Protein 2QTL (pdb70)

Sequence (445 aa):
SNNVVIEDFESSLTRSVPPLSQQASLNIPGLPPEYLQVHLQESPVFQQVPISKAVQLTTNDAIIKTTLLVELDISNTDFSYQQPGDAFSVICPNSDSEVQSLLQRLQQLEDKREHVLLKIKADTKKKGATLPQHIPAGSLQFIFTWCLEIRAIPKKAFLRALVDYTSDSAEKRRLQELCSKQGAADYSRFVRRDAACLLDLLLAFPSCQPPLSLLLEHLPKLQPRPYSCASSSLFHPGKLHFVFNIVEFLSTATTEVLRKGVCTGWLALLVASVLLAPKISIFPRTTNSFHLPDDPSIPIIMVGPGTGIAAPFIGFLQHREKLQEQHPDGNFGAMWLFFGCRHKDDRRDYLFRKELRHFLKHGILTHLKVSSFSRDAPPAKYVQDNIQLHGQQVARILLQENGHIYVCGDDAKNMAKDVHDALVQIISKKEVGVEKLEAMKTLATLKEEKRYLQDIWS

Radius of gyration: 26.09 Å; Cα contacts (8 Å, |Δi|>4): 861; chains: 1; bounding box: 55×54×75 Å

Foldseek 3Di:
DDDDDDPCDDALLDDDPPLLVDDFDFDDADWFWKDKDWAPDLKDKWFFQFKAFQWDPPDPWTKMKIKTQQQPDPDDDAQQFKWWFQFWFDPVVLCLVCVLLVNNVSQQTTAMDTDPPIPDPPDDQDPQQPGGGNVCCNTGWFPQQDQFALNLLSNQLVQADDPSRSSSSRLLSTPNNPVVVCPHGVVAAGPSLSCVSRVRRNDDPSSCSVTTHTPGTAMFGFQAGCLQVPSMTMTMDIFAWDAHSDDPDGIDTDRHSVRVCVQCVVRVVGDITMMGGDPDGQRHDDPDQLAAEEEEAEASRCRSVNRVLSVQVSVCVVPPVDNGYAYEYQYEEADPRTRPGCPVVVVVSCVVRSHPYYHYAHQHDDDHHNGSLSVCLVVLQVVCCSVPVRVAAYEYGDADPVNVVSNLVSQLVSNCVNVVNDSVVSNVSVVVCVVVSRYYYHYRD

CATH classification: 1.20.990.10 (+2 more: 2.40.30.10, 3.40.50.80)

Nearest PDB structures (foldseek):
  2qtl-assembly1_A  TM=1.002E+00  e=4.998E-96  Homo sapiens
  2qtz-assembly1_A  TM=9.967E-01  e=4.027E-93  Homo sapiens
  4yaf-assembly2_B  TM=9.018E-01  e=1.706E-38  Rattus norvegicus
  5urd-assembly2_B  TM=8.968E-01  e=2.162E-38  Rattus norvegicus
  5urg-assembly2_B  TM=8.879E-01  e=1.619E-37  Rattus norvegicus

Organism: Homo sapiens (NCBI:txid9606)

Structure (mmCIF, N/CA/C/O backbone):
data_2QTL
#
_entry.id   2QTL
#
_cell.length_a   52.641
_cell.length_b   67.298
_cell.length_c   78.817
_cell.angle_alpha   90.000
_cell.angle_beta   107.690
_cell.angle_gamma   90.000
#
_symmetry.space_group_name_H-M   'P 1 21 1'
#
loop_
_entity.id
_entity.type
_entity.pdbx_description
1 polymer 'Methionine synthase reductase'
2 non-polymer 'FLAVIN-ADENINE DINUCLEOTIDE'
3 water water
#
loop_
_atom_site.group_PDB
_atom_site.id
_atom_site.type_symbol
_atom_site.label_atom_id
_atom_site.label_alt_id
_atom_site.label_comp_id
_atom_site.label_asym_id
_atom_site.label_entity_id
_atom_site.label_seq_id
_atom_site.pdbx_PDB_ins_code
_atom_site.Cartn_x
_atom_site.Cartn_y
_atom_site.Cartn_z
_atom_site.occupancy
_atom_site.B_iso_or_equiv
_atom_site.auth_seq_id
_atom_site.auth_comp_id
_atom_site.auth_asym_id
_atom_site.auth_atom_id
_atom_site.pdbx_PDB_model_num
ATOM 1 N N . SER A 1 58 ? 31.012 -2.816 66.960 1.00 46.13 217 SER A N 1
ATOM 2 C CA . SER A 1 58 ? 32.415 -2.414 66.646 1.00 45.83 217 SER A CA 1
ATOM 3 C C . SER A 1 58 ? 32.791 -1.054 67.228 1.00 44.62 217 SER A C 1
ATOM 4 O O . SER A 1 58 ? 32.032 -0.072 67.129 1.00 46.03 217 SER A O 1
ATOM 7 N N . ASN A 1 59 ? 33.997 -1.012 67.791 1.00 42.62 218 ASN A N 1
ATOM 8 C CA A ASN A 1 59 ? 34.462 0.191 68.473 0.50 41.36 218 ASN A CA 1
ATOM 9 C CA B ASN A 1 59 ? 34.535 0.146 68.501 0.50 40.90 218 ASN A CA 1
ATOM 10 C C . ASN A 1 59 ? 35.370 1.062 67.633 1.00 40.31 218 ASN A C 1
ATOM 11 O O . ASN A 1 59 ? 36.096 0.581 66.751 1.00 39.81 218 ASN A O 1
ATOM 20 N N . VAL A 1 60 ? 35.301 2.361 67.909 1.00 39.17 219 VAL A N 1
ATOM 21 C CA . VAL A 1 60 ? 36.232 3.284 67.293 1.00 37.24 219 VAL A CA 1
ATOM 22 C C . VAL A 1 60 ? 37.524 3.180 68.088 1.00 36.22 219 VAL A C 1
ATOM 23 O O . VAL A 1 60 ? 37.571 3.551 69.270 1.00 36.63 219 VAL A O 1
ATOM 27 N N . VAL A 1 61 ? 38.551 2.633 67.439 1.00 34.42 220 VAL A N 1
ATOM 28 C CA . VAL A 1 61 ? 39.850 2.451 68.059 1.00 33.10 220 VAL A CA 1
ATOM 29 C C . VAL A 1 61 ? 40.860 3.275 67.267 1.00 32.63 220 VAL A C 1
ATOM 30 O O . VAL A 1 61 ? 40.985 3.099 66.058 1.00 31.82 220 VAL A O 1
ATOM 34 N N . ILE A 1 62 ? 41.565 4.162 67.964 1.00 31.70 221 ILE A N 1
ATOM 35 C CA . ILE A 1 62 ? 42.511 5.097 67.347 1.00 31.33 221 ILE A CA 1
ATOM 36 C C . ILE A 1 62 ? 43.939 4.788 67.810 1.00 30.39 221 ILE A C 1
ATOM 37 O O . ILE A 1 62 ? 44.194 4.593 69.002 1.00 29.41 221 ILE A O 1
ATOM 42 N N . GLU A 1 63 ? 44.859 4.695 66.855 1.00 29.32 222 GLU A N 1
ATOM 43 C CA . GLU A 1 63 ? 46.257 4.354 67.181 1.00 29.56 222 GLU A CA 1
ATOM 44 C C . GLU A 1 63 ? 47.040 5.549 67.698 1.00 29.02 222 GLU A C 1
ATOM 45 O O . GLU A 1 63 ? 46.635 6.696 67.516 1.00 27.47 222 GLU A O 1
ATOM 51 N N . ASP A 1 64 ? 48.153 5.249 68.375 1.00 29.83 223 ASP A N 1
ATOM 52 C CA . ASP A 1 64 ? 48.898 6.224 69.174 1.00 31.42 223 ASP A CA 1
ATOM 53 C C . ASP A 1 64 ? 49.453 7.362 68.324 1.00 31.87 223 ASP A C 1
ATOM 54 O O . ASP A 1 64 ? 49.654 8.474 68.813 1.00 31.83 223 ASP A O 1
ATOM 59 N N . PHE A 1 65 ? 49.690 7.081 67.045 1.00 32.32 224 PHE A N 1
ATOM 60 C CA . PHE A 1 65 ? 50.331 8.067 66.175 1.00 32.64 224 PHE A CA 1
ATOM 61 C C . PHE A 1 65 ? 49.313 9.009 65.550 1.00 32.72 224 PHE A C 1
ATOM 62 O O . PHE A 1 65 ? 49.701 9.970 64.857 1.00 33.53 224 PHE A O 1
ATOM 70 N N . GLU A 1 66 ? 48.016 8.766 65.754 1.00 31.98 225 GLU A N 1
ATOM 71 C CA . GLU A 1 66 ? 47.014 9.553 65.012 1.00 31.71 225 GLU A CA 1
ATOM 72 C C . GLU A 1 66 ? 46.699 10.919 65.627 1.00 32.05 225 GLU A C 1
ATOM 73 O O . GLU A 1 66 ? 46.097 11.001 66.701 1.00 33.01 225 GLU A O 1
ATOM 79 N N . SER A 1 67 ? 47.076 11.996 64.929 1.00 31.83 226 SER A N 1
ATOM 80 C CA . SER A 1 67 ? 46.699 13.341 65.348 1.00 30.61 226 SER A CA 1
ATOM 81 C C . SER A 1 67 ? 45.416 13.775 64.619 1.00 30.40 226 SER A C 1
ATOM 82 O O . SER A 1 67 ? 45.073 13.252 63.552 1.00 29.57 226 SER A O 1
ATOM 85 N N . SER A 1 68 ? 44.717 14.735 65.206 1.00 29.75 227 SER A N 1
ATOM 86 C CA . SER A 1 68 ? 43.434 15.156 64.710 1.00 28.76 227 SER A CA 1
ATOM 87 C C . SER A 1 68 ? 43.175 16.492 65.378 1.00 28.98 227 SER A C 1
ATOM 88 O O . SER A 1 68 ? 44.046 16.996 66.125 1.00 29.75 227 SER A O 1
ATOM 91 N N . LEU A 1 69 ? 42.020 17.089 65.089 1.00 26.24 228 LEU A N 1
ATOM 92 C CA . LEU A 1 69 ? 41.619 18.347 65.775 1.00 27.60 228 LEU A CA 1
ATOM 93 C C . LEU A 1 69 ? 41.825 18.268 67.292 1.00 27.03 228 LEU A C 1
ATOM 94 O O . LEU A 1 69 ? 42.343 19.192 67.908 1.00 28.46 228 LEU A O 1
ATOM 99 N N . THR A 1 70 ? 41.435 17.156 67.893 1.00 27.75 229 THR A N 1
ATOM 100 C CA . THR A 1 70 ? 41.444 17.043 69.357 1.00 28.35 229 THR A CA 1
ATOM 101 C C . THR A 1 70 ? 42.752 16.515 69.954 1.00 29.49 229 THR A C 1
ATOM 102 O O . THR A 1 70 ? 42.915 16.482 71.190 1.00 29.46 229 THR A O 1
ATOM 106 N N . ARG A 1 71 ? 43.685 16.091 69.106 1.00 29.50 230 ARG A N 1
ATOM 107 C CA . ARG A 1 71 ? 44.871 15.367 69.604 1.00 30.00 230 ARG A CA 1
ATOM 108 C C . ARG A 1 71 ? 46.109 15.717 68.790 1.00 30.88 230 ARG A C 1
ATOM 109 O O . ARG A 1 71 ? 46.139 15.532 67.553 1.00 29.91 230 ARG A O 1
ATOM 117 N N . SER A 1 72 ? 47.117 16.235 69.491 1.00 31.01 231 SER A N 1
ATOM 118 C CA . SER A 1 72 ? 48.446 16.413 68.910 1.00 32.20 231 SER A CA 1
ATOM 119 C C . SER A 1 72 ? 49.349 15.223 69.216 1.00 32.74 231 SER A C 1
ATOM 120 O O . SER A 1 72 ? 49.072 14.412 70.118 1.00 32.48 231 SER A O 1
ATOM 123 N N . VAL A 1 73 ? 50.431 15.140 68.443 1.00 33.76 232 VAL A N 1
ATOM 124 C CA . VAL A 1 73 ? 51.522 14.176 68.669 1.00 34.90 232 VAL A CA 1
ATOM 125 C C . VAL A 1 73 ? 52.798 14.993 68.915 1.00 35.51 232 VAL A C 1
ATOM 126 O O . VAL A 1 73 ? 52.781 16.222 68.739 1.00 35.56 232 VAL A O 1
ATOM 130 N N . PRO A 1 74 ? 53.899 14.342 69.366 1.00 36.97 233 PRO A N 1
ATOM 131 C CA . PRO A 1 74 ? 55.174 15.097 69.424 1.00 37.51 233 PRO A CA 1
ATOM 132 C C . PRO A 1 74 ? 55.588 15.692 68.052 1.00 38.47 233 PRO A C 1
ATOM 133 O O . PRO A 1 74 ? 55.328 15.066 67.000 1.00 38.33 233 PRO A O 1
ATOM 137 N N . PRO A 1 75 ? 56.221 16.894 68.043 1.00 38.73 234 PRO A N 1
ATOM 138 C CA . PRO A 1 75 ? 56.686 17.741 69.169 1.00 38.43 234 PRO A CA 1
ATOM 139 C C . PRO A 1 75 ? 55.626 18.604 69.840 1.00 38.15 234 PRO A C 1
ATOM 140 O O . PRO A 1 75 ? 55.810 18.988 71.009 1.00 38.13 234 PRO A O 1
ATOM 144 N N . LEU A 1 76 ? 54.538 18.924 69.128 1.00 37.30 235 LEU A N 1
ATOM 145 C CA . LEU A 1 76 ? 53.605 19.935 69.624 1.00 36.13 235 LEU A CA 1
ATOM 146 C C . LEU A 1 76 ? 53.014 19.567 70.986 1.00 36.76 235 LEU A C 1
ATOM 147 O O . LEU A 1 76 ? 52.877 20.438 71.851 1.00 36.46 235 LEU A O 1
ATOM 152 N N . SER A 1 77 ? 52.685 18.284 71.168 1.00 37.53 236 SER A N 1
ATOM 153 C CA . SER A 1 77 ? 52.057 17.787 72.396 1.00 39.03 236 SER A CA 1
ATOM 154 C C . SER A 1 77 ? 52.920 18.011 73.638 1.00 40.14 236 SER A C 1
ATOM 155 O O . SER A 1 77 ? 52.392 18.147 74.738 1.00 40.44 236 SER A O 1
ATOM 158 N N . GLN A 1 78 ? 54.237 18.067 73.447 1.00 41.19 237 GLN A N 1
ATOM 159 C CA A GLN A 1 78 ? 55.149 18.258 74.579 0.50 41.64 237 GLN A CA 1
ATOM 160 C CA B GLN A 1 78 ? 55.192 18.220 74.546 0.50 41.45 237 GLN A CA 1
ATOM 161 C C . GLN A 1 78 ? 55.803 19.631 74.592 1.00 41.78 237 GLN A C 1
ATOM 162 O O . GLN A 1 78 ? 56.570 19.953 75.512 1.00 42.14 237 GLN A O 1
ATOM 173 N N . ALA A 1 79 ? 55.461 20.465 73.606 1.00 41.72 238 ALA A N 1
ATOM 174 C CA . ALA A 1 79 ? 56.034 21.815 73.464 1.00 41.82 238 ALA A CA 1
ATOM 175 C C . ALA A 1 79 ? 55.649 22.843 74.550 1.00 42.17 238 ALA A C 1
ATOM 176 O O . ALA A 1 79 ? 54.528 22.818 75.091 1.00 41.77 238 ALA A O 1
ATOM 178 N N . SER A 1 80 ? 56.597 23.732 74.872 1.00 42.02 239 SER A N 1
ATOM 179 C CA . SER A 1 80 ? 56.311 24.958 75.639 1.00 42.02 239 SER A CA 1
ATOM 180 C C . SER A 1 80 ? 55.594 25.921 74.731 1.00 41.86 239 SER A C 1
ATOM 181 O O . SER A 1 80 ? 56.044 26.140 73.598 1.00 42.18 239 SER A O 1
ATOM 184 N N . LEU A 1 81 ? 54.494 26.506 75.213 1.00 41.04 240 LEU A N 1
ATOM 185 C CA . LEU A 1 81 ? 53.627 27.262 74.326 1.00 40.34 240 LEU A CA 1
ATOM 186 C C . LEU A 1 81 ? 53.780 28.749 74.504 1.00 40.55 240 LEU A C 1
ATOM 187 O O . LEU A 1 81 ? 53.810 29.248 75.612 1.00 39.45 240 LEU A O 1
ATOM 192 N N . ASN A 1 82 ? 53.865 29.443 73.377 1.00 41.67 241 ASN A N 1
ATOM 193 C CA . ASN A 1 82 ? 53.696 30.883 73.345 1.00 42.42 241 ASN A CA 1
ATOM 194 C C . ASN A 1 82 ? 52.278 31.231 72.901 1.00 42.34 241 ASN A C 1
ATOM 195 O O . ASN A 1 82 ? 51.932 31.201 71.713 1.00 41.50 241 ASN A O 1
ATOM 200 N N . ILE A 1 83 ? 51.476 31.556 73.905 1.00 43.06 242 ILE A N 1
ATOM 201 C CA . ILE A 1 83 ? 50.037 31.732 73.781 1.00 43.97 242 ILE A CA 1
ATOM 202 C C . ILE A 1 83 ? 49.731 33.233 73.658 1.00 44.56 242 ILE A C 1
ATOM 203 O O . ILE A 1 83 ? 50.274 34.025 74.426 1.00 44.76 242 ILE A O 1
ATOM 208 N N . PRO A 1 84 ? 48.878 33.636 72.688 1.00 44.69 243 PRO A N 1
ATOM 209 C CA . PRO A 1 84 ? 48.532 35.069 72.604 1.00 44.47 243 PRO A CA 1
ATOM 210 C C . PRO A 1 84 ? 47.779 35.591 73.840 1.00 44.16 243 PRO A C 1
ATOM 211 O O . PRO A 1 84 ? 47.153 34.811 74.568 1.00 44.38 243 PRO A O 1
ATOM 215 N N . GLY A 1 85 ? 47.854 36.898 74.079 1.00 43.54 244 GLY A N 1
ATOM 216 C CA . GLY A 1 85 ? 47.122 37.518 75.187 1.00 42.56 244 GLY A CA 1
ATOM 217 C C . GLY A 1 85 ? 45.613 37.393 75.019 1.00 41.89 244 GLY A C 1
ATOM 218 O O . GLY A 1 85 ? 45.107 37.350 73.905 1.00 42.06 244 GLY A O 1
ATOM 219 N N . LEU A 1 86 ? 44.896 37.317 76.130 1.00 41.14 245 LEU A N 1
ATOM 220 C CA . LEU A 1 86 ? 43.458 37.151 76.106 1.00 40.73 245 LEU A CA 1
ATOM 221 C C . LEU A 1 86 ? 42.751 38.452 75.658 1.00 40.93 245 LEU A C 1
ATOM 222 O O . LEU A 1 86 ? 43.012 39.521 76.228 1.00 40.40 245 LEU A O 1
ATOM 227 N N . PRO A 1 87 ? 41.872 38.370 74.626 1.00 40.45 246 PRO A N 1
ATOM 228 C CA . PRO A 1 87 ? 41.109 39.565 74.225 1.00 40.16 246 PRO A CA 1
ATO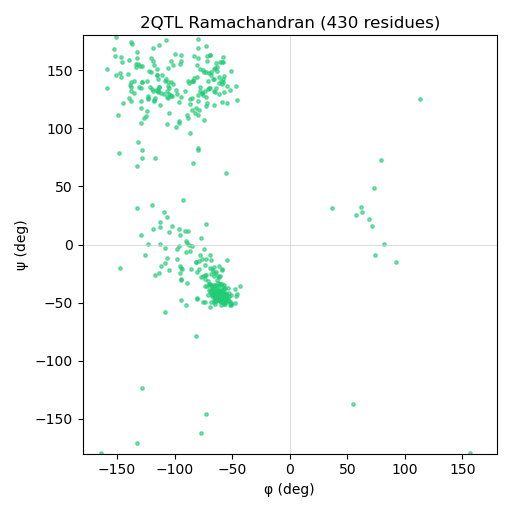M 229 C C . PRO A 1 87 ? 40.280 40.104 75.397 1.00 39.81 246 PRO A C 1
ATOM 230 O O . PRO A 1 87 ? 39.758 39.321 76.203 1.00 39.21 246 PRO A O 1
ATOM 234 N N . PRO A 1 88 ? 40.181 41.438 75.515 1.00 39.33 247 PRO A N 1
ATOM 235 C CA . PRO A 1 88 ? 39.422 41.968 76.649 1.00 39.18 247 PRO A CA 1
ATOM 236 C C . PRO A 1 88 ? 37.921 41.896 76.352 1.00 38.53 247 PRO A C 1
ATOM 237 O O . PRO A 1 88 ? 37.467 42.389 75.314 1.00 37.86 247 PRO A O 1
ATOM 241 N N . GLU A 1 89 ? 37.179 41.228 77.232 1.00 38.04 248 GLU A N 1
ATOM 242 C CA . GLU A 1 89 ? 35.727 41.102 77.086 1.00 38.16 248 GLU A CA 1
ATOM 243 C C . GLU A 1 89 ? 35.101 42.484 77.243 1.00 36.81 248 GLU A C 1
ATOM 244 O O . GLU A 1 89 ? 35.678 43.338 77.900 1.00 36.30 248 GLU A O 1
ATOM 250 N N . TYR A 1 90 ? 33.964 42.739 76.601 1.00 35.78 249 TYR A N 1
ATOM 251 C CA . TYR A 1 90 ? 33.356 44.080 76.695 1.00 34.98 249 TYR A CA 1
ATOM 252 C C . TYR A 1 90 ? 31.845 44.045 76.638 1.00 34.17 249 TYR A C 1
ATOM 253 O O . TYR A 1 90 ? 31.186 44.998 77.051 1.00 33.31 249 TYR A O 1
ATOM 262 N N . LEU A 1 91 ? 31.288 42.957 76.103 1.00 32.91 250 LEU A N 1
ATOM 263 C CA . LEU A 1 91 ? 29.831 42.882 75.930 1.00 32.31 250 LEU A CA 1
ATOM 264 C C . LEU A 1 91 ? 29.096 42.351 77.155 1.00 31.40 250 LEU A C 1
ATOM 265 O O . LEU A 1 91 ? 29.538 41.403 77.777 1.00 32.38 250 LEU A O 1
ATOM 270 N N . GLN A 1 92 ? 27.961 42.960 77.471 1.00 30.72 251 GLN A N 1
ATOM 271 C CA . GLN A 1 92 ? 27.096 42.497 78.559 1.00 31.01 251 GLN A CA 1
ATOM 272 C C . GLN A 1 92 ? 25.763 42.121 77.918 1.00 30.13 251 GLN A C 1
ATOM 273 O O . GLN A 1 92 ? 25.167 42.945 77.245 1.00 30.31 251 GLN A O 1
ATOM 279 N N . VAL A 1 93 ? 25.322 40.888 78.110 1.00 30.38 252 VAL A N 1
ATOM 280 C CA . VAL A 1 93 ? 24.089 40.389 77.441 1.00 30.72 252 VAL A CA 1
ATOM 281 C C . VAL A 1 93 ? 23.037 40.116 78.504 1.00 31.22 252 VAL A C 1
ATOM 282 O O . VAL A 1 93 ? 23.340 39.495 79.531 1.00 30.55 252 VAL A O 1
ATOM 286 N N . HIS A 1 94 ? 21.812 40.602 78.268 1.00 31.26 253 HIS A N 1
ATOM 287 C CA . HIS A 1 94 ? 20.657 40.177 79.062 1.00 29.73 253 HIS A CA 1
ATOM 288 C C . HIS A 1 94 ? 19.647 39.583 78.094 1.00 29.23 253 HIS A C 1
ATOM 289 O O . HIS A 1 94 ? 19.416 40.149 77.010 1.00 29.10 253 HIS A O 1
ATOM 296 N N . LEU A 1 95 ? 19.080 38.446 78.489 1.00 27.56 254 LEU A N 1
ATOM 297 C CA . LEU A 1 95 ? 18.029 37.768 77.722 1.00 27.72 254 LEU A CA 1
ATOM 298 C C . LEU A 1 95 ? 16.665 38.179 78.275 1.00 27.54 254 LEU A C 1
ATOM 299 O O . LEU A 1 95 ? 16.302 37.772 79.357 1.00 27.05 254 LEU A O 1
ATOM 304 N N . GLN A 1 96 ? 15.941 39.022 77.535 1.00 27.12 255 GLN A N 1
ATOM 305 C CA . GLN A 1 96 ? 14.657 39.553 78.017 1.00 27.17 255 GLN A CA 1
ATOM 306 C C . GLN A 1 96 ? 13.488 38.738 77.471 1.00 27.50 255 GLN A C 1
ATOM 307 O O . GLN A 1 96 ? 13.309 38.619 76.269 1.00 27.23 255 GLN A O 1
ATOM 313 N N . GLU A 1 97 ? 12.668 38.204 78.366 1.00 27.99 256 GLU A N 1
ATOM 314 C CA . GLU A 1 97 ? 11.448 37.524 77.950 1.00 29.48 256 GLU A CA 1
ATOM 315 C C . GLU A 1 97 ? 10.476 38.564 77.393 1.00 30.67 256 GLU A C 1
ATOM 316 O O . GLU A 1 97 ? 10.300 39.648 77.993 1.00 30.76 256 GLU A O 1
ATOM 322 N N . SER A 1 98 ? 9.866 38.261 76.246 1.00 32.56 257 SER A N 1
ATOM 323 C CA . SER A 1 98 ? 8.883 39.165 75.624 1.00 34.60 257 SER A CA 1
ATOM 324 C C . SER A 1 98 ? 7.597 38.426 75.295 1.00 36.40 257 SER A C 1
ATOM 325 O O . SER A 1 98 ? 6.718 38.277 76.145 1.00 38.11 257 SER A O 1
ATOM 327 N N . PRO A 1 113 ? 16.764 49.827 51.345 1.00 40.45 272 PRO A N 1
ATOM 328 C CA . PRO A 1 113 ? 16.287 49.564 49.979 1.00 40.37 272 PRO A CA 1
ATOM 329 C C . PRO A 1 113 ? 16.345 48.072 49.603 1.00 38.97 272 PRO A C 1
ATOM 330 O O . PRO A 1 113 ? 17.019 47.686 48.646 1.00 39.00 272 PRO A O 1
ATOM 334 N N . VAL A 1 114 ? 15.602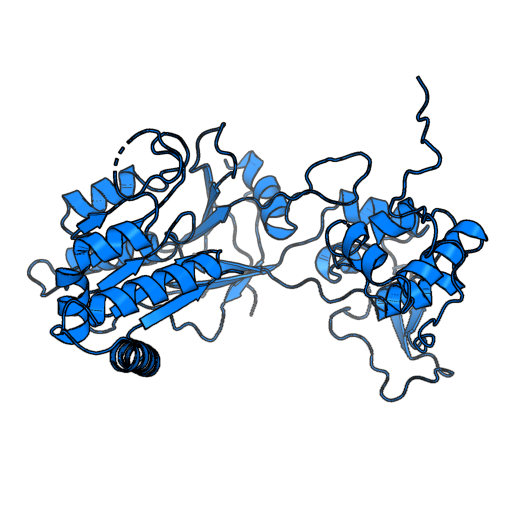 47.260 50.348 1.00 38.39 273 VAL A N 1
ATOM 335 C CA . VAL A 1 114 ? 15.558 45.810 50.165 1.00 36.46 273 VAL A CA 1
ATOM 336 C C . VAL A 1 114 ? 14.192 45.423 49.567 1.00 36.30 273 VAL A C 1
ATOM 337 O O . VAL A 1 114 ? 13.180 46.042 49.904 1.00 36.14 273 VAL A O 1
ATOM 341 N N . PHE A 1 115 ? 14.187 44.465 48.630 1.00 34.42 274 PHE A N 1
ATOM 342 C CA . PHE A 1 115 ? 12.985 44.041 47.904 1.00 33.43 274 PHE A CA 1
ATOM 343 C C . PHE A 1 115 ? 12.690 42.588 48.216 1.00 32.43 274 PHE A C 1
ATOM 344 O O . PHE A 1 115 ? 13.568 41.765 48.051 1.00 32.22 274 PHE A O 1
ATOM 352 N N . GLN A 1 116 ? 11.475 42.260 48.666 1.00 30.96 275 GLN A N 1
ATOM 353 C CA A GLN A 1 116 ? 11.090 40.852 48.808 0.50 29.74 275 GLN A CA 1
ATOM 354 C CA B GLN A 1 116 ? 11.083 40.855 48.806 0.50 29.57 275 GLN A CA 1
ATOM 355 C C . GLN A 1 116 ? 10.390 40.394 47.526 1.00 28.68 275 GLN A C 1
ATOM 356 O O . GLN A 1 116 ? 9.386 40.964 47.115 1.00 27.90 275 GLN A O 1
ATOM 367 N N . VAL A 1 117 ? 10.953 39.377 46.882 1.00 25.17 276 VAL A N 1
ATOM 368 C CA . VAL A 1 117 ? 10.469 38.915 45.589 1.00 23.68 276 VAL A CA 1
ATOM 369 C C . VAL A 1 117 ? 10.214 37.389 45.619 1.00 23.49 276 VAL A C 1
ATOM 370 O O . VAL A 1 117 ? 11.009 36.616 46.207 1.00 23.15 276 VAL A O 1
ATOM 374 N N . PRO A 1 118 ? 9.118 36.947 44.992 1.00 23.64 277 PRO A N 1
ATOM 375 C CA . PRO A 1 118 ? 8.835 35.502 44.905 1.00 23.35 277 PRO A CA 1
ATOM 376 C C . PRO A 1 118 ? 9.739 34.803 43.888 1.00 23.67 277 PRO A C 1
ATOM 377 O O . PRO A 1 118 ? 10.165 35.432 42.903 1.00 23.70 277 PRO A O 1
ATOM 381 N N . ILE A 1 119 ? 10.065 33.532 44.156 1.00 23.35 278 ILE A N 1
ATOM 382 C CA . ILE A 1 119 ? 10.686 32.676 43.152 1.00 23.97 278 ILE A CA 1
ATOM 383 C C . ILE A 1 119 ? 9.559 32.092 42.313 1.00 24.52 278 ILE A C 1
ATOM 384 O O . ILE A 1 119 ? 8.753 31.316 42.834 1.00 25.45 278 ILE A O 1
ATOM 389 N N . SER A 1 120 ? 9.518 32.441 41.025 1.00 24.11 279 SER A N 1
ATOM 390 C CA . SER A 1 120 ? 8.484 31.970 40.110 1.00 26.01 279 SER A CA 1
ATOM 391 C C . SER A 1 120 ? 8.859 30.736 39.283 1.00 27.07 279 SER A C 1
ATOM 392 O O . SER A 1 120 ? 7.978 30.097 38.718 1.00 26.74 279 SER A O 1
ATOM 395 N N . LYS A 1 121 ? 10.157 30.435 39.169 1.00 24.91 280 LYS A N 1
ATOM 396 C CA . LYS A 1 121 ? 10.576 29.261 38.414 1.00 25.45 280 LYS A CA 1
ATOM 397 C C . LYS A 1 121 ? 11.985 28.890 38.892 1.00 23.67 280 LYS A C 1
ATOM 398 O O . LYS A 1 121 ? 12.755 29.748 39.335 1.00 21.72 280 LYS A O 1
ATOM 404 N N . ALA A 1 122 ? 12.306 27.597 38.811 1.00 22.30 281 ALA A N 1
ATOM 405 C CA . ALA A 1 122 ? 13.673 27.137 39.016 1.00 21.53 281 ALA A CA 1
ATOM 406 C C . ALA A 1 122 ? 13.891 25.944 38.117 1.00 22.98 281 ALA A C 1
ATOM 407 O O . ALA A 1 122 ? 12.964 25.128 37.951 1.00 22.06 281 ALA A O 1
ATOM 409 N N . VAL A 1 123 ? 15.103 25.819 37.567 1.00 23.04 282 VAL A N 1
ATOM 410 C CA . VAL A 1 123 ? 15.420 24.761 36.608 1.00 23.25 282 VAL A CA 1
ATOM 411 C C . VAL A 1 123 ? 16.783 24.151 36.977 1.00 22.68 282 VAL A C 1
ATOM 412 O O . VAL A 1 123 ? 17.753 24.880 37.203 1.00 22.74 282 VAL A O 1
ATOM 416 N N . GLN A 1 124 ? 16.851 22.826 37.063 1.00 21.19 283 GLN A N 1
ATOM 417 C CA . GLN A 1 124 ? 18.172 22.153 37.158 1.00 20.85 283 GLN A CA 1
ATOM 418 C C . GLN A 1 124 ? 18.829 22.069 35.777 1.00 20.93 283 GLN A C 1
ATOM 419 O O . GLN A 1 124 ? 18.301 21.413 34.848 1.00 19.95 283 GLN A O 1
ATOM 425 N N . LEU A 1 125 ? 19.962 22.743 35.620 1.00 18.83 284 LEU A N 1
ATOM 426 C CA . LEU A 1 125 ? 20.627 22.842 34.299 1.00 20.28 284 LEU A CA 1
ATOM 427 C C . LEU A 1 125 ? 21.562 21.668 33.990 1.00 20.85 284 LEU A C 1
ATOM 428 O O . LEU A 1 125 ? 21.884 21.395 32.795 1.00 22.36 284 LEU A O 1
ATOM 433 N N . THR A 1 126 ? 21.991 20.980 35.042 1.00 18.52 285 THR A N 1
ATOM 434 C CA . THR A 1 126 ? 22.948 19.882 34.910 1.00 19.71 285 THR A CA 1
ATOM 435 C C . THR A 1 126 ? 22.239 18.520 35.022 1.00 20.14 285 THR A C 1
ATOM 436 O O . THR A 1 126 ? 21.189 18.420 35.617 1.00 21.34 285 THR A O 1
ATOM 440 N N . THR A 1 127 ? 22.863 17.468 34.489 1.00 21.98 286 THR A N 1
ATOM 441 C CA . THR A 1 127 ? 22.297 16.140 34.635 1.00 22.31 286 THR A CA 1
ATOM 442 C C . THR A 1 127 ? 22.403 15.720 36.100 1.00 23.62 286 THR A C 1
ATOM 443 O O . THR A 1 127 ? 23.182 16.305 36.880 1.00 22.71 286 THR A O 1
ATOM 447 N N . ASN A 1 128 ? 21.636 14.696 36.456 1.00 23.01 287 ASN A N 1
ATOM 448 C CA . ASN A 1 128 ? 21.668 14.160 37.797 1.00 24.35 287 ASN A CA 1
ATOM 449 C C . ASN A 1 128 ? 23.059 13.635 38.257 1.00 25.24 287 ASN A C 1
ATOM 450 O O . ASN A 1 128 ? 23.289 13.484 39.451 1.00 27.59 287 ASN A O 1
ATOM 455 N N . ASP A 1 129 ? 23.945 13.329 37.327 1.00 25.29 288 ASP A N 1
ATOM 456 C CA . ASP A 1 129 ? 25.254 12.788 37.688 1.00 25.89 288 ASP A CA 1
ATOM 457 C C . ASP A 1 129 ? 26.387 13.797 37.565 1.00 26.62 288 ASP A C 1
ATOM 458 O O . ASP A 1 129 ? 27.561 13.421 37.626 1.00 25.41 288 ASP A O 1
ATOM 463 N N . ALA A 1 130 ? 26.035 15.075 37.363 1.00 25.40 289 ALA A N 1
ATOM 464 C CA . ALA A 1 130 ? 27.043 16.120 37.360 1.00 25.71 289 ALA A CA 1
ATOM 465 C C . ALA A 1 130 ? 27.619 16.239 38.770 1.00 24.77 289 ALA A C 1
ATOM 466 O O . ALA A 1 130 ? 26.904 16.106 39.761 1.00 24.51 289 ALA A O 1
ATOM 468 N N . ILE A 1 131 ? 28.918 16.488 38.872 1.00 27.30 290 ILE A N 1
ATOM 469 C CA A ILE A 1 131 ? 29.545 16.587 40.197 0.50 27.22 290 ILE A CA 1
ATOM 470 C CA B ILE A 1 131 ? 29.507 16.574 40.203 0.50 27.59 290 ILE A CA 1
ATOM 471 C C . ILE A 1 131 ? 29.042 17.834 40.908 1.00 26.92 290 ILE A C 1
ATOM 472 O O . ILE A 1 131 ? 28.812 17.813 42.096 1.00 28.18 290 ILE A O 1
ATOM 481 N N . LYS A 1 132 ? 28.852 18.919 40.158 1.00 26.84 291 LYS A N 1
ATOM 482 C CA . LYS A 1 132 ? 28.299 20.138 40.762 1.00 27.17 291 LYS A CA 1
ATOM 483 C C . LYS A 1 132 ? 26.913 20.362 40.195 1.00 25.98 291 LYS A C 1
ATOM 484 O O . LYS A 1 132 ? 26.761 20.264 38.969 1.00 26.14 291 LYS A O 1
ATOM 490 N N . THR A 1 133 ? 25.917 20.591 41.062 1.00 22.56 292 THR A N 1
ATOM 491 C CA . THR A 1 133 ? 24.521 20.853 40.616 1.00 22.63 292 THR A CA 1
ATOM 492 C C . THR A 1 133 ? 24.369 22.352 40.349 1.00 21.09 292 THR A C 1
ATOM 493 O O . THR A 1 133 ? 24.652 23.172 41.244 1.00 19.52 292 THR A O 1
ATOM 497 N N . THR A 1 134 ? 24.004 22.682 39.120 1.00 19.43 293 THR A N 1
ATOM 498 C CA . THR A 1 134 ? 23.751 24.068 38.691 1.00 18.67 293 THR A CA 1
ATOM 499 C C . THR A 1 134 ? 22.253 24.324 38.532 1.00 18.48 293 THR A C 1
ATOM 500 O O . THR A 1 134 ? 21.539 23.604 37.793 1.00 17.90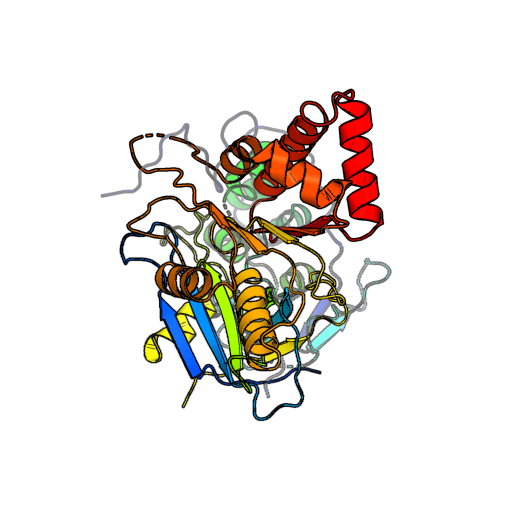 293 THR A O 1
ATOM 504 N N . LEU A 1 135 ? 21.785 25.367 39.208 1.00 18.60 294 LEU A N 1
ATOM 505 C CA . LEU A 1 135 ? 20.368 25.766 39.140 1.00 18.87 294 LEU A CA 1
ATOM 506 C C . LEU A 1 135 ? 20.220 27.141 38.469 1.00 18.41 294 LEU A C 1
ATOM 507 O O . LEU A 1 135 ? 21.066 28.030 38.663 1.00 18.90 294 LEU A O 1
ATOM 512 N N . LEU A 1 136 ? 19.160 27.287 37.679 1.00 19.61 295 LEU A N 1
ATOM 513 C CA . LEU A 1 136 ? 18.695 28.616 37.212 1.00 19.21 295 LEU A CA 1
ATOM 514 C C . LEU A 1 136 ? 17.489 28.960 38.079 1.00 20.02 295 LEU A C 1
ATOM 515 O O . LEU A 1 136 ? 16.560 28.115 38.205 1.00 19.15 295 LEU A O 1
ATOM 520 N N . VAL A 1 137 ? 17.491 30.155 38.695 1.00 19.99 296 VAL A N 1
ATOM 521 C CA . VAL A 1 137 ? 16.358 30.609 39.518 1.00 20.32 296 VAL A CA 1
ATOM 522 C C . VAL A 1 137 ? 15.793 31.887 38.881 1.00 20.94 296 VAL A C 1
ATOM 523 O O . VAL A 1 137 ? 16.541 32.793 38.501 1.00 21.08 296 VAL A O 1
ATOM 527 N N . GLU A 1 138 ? 14.479 31.922 38.732 1.00 21.04 297 GLU A N 1
ATOM 528 C CA . GLU A 1 138 ? 13.787 33.121 38.266 1.00 20.71 297 GLU A CA 1
ATOM 529 C C . GLU A 1 138 ? 13.097 33.810 39.419 1.00 21.48 297 GLU A C 1
ATOM 530 O O . GLU A 1 138 ? 12.321 33.187 40.144 1.00 20.88 297 GLU A O 1
ATOM 536 N N . LEU A 1 139 ? 13.357 35.122 39.547 1.00 21.53 298 LEU A N 1
ATOM 537 C CA . LEU A 1 139 ? 12.670 35.972 40.519 1.00 21.21 298 LEU A CA 1
ATOM 538 C C . LEU A 1 139 ? 11.678 36.895 39.778 1.00 20.93 298 LEU A C 1
ATOM 539 O O . LEU A 1 139 ? 11.955 37.400 38.689 1.00 20.59 298 LEU A O 1
ATOM 544 N N . ASP A 1 140 ? 10.546 37.099 40.405 1.00 20.90 299 ASP A N 1
ATOM 545 C CA . ASP A 1 140 ? 9.490 37.931 39.840 1.00 21.39 299 ASP A CA 1
ATOM 546 C C . ASP A 1 140 ? 9.653 39.326 40.456 1.00 19.72 299 ASP A C 1
ATOM 547 O O . ASP A 1 140 ? 9.324 39.538 41.657 1.00 19.06 299 ASP A O 1
ATOM 552 N N . ILE A 1 141 ? 10.193 40.255 39.654 1.00 19.18 300 ILE A N 1
ATOM 553 C CA . ILE A 1 141 ? 10.434 41.634 40.129 1.00 19.45 300 ILE A CA 1
ATOM 554 C C . ILE A 1 141 ? 9.311 42.593 39.745 1.00 19.72 300 ILE A C 1
ATOM 555 O O . ILE A 1 141 ? 9.465 43.817 39.831 1.00 19.85 300 ILE A O 1
ATOM 560 N N . SER A 1 142 ? 8.176 42.040 39.298 1.00 20.01 301 SER A N 1
ATOM 561 C CA . SER A 1 142 ? 7.171 42.876 38.670 1.00 21.09 301 SER A CA 1
ATOM 562 C C . SER A 1 142 ? 6.527 43.857 39.654 1.00 21.03 301 SER A C 1
ATOM 563 O O . SER A 1 142 ? 6.240 45.019 39.263 1.00 22.02 301 SER A O 1
ATOM 566 N N . ASN A 1 143 ? 6.353 43.435 40.913 1.00 20.61 302 ASN A N 1
ATOM 567 C CA . ASN A 1 143 ? 5.754 44.299 41.926 1.00 21.94 302 ASN A CA 1
ATOM 568 C C . ASN A 1 143 ? 6.783 45.094 42.729 1.00 21.44 302 ASN A C 1
ATOM 569 O O . ASN A 1 143 ? 6.607 45.323 43.896 1.00 22.92 302 ASN A O 1
ATOM 574 N N . THR A 1 144 ? 7.832 45.558 42.062 1.00 21.70 303 THR A N 1
ATOM 575 C CA . THR A 1 144 ? 8.884 46.349 42.701 1.00 21.46 303 THR A CA 1
ATOM 576 C C . THR A 1 144 ? 9.231 47.479 41.743 1.00 22.05 303 THR A C 1
ATOM 577 O O . THR A 1 144 ? 8.781 47.507 40.601 1.00 21.65 303 THR A O 1
ATOM 581 N N . ASP A 1 145 ? 10.081 48.388 42.172 1.00 23.65 304 ASP A N 1
ATOM 582 C CA . ASP A 1 145 ? 10.650 49.310 41.218 1.00 25.43 304 ASP A CA 1
ATOM 583 C C . ASP A 1 145 ? 12.133 48.984 40.915 1.00 26.87 304 ASP A C 1
ATOM 584 O O . ASP A 1 145 ? 12.902 49.885 40.486 1.00 27.56 304 ASP A O 1
ATOM 589 N N . PHE A 1 146 ? 12.506 47.718 41.133 1.00 24.88 305 PHE A N 1
ATOM 590 C CA . PHE A 1 146 ? 13.851 47.218 40.916 1.00 25.58 305 PHE A CA 1
ATOM 591 C C . PHE A 1 146 ? 14.060 47.180 39.411 1.00 25.18 305 PHE A C 1
ATOM 592 O O . PHE A 1 146 ? 13.171 46.747 38.662 1.00 25.29 305 PHE A O 1
ATOM 600 N N . SER A 1 147 ? 15.207 47.671 38.974 1.00 24.20 306 SER A N 1
ATOM 601 C CA . SER A 1 147 ? 15.628 47.534 37.585 1.00 23.79 306 SER A CA 1
ATOM 602 C C . SER A 1 147 ? 17.090 47.042 37.493 1.00 23.78 306 SER A C 1
ATOM 603 O O . SER A 1 147 ? 17.896 47.148 38.466 1.00 23.23 306 SER A O 1
ATOM 606 N N . TYR A 1 148 ? 17.415 46.409 36.375 1.00 22.27 307 TYR A N 1
ATOM 607 C CA . TYR A 1 148 ? 18.780 45.942 36.204 1.00 22.95 307 TYR A CA 1
ATOM 608 C C . TYR A 1 148 ? 19.136 45.893 34.735 1.00 23.46 307 TYR A C 1
ATOM 609 O O . TYR A 1 148 ? 18.257 45.856 33.868 1.00 23.37 307 TYR A O 1
ATOM 618 N N . GLN A 1 149 ? 20.440 45.842 34.491 1.00 24.06 308 GLN A N 1
ATOM 619 C CA A GLN A 1 149 ? 20.926 45.620 33.139 0.50 25.02 308 GLN A CA 1
ATOM 620 C CA B GLN A 1 149 ? 21.045 45.694 33.161 0.50 25.23 308 GLN A CA 1
ATOM 621 C C . GLN A 1 149 ? 21.734 44.340 33.161 1.00 25.88 308 GLN A C 1
ATOM 622 O O . GLN A 1 149 ? 22.186 43.891 34.238 1.00 25.65 308 GLN A O 1
ATOM 633 N N . PRO A 1 150 ? 21.894 43.710 31.972 1.00 26.35 309 PRO A N 1
ATOM 634 C CA . PRO A 1 150 ? 22.698 42.474 31.909 1.00 26.82 309 PRO A CA 1
ATOM 635 C C . PRO A 1 150 ? 24.103 42.703 32.489 1.00 26.23 309 PRO A C 1
ATOM 636 O O . PRO A 1 150 ? 24.688 43.752 32.237 1.00 27.16 309 PRO A O 1
ATOM 640 N N . GLY A 1 151 ? 24.609 41.764 33.296 1.00 26.57 310 GLY A N 1
ATOM 641 C CA . GLY A 1 151 ? 25.940 41.922 33.879 1.00 27.04 310 GLY A CA 1
ATOM 642 C C . GLY A 1 151 ? 25.967 42.580 35.244 1.00 25.90 310 GLY A C 1
ATOM 643 O O . GLY A 1 151 ? 26.983 42.527 35.925 1.00 26.96 310 GLY A O 1
ATOM 644 N N . ASP A 1 152 ? 24.860 43.212 35.635 1.00 24.18 311 ASP A N 1
ATOM 645 C CA . ASP A 1 152 ? 24.683 43.690 37.021 1.00 23.40 311 ASP A CA 1
ATOM 646 C C . ASP A 1 152 ? 24.779 42.522 38.023 1.00 23.20 311 ASP A C 1
ATOM 647 O O . ASP A 1 152 ? 24.561 41.348 37.667 1.00 22.32 311 ASP A O 1
ATOM 652 N N . ALA A 1 153 ? 25.108 42.846 39.273 1.00 23.11 312 ALA A N 1
ATOM 653 C CA . ALA A 1 153 ? 24.981 41.885 40.363 1.00 23.34 312 ALA A CA 1
ATOM 654 C C . ALA A 1 153 ? 23.972 42.447 41.382 1.00 22.95 312 ALA A C 1
ATOM 655 O O . ALA A 1 153 ? 23.719 43.655 41.422 1.00 23.28 312 ALA A O 1
ATOM 657 N N . PHE A 1 154 ? 23.393 41.560 42.177 1.00 21.83 313 PHE A N 1
ATOM 658 C CA . PHE A 1 154 ? 22.497 41.936 43.256 1.00 20.83 313 PHE A CA 1
ATOM 659 C C . PHE A 1 154 ? 22.810 41.034 44.424 1.00 21.29 313 PHE A C 1
ATOM 660 O O . PHE A 1 154 ? 23.390 39.954 44.225 1.00 21.65 313 PHE A O 1
ATOM 668 N N . SER A 1 155 ? 22.436 41.454 45.633 1.00 21.41 314 SER A N 1
ATOM 669 C CA . SER A 1 155 ? 22.764 40.689 46.854 1.00 22.85 314 SER A CA 1
ATOM 670 C C . SER A 1 155 ? 21.548 39.931 47.337 1.00 22.58 314 SER A C 1
ATOM 671 O O . SER A 1 155 ? 20.427 40.446 47.252 1.00 22.68 314 SER A O 1
ATOM 674 N N . VAL A 1 156 ? 21.764 38.700 47.780 1.00 20.35 315 VAL A N 1
ATOM 675 C CA . VAL A 1 156 ? 20.682 37.897 48.353 1.00 20.83 315 VAL A CA 1
ATOM 676 C C . VAL A 1 156 ? 20.938 37.789 49.854 1.00 20.55 315 VAL A C 1
ATOM 677 O O . VAL A 1 156 ? 22.058 37.447 50.298 1.00 20.29 315 VAL A O 1
ATOM 681 N N . ILE A 1 157 ? 19.898 38.090 50.624 1.00 21.62 316 ILE A N 1
ATOM 682 C CA . ILE A 1 157 ? 19.931 37.982 52.094 1.00 21.14 316 ILE A CA 1
ATOM 683 C C . ILE A 1 157 ? 19.495 36.577 52.500 1.00 21.91 316 ILE A C 1
ATOM 684 O O . ILE A 1 157 ? 18.324 36.212 52.362 1.00 23.20 316 ILE A O 1
ATOM 689 N N . CYS A 1 158 ? 20.431 35.788 53.022 1.00 22.42 317 CYS A N 1
ATOM 690 C CA . CYS A 1 158 ? 20.155 34.392 53.318 1.00 21.69 317 CYS A CA 1
ATOM 691 C C . CYS A 1 158 ? 20.310 34.134 54.812 1.00 21.32 317 CYS A C 1
ATOM 692 O O . CYS A 1 158 ? 21.081 34.831 55.495 1.00 23.85 317 CYS A O 1
ATOM 695 N N . PRO A 1 159 ? 19.604 33.106 55.308 1.00 20.52 318 PRO A N 1
ATOM 696 C CA . PRO A 1 159 ? 19.755 32.659 56.685 1.00 20.59 318 PRO A CA 1
ATOM 697 C C . PRO A 1 159 ? 20.664 31.433 56.811 1.00 20.55 318 PRO A C 1
ATOM 698 O O . PRO A 1 159 ? 20.953 30.753 55.843 1.00 19.21 318 PRO A O 1
ATOM 702 N N . ASN A 1 160 ? 21.101 31.186 58.034 1.00 21.77 319 ASN A N 1
ATOM 703 C CA . ASN A 1 160 ? 21.742 29.949 58.377 1.00 22.11 319 ASN A CA 1
ATOM 704 C C . ASN A 1 160 ? 20.696 28.844 58.396 1.00 23.72 319 ASN A C 1
ATOM 705 O O . ASN A 1 160 ? 19.510 29.097 58.438 1.00 24.89 319 ASN A O 1
ATOM 710 N N . SER A 1 161 ? 21.169 27.621 58.330 1.00 25.71 320 SER A N 1
ATOM 711 C CA . SER A 1 161 ? 20.374 26.433 58.443 1.00 27.97 320 SER A CA 1
ATOM 712 C C . SER A 1 161 ? 19.616 26.443 59.794 1.00 28.76 320 SER A C 1
ATOM 713 O O . SER A 1 161 ? 20.235 26.670 60.827 1.00 27.92 320 SER A O 1
ATOM 716 N N . ASP A 1 162 ? 18.305 26.190 59.793 1.00 29.74 321 ASP A N 1
ATOM 717 C CA . ASP A 1 162 ? 17.581 25.995 61.049 1.00 30.81 321 ASP A CA 1
ATOM 718 C C . ASP A 1 162 ? 18.226 24.881 61.898 1.00 29.92 321 ASP A C 1
ATOM 719 O O . ASP A 1 162 ? 18.330 25.007 63.110 1.00 29.42 321 ASP A O 1
ATOM 724 N N . SER A 1 163 ? 18.638 23.777 61.275 1.00 29.89 322 SER A N 1
ATOM 725 C CA . SER A 1 163 ? 19.206 22.688 62.085 1.00 30.23 322 SER A CA 1
ATOM 726 C C . SER A 1 163 ? 20.539 23.093 62.715 1.00 29.77 322 SER A C 1
ATOM 727 O O . SER A 1 163 ? 20.801 22.758 63.875 1.00 29.12 322 SER A O 1
ATOM 730 N N . GLU A 1 164 ? 21.365 23.846 61.982 1.00 27.52 323 GLU A N 1
ATOM 731 C CA . GLU A 1 164 ? 22.612 24.379 62.548 1.00 27.16 323 GLU A CA 1
ATOM 732 C C . GLU A 1 164 ? 22.379 25.356 63.716 1.00 26.00 323 GLU A C 1
ATOM 733 O O . GLU A 1 164 ? 23.099 25.300 64.730 1.00 26.76 323 GLU A O 1
ATOM 739 N N . VAL A 1 165 ? 21.427 26.277 63.548 1.00 24.94 324 VAL A N 1
ATOM 740 C CA . VAL A 1 165 ? 21.070 27.267 64.605 1.00 24.00 324 VAL A CA 1
ATOM 741 C C . VAL A 1 165 ? 20.574 26.521 65.854 1.00 24.69 324 VAL A C 1
ATOM 742 O O . VAL A 1 165 ? 21.022 26.816 66.948 1.00 24.77 324 VAL A O 1
ATOM 746 N N . GLN A 1 166 ? 19.685 25.539 65.659 1.00 25.31 325 GLN A N 1
ATOM 747 C CA . GLN A 1 166 ? 19.174 24.733 66.789 1.00 28.04 325 GLN A CA 1
ATOM 748 C C . GLN A 1 166 ? 20.312 24.001 67.495 1.00 27.53 325 GLN A C 1
ATOM 749 O O . GLN A 1 166 ? 20.425 24.083 68.731 1.00 27.87 325 GLN A O 1
ATOM 755 N N . SER A 1 167 ? 21.176 23.326 66.731 1.00 26.75 326 SER A N 1
ATOM 756 C CA . SER A 1 167 ? 22.299 22.609 67.317 1.00 27.56 326 SER A CA 1
ATOM 757 C C . SER A 1 167 ? 23.242 23.501 68.114 1.00 27.06 326 SER A C 1
ATOM 758 O O . SER A 1 167 ? 23.674 23.127 69.189 1.00 26.15 326 SER A O 1
ATOM 761 N N . LEU A 1 168 ? 23.566 24.672 67.574 1.00 25.57 327 LEU A N 1
ATOM 762 C CA . LEU A 1 168 ? 24.400 25.604 68.286 1.00 25.77 327 LEU A CA 1
ATOM 763 C C . LEU A 1 168 ? 23.736 26.164 69.577 1.00 26.10 327 LEU A C 1
ATOM 764 O O . LEU A 1 168 ? 24.362 26.247 70.623 1.00 26.03 327 LEU A O 1
ATOM 769 N N . LEU A 1 169 ? 22.487 26.597 69.489 1.00 25.91 328 LEU A N 1
ATOM 770 C CA . LEU A 1 169 ? 21.795 27.066 70.680 1.00 26.38 328 LEU A CA 1
ATOM 771 C C . LEU A 1 169 ? 21.667 25.920 71.697 1.00 27.02 328 LEU A C 1
ATOM 772 O O . LEU A 1 169 ? 21.893 26.118 72.886 1.00 27.65 328 LEU A O 1
ATOM 777 N N . GLN A 1 170 ? 21.342 24.715 71.228 1.00 27.66 329 GLN A N 1
ATOM 778 C CA . GLN A 1 170 ? 21.317 23.544 72.140 1.00 29.75 329 GLN A CA 1
ATOM 779 C C . GLN A 1 170 ? 22.667 23.356 72.862 1.00 29.40 329 GLN A C 1
ATOM 780 O O . GLN A 1 170 ? 22.723 23.200 74.092 1.00 27.57 329 GLN A O 1
ATOM 786 N N . ARG A 1 171 ? 23.754 23.378 72.091 1.00 27.73 330 ARG A N 1
ATOM 787 C CA . ARG A 1 171 ? 25.093 23.233 72.650 1.00 28.36 330 ARG A CA 1
ATOM 788 C C . ARG A 1 171 ? 25.512 24.330 73.651 1.00 28.86 330 ARG A C 1
ATOM 789 O O . ARG A 1 171 ? 26.373 24.105 74.536 1.00 29.56 330 ARG A O 1
ATOM 797 N N . LEU A 1 172 ? 24.946 25.523 73.499 1.00 28.10 331 LEU A N 1
ATOM 798 C CA . LEU A 1 172 ? 25.220 26.630 74.408 1.00 28.97 331 LEU A CA 1
ATOM 799 C C . LEU A 1 172 ? 24.226 26.656 75.594 1.00 29.52 331 LEU A C 1
ATOM 800 O O . LEU A 1 172 ? 24.223 27.623 76.379 1.00 29.59 331 LEU A O 1
ATOM 805 N N . GLN A 1 173 ? 23.344 25.650 75.625 1.00 29.02 332 GLN A N 1
ATOM 806 C CA A GLN A 1 173 ? 22.280 25.565 76.624 0.50 29.84 332 GLN A CA 1
ATOM 807 C CA B GLN A 1 173 ? 22.265 25.549 76.615 0.50 29.94 332 GLN A CA 1
ATOM 808 C C . GLN A 1 173 ? 21.326 26.756 76.565 1.00 29.71 332 GLN A C 1
ATOM 809 O O . GLN A 1 173 ? 20.878 27.255 77.598 1.00 29.57 332 GLN A O 1
ATOM 820 N N . LEU A 1 174 ? 21.006 27.198 75.345 1.00 28.87 333 LEU A N 1
ATOM 821 C CA . LEU A 1 174 ? 20.204 28.387 75.129 1.00 29.05 333 LEU A CA 1
ATOM 822 C C . LEU A 1 174 ? 18.956 28.143 74.320 1.00 29.42 333 LEU A C 1
ATOM 823 O O . LEU A 1 174 ? 18.228 29.082 74.052 1.00 29.42 333 LEU A O 1
ATOM 828 N N . GLU A 1 175 ? 18.722 26.895 73.902 1.00 31.04 334 GLU A N 1
ATOM 829 C CA . GLU A 1 175 ? 17.581 26.591 73.023 1.00 32.28 334 GLU A CA 1
ATOM 830 C C . GLU A 1 175 ? 16.251 26.990 73.635 1.00 32.04 334 GLU A C 1
ATOM 831 O O . GLU A 1 175 ? 15.358 27.462 72.941 1.00 32.13 334 GLU A O 1
ATOM 837 N N . ASP A 1 176 ? 16.118 26.791 74.936 1.00 31.26 335 ASP A N 1
ATOM 838 C CA . ASP A 1 176 ? 14.877 27.158 75.607 1.00 32.05 335 ASP A CA 1
ATOM 839 C C . ASP A 1 176 ? 14.723 28.685 75.807 1.00 31.17 335 ASP A C 1
ATOM 840 O O . ASP A 1 176 ? 13.709 29.152 76.293 1.00 31.00 335 ASP A O 1
ATOM 849 N N . LYS A 1 177 ? 15.740 29.453 75.435 1.00 29.42 336 LYS A N 1
ATOM 850 C CA . LYS A 1 177 ? 15.666 30.911 75.501 1.00 29.23 336 LYS A CA 1
ATOM 851 C C . LYS A 1 177 ? 15.684 31.560 74.105 1.00 29.24 336 LYS A C 1
ATOM 852 O O . LYS A 1 177 ? 15.961 32.758 73.959 1.00 28.41 336 LYS A O 1
ATOM 859 N N . ARG A 1 178 ? 15.365 30.763 73.083 1.00 28.24 337 ARG A N 1
ATOM 860 C CA . ARG A 1 178 ? 15.559 31.179 71.712 1.00 28.42 337 ARG A CA 1
ATOM 861 C C . ARG A 1 178 ? 14.631 32.335 71.343 1.00 28.21 337 ARG A C 1
ATOM 862 O O . ARG A 1 178 ? 14.927 33.111 70.430 1.00 28.18 337 ARG A O 1
ATOM 867 N N . GLU A 1 179 ? 13.519 32.481 72.067 1.00 27.86 338 GLU A N 1
ATOM 868 C CA . GLU A 1 179 ? 12.567 33.553 71.768 1.00 27.62 338 GLU A CA 1
ATOM 869 C C . GLU A 1 179 ? 12.768 34.800 72.647 1.00 27.59 338 GLU A C 1
ATOM 870 O O . GLU A 1 179 ? 12.048 35.780 72.500 1.00 27.32 338 GLU A O 1
ATOM 876 N N . HIS A 1 180 ? 13.732 34.744 73.556 1.00 27.26 339 HIS A N 1
ATOM 877 C CA . HIS A 1 180 ? 14.090 35.912 74.380 1.00 27.03 339 HIS A CA 1
ATOM 878 C C . HIS A 1 180 ? 14.833 36.957 73.548 1.00 26.99 339 HIS A C 1
ATOM 879 O O . HIS A 1 180 ? 15.559 36.604 72.594 1.00 25.62 339 HIS A O 1
ATOM 893 N N . VAL A 1 182 ? 17.564 39.903 72.892 1.00 26.02 341 VAL A N 1
ATOM 894 C CA . VAL A 1 182 ? 18.943 40.033 73.298 1.00 26.40 341 VAL A CA 1
ATOM 895 C C . VAL A 1 182 ? 19.224 41.523 73.474 1.00 27.55 341 VAL A C 1
ATOM 896 O O . VAL A 1 182 ? 19.206 42.299 72.492 1.00 28.34 341 VAL A O 1
ATOM 900 N N . LEU A 1 183 ? 19.437 41.919 74.720 1.00 27.65 342 LEU A N 1
ATOM 901 C CA . LEU A 1 183 ? 19.683 43.293 75.020 1.00 28.12 342 LEU A CA 1
ATOM 902 C C . LEU A 1 183 ? 21.176 43.378 75.290 1.00 28.29 342 LEU A C 1
ATOM 903 O O . LEU A 1 183 ? 21.711 42.627 76.109 1.00 27.83 342 LEU A O 1
ATOM 908 N N . LEU A 1 184 ? 21.828 44.325 74.621 1.00 28.46 343 LEU A N 1
ATOM 909 C CA . LEU A 1 184 ? 23.263 44.426 74.634 1.00 29.98 343 LEU A CA 1
ATOM 910 C C . LEU A 1 184 ? 23.772 45.761 75.195 1.00 30.27 343 LEU A C 1
ATOM 911 O O . LEU A 1 184 ? 23.292 46.812 74.810 1.00 29.49 343 LEU A O 1
ATOM 916 N N . LYS A 1 185 ? 24.766 45.701 76.075 1.00 30.97 344 LYS A N 1
ATOM 917 C CA . LYS A 1 185 ? 25.420 46.921 76.573 1.00 32.34 344 LYS A CA 1
ATOM 918 C C . LYS A 1 185 ? 26.917 46.715 76.602 1.00 32.98 344 LYS A C 1
ATOM 919 O O . LYS A 1 185 ? 27.409 45.593 76.397 1.00 33.78 344 LYS A O 1
ATOM 925 N N . ILE A 1 186 ? 27.649 47.792 76.883 1.00 33.29 345 ILE A N 1
ATOM 926 C CA . ILE A 1 186 ? 29.062 47.655 77.182 1.00 34.95 345 ILE A CA 1
ATOM 927 C C . ILE A 1 186 ? 29.231 47.570 78.696 1.00 36.21 345 ILE A C 1
ATOM 928 O O . ILE A 1 186 ? 28.709 48.423 79.422 1.00 34.77 345 ILE A O 1
ATOM 933 N N . LYS A 1 187 ? 29.936 46.520 79.132 1.00 37.71 346 LYS A N 1
ATOM 934 C CA . LYS A 1 187 ? 30.264 46.264 80.522 1.00 40.28 346 LYS A CA 1
ATOM 935 C C . LYS A 1 187 ? 30.905 47.512 81.102 1.00 40.81 346 LYS A C 1
ATOM 936 O O . LYS A 1 187 ? 31.802 48.100 80.488 1.00 40.53 346 LYS A O 1
ATOM 942 N N . ALA A 1 188 ? 30.439 47.913 82.280 1.00 42.26 347 ALA A N 1
ATOM 943 C CA . ALA A 1 188 ? 30.994 49.077 82.974 1.00 43.83 347 ALA A CA 1
ATOM 944 C C . ALA A 1 188 ? 32.500 48.919 83.216 1.00 45.22 347 ALA A C 1
ATOM 945 O O . ALA A 1 188 ? 33.239 49.898 83.135 1.00 46.21 347 ALA A O 1
ATOM 947 N N . ASP A 1 189 ? 32.935 47.680 83.465 1.00 46.59 348 ASP A N 1
ATOM 948 C CA . ASP A 1 189 ? 34.287 47.369 83.935 1.00 48.62 348 ASP A CA 1
ATOM 949 C C . ASP A 1 189 ? 35.265 46.836 82.866 1.00 49.19 348 ASP A C 1
ATOM 950 O O . ASP A 1 189 ? 36.329 46.297 83.209 1.00 49.50 348 ASP A O 1
ATOM 955 N N . THR A 1 190 ? 34.917 47.010 81.588 1.00 49.58 349 THR A N 1
ATOM 956 C CA . THR A 1 190 ? 35.742 46.499 80.482 1.00 50.00 349 THR A CA 1
ATOM 957 C C . THR A 1 190 ? 37.066 47.251 80.281 1.00 50.87 349 THR A C 1
ATOM 958 O O . THR A 1 190 ? 37.126 48.492 80.395 1.00 50.91 349 THR A O 1
ATOM 962 N N . LYS A 1 191 ? 38.110 46.480 79.965 1.00 51.32 350 LYS A N 1
ATOM 963 C CA . LYS A 1 191 ? 39.449 47.017 79.709 1.00 51.60 350 LYS A CA 1
ATOM 964 C C . LYS A 1 191 ? 39.725 47.243 78.218 1.00 51.72 350 LYS A C 1
ATOM 965 O O . LYS A 1 191 ? 40.845 47.554 77.837 1.00 51.82 350 LYS A O 1
ATOM 967 N N . LYS A 1 192 ? 38.693 47.086 77.390 1.00 51.99 351 LYS A N 1
ATOM 968 C CA . LYS A 1 192 ? 38.778 47.3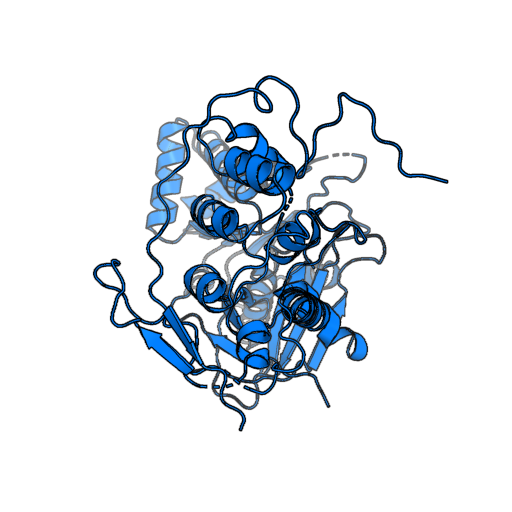52 75.955 1.00 51.86 351 LYS A CA 1
ATOM 969 C C . LYS A 1 192 ? 38.552 48.834 75.688 1.00 51.89 351 LYS A C 1
ATOM 970 O O . LYS A 1 192 ? 37.544 49.395 76.123 1.00 52.56 351 LYS A O 1
ATOM 976 N N . LYS A 1 193 ? 39.494 49.462 74.982 1.00 51.76 352 LYS A N 1
ATOM 977 C CA . LYS A 1 193 ? 39.366 50.855 74.567 1.00 51.16 352 LYS A CA 1
ATOM 978 C C . LYS A 1 193 ? 38.582 50.908 73.263 1.00 50.58 352 LYS A C 1
ATOM 979 O O . LYS A 1 193 ? 38.759 50.045 72.390 1.00 51.26 352 LYS A O 1
ATOM 982 N N . GLY A 1 194 ? 37.705 51.899 73.137 1.00 49.34 353 GLY A N 1
ATOM 983 C CA . GLY A 1 194 ? 36.920 52.081 71.919 1.00 48.38 353 GLY A CA 1
ATOM 984 C C . GLY A 1 194 ? 35.833 51.030 71.724 1.00 47.20 353 GLY A C 1
ATOM 985 O O . GLY A 1 194 ? 35.302 50.878 70.618 1.00 47.27 353 GLY A O 1
ATOM 986 N N . ALA A 1 195 ? 35.509 50.299 72.796 1.00 45.98 354 ALA A N 1
ATOM 987 C CA . ALA A 1 195 ? 34.443 49.284 72.760 1.00 44.27 354 ALA A CA 1
ATOM 988 C C . ALA A 1 195 ? 33.125 49.883 72.264 1.00 43.31 354 ALA A C 1
ATOM 989 O O . ALA A 1 195 ? 32.620 50.852 72.830 1.00 42.71 354 ALA A O 1
ATOM 991 N N . THR A 1 196 ? 32.597 49.314 71.181 1.00 41.85 355 THR A N 1
ATOM 992 C CA . THR A 1 196 ? 31.305 49.714 70.649 1.00 41.10 355 THR A CA 1
ATOM 993 C C . THR A 1 196 ? 30.454 48.456 70.436 1.00 39.77 355 THR A C 1
ATOM 994 O O . THR A 1 196 ? 30.993 47.367 70.257 1.00 38.51 355 THR A O 1
ATOM 998 N N . LEU A 1 197 ? 29.133 48.611 70.491 1.00 38.79 356 LEU A N 1
ATOM 999 C CA . LEU A 1 197 ? 28.212 47.507 70.193 1.00 37.83 356 LEU A CA 1
ATOM 1000 C C . LEU A 1 197 ? 28.390 47.107 68.708 1.00 37.75 356 LEU A C 1
ATOM 1001 O O . LEU A 1 197 ? 28.495 47.981 67.849 1.00 38.03 356 LEU A O 1
ATOM 1006 N N . PRO A 1 198 ? 28.481 45.795 68.412 1.00 37.42 357 PRO A N 1
ATOM 1007 C CA . PRO A 1 198 ? 28.544 45.333 67.009 1.00 36.75 357 PRO A CA 1
ATOM 1008 C C . PRO A 1 198 ? 27.337 45.762 66.172 1.00 35.79 357 PRO A C 1
ATOM 1009 O O . PRO A 1 198 ? 26.202 45.415 66.492 1.00 35.48 357 PRO A O 1
ATOM 1013 N N . GLN A 1 199 ? 27.596 46.472 65.074 1.00 35.40 358 GLN A N 1
ATOM 1014 C CA . GLN A 1 199 ? 26.540 47.068 64.251 1.00 35.61 358 GLN A CA 1
ATOM 1015 C C . GLN A 1 199 ? 25.616 46.043 63.584 1.00 34.47 358 GLN A C 1
ATOM 1016 O O . GLN A 1 199 ? 24.456 46.358 63.224 1.00 34.95 358 GLN A O 1
ATOM 1019 N N . HIS A 1 200 ? 26.130 44.823 63.419 1.00 33.41 359 HIS A N 1
ATOM 1020 C CA . HIS A 1 200 ? 25.399 43.753 62.731 1.00 32.60 359 HIS A CA 1
ATOM 1021 C C . HIS A 1 200 ? 24.485 42.944 63.659 1.00 32.29 359 HIS A C 1
ATOM 1022 O O . HIS A 1 200 ? 23.828 42.025 63.211 1.00 31.73 359 HIS A O 1
ATOM 1029 N N . ILE A 1 201 ? 24.447 43.277 64.949 1.00 32.24 360 ILE A N 1
ATOM 1030 C CA . ILE A 1 201 ? 23.508 42.620 65.875 1.00 32.25 360 ILE A CA 1
ATOM 1031 C C . ILE A 1 201 ? 22.401 43.648 66.199 1.00 33.27 360 ILE A C 1
ATOM 1032 O O . ILE A 1 201 ? 22.631 44.604 66.954 1.00 33.26 360 ILE A O 1
ATOM 1037 N N . PRO A 1 202 ? 21.202 43.486 65.595 1.00 34.24 361 PRO A N 1
ATOM 1038 C CA . PRO A 1 202 ? 20.164 44.482 65.851 1.00 34.86 361 PRO A CA 1
ATOM 1039 C C . PRO A 1 202 ? 19.738 44.423 67.322 1.00 35.29 361 PRO A C 1
ATOM 1040 O O . PRO A 1 202 ? 19.480 43.341 67.861 1.00 34.57 361 PRO A O 1
ATOM 1044 N N . ALA A 1 203 ? 19.680 45.586 67.969 1.00 36.21 362 ALA A N 1
ATOM 1045 C CA . ALA A 1 203 ? 19.423 45.643 69.430 1.00 36.21 362 ALA A CA 1
ATOM 1046 C C . ALA A 1 203 ? 18.021 45.120 69.720 1.00 35.72 362 ALA A C 1
ATOM 1047 O O . ALA A 1 203 ? 17.088 45.502 69.037 1.00 35.07 362 ALA A O 1
ATOM 1049 N N . GLY A 1 204 ? 17.873 44.213 70.685 1.00 35.36 363 GLY A N 1
ATOM 1050 C CA . GLY A 1 204 ? 16.538 43.733 71.058 1.00 35.59 363 GLY A CA 1
ATOM 1051 C C . GLY A 1 204 ? 15.826 42.684 70.202 1.00 35.57 363 GLY A C 1
ATOM 1052 O O . GLY A 1 204 ? 14.661 42.359 70.470 1.00 35.51 363 GLY A O 1
ATOM 1060 N N . SER A 1 206 ? 15.281 38.717 68.726 1.00 29.44 365 SER A N 1
ATOM 1061 C CA . SER A 1 206 ? 15.310 37.429 69.414 1.00 27.55 365 SER A CA 1
ATOM 1062 C C . SER A 1 206 ? 16.632 36.698 69.192 1.00 27.09 365 SER A C 1
ATOM 1063 O O . SER A 1 206 ? 17.328 36.907 68.179 1.00 25.55 365 SER A O 1
ATOM 1066 N N . LEU A 1 207 ? 16.985 35.832 70.124 1.00 25.66 366 LEU A N 1
ATOM 1067 C CA . LEU A 1 207 ? 18.222 35.070 69.991 1.00 27.74 366 LEU A CA 1
ATOM 1068 C C . LEU A 1 207 ? 18.174 34.235 68.713 1.00 27.29 366 LEU A C 1
ATOM 1069 O O . LEU A 1 207 ? 19.159 34.129 67.993 1.00 26.60 366 LEU A O 1
ATOM 1074 N N . GLN A 1 208 ? 16.994 33.674 68.438 1.00 27.81 367 GLN A N 1
ATOM 1075 C CA . GLN A 1 208 ? 16.741 32.867 67.242 1.00 27.87 367 GLN A CA 1
ATOM 1076 C C . GLN A 1 208 ? 17.027 33.685 65.984 1.00 27.89 367 GLN A C 1
ATOM 1077 O O . GLN A 1 208 ? 17.763 33.214 65.083 1.00 27.16 367 GLN A O 1
ATOM 1083 N N . PHE A 1 209 ? 16.454 34.892 65.941 1.00 26.30 368 PHE A N 1
ATOM 1084 C CA . PHE A 1 209 ? 16.593 35.770 64.798 1.00 26.95 368 PHE A CA 1
ATOM 1085 C C . PHE A 1 209 ? 18.040 36.126 64.556 1.00 25.17 368 PHE A C 1
ATOM 1086 O O . PHE A 1 209 ? 18.530 36.041 63.426 1.00 25.21 368 PHE A O 1
ATOM 1094 N N . ILE A 1 210 ? 18.728 36.520 65.619 1.00 24.58 369 ILE A N 1
ATOM 1095 C CA . ILE A 1 210 ? 20.131 36.901 65.519 1.00 23.90 369 ILE A CA 1
ATOM 1096 C C . ILE A 1 210 ? 21.000 35.736 65.003 1.00 23.53 369 ILE A C 1
ATOM 1097 O O . ILE A 1 210 ? 21.824 35.914 64.092 1.00 22.43 369 ILE A O 1
ATOM 1102 N N . PHE A 1 211 ? 20.837 34.556 65.579 1.00 22.42 370 PHE A N 1
ATOM 1103 C CA . PHE A 1 211 ? 21.619 33.409 65.078 1.00 23.52 370 PHE A CA 1
ATOM 1104 C C . PHE A 1 211 ? 21.280 32.990 63.643 1.00 22.93 370 PHE A C 1
ATOM 1105 O O . PHE A 1 211 ? 22.159 32.534 62.942 1.00 22.65 370 PHE A O 1
ATOM 1113 N N . THR A 1 212 ? 20.012 33.108 63.266 1.00 23.48 371 THR A N 1
ATOM 1114 C CA . THR A 1 212 ? 19.537 32.729 61.930 1.00 23.11 371 THR A CA 1
ATOM 1115 C C . THR A 1 212 ? 19.993 33.764 60.886 1.00 23.25 371 THR A C 1
ATOM 1116 O O . THR A 1 212 ? 20.524 33.413 59.837 1.00 23.31 371 THR A O 1
ATOM 1120 N N . TRP A 1 213 ? 19.774 35.038 61.171 1.00 22.65 372 TRP A N 1
ATOM 1121 C CA . TRP A 1 213 ? 19.959 36.059 60.129 1.00 23.05 372 TRP A CA 1
ATOM 1122 C C . TRP A 1 213 ? 21.168 36.999 60.259 1.00 23.13 372 TRP A C 1
ATOM 1123 O O . TRP A 1 213 ? 21.503 37.704 59.267 1.00 23.22 372 TRP A O 1
ATOM 1134 N N . CYS A 1 214 ? 21.780 37.060 61.436 1.00 22.65 373 CYS A N 1
ATOM 1135 C CA . CYS A 1 214 ? 22.730 38.147 61.715 1.00 23.81 373 CYS A CA 1
ATOM 1136 C C . CYS A 1 214 ? 24.195 37.721 61.894 1.00 22.77 373 CYS A C 1
ATOM 1137 O O . CYS A 1 214 ? 25.125 38.516 61.680 1.00 22.29 373 CYS A O 1
ATOM 1140 N N . LEU A 1 215 ? 24.403 36.473 62.285 1.00 22.05 374 LEU A N 1
ATOM 1141 C CA . LEU A 1 215 ? 25.763 36.008 62.645 1.00 21.45 374 LEU A CA 1
ATOM 1142 C C . LEU A 1 215 ? 26.260 34.964 61.672 1.00 21.99 374 LEU A C 1
ATOM 1143 O O . LEU A 1 215 ? 25.514 34.038 61.349 1.00 22.62 374 LEU A O 1
ATOM 1148 N N . GLU A 1 216 ? 27.499 35.093 61.188 1.00 22.43 375 GLU A N 1
ATOM 1149 C CA . GLU A 1 216 ? 28.052 34.040 60.315 1.00 23.49 375 GLU A CA 1
ATOM 1150 C C . GLU A 1 216 ? 28.518 32.889 61.216 1.00 23.90 375 GLU A C 1
ATOM 1151 O O . GLU A 1 216 ? 29.674 32.842 61.592 1.00 22.84 375 GLU A O 1
ATOM 1157 N N . ILE A 1 217 ? 27.610 32.009 61.611 1.00 23.13 376 ILE A N 1
ATOM 1158 C CA . ILE A 1 217 ? 28.005 30.909 62.526 1.00 23.84 376 ILE A CA 1
ATOM 1159 C C . ILE A 1 217 ? 28.994 29.926 61.890 1.00 24.11 376 ILE A C 1
ATOM 1160 O O . ILE A 1 217 ? 29.700 29.223 62.600 1.00 24.32 376 ILE A O 1
ATOM 1165 N N . ARG A 1 218 ? 29.065 29.914 60.551 1.00 23.61 377 ARG A N 1
ATOM 1166 C CA . ARG A 1 218 ? 30.020 29.096 59.799 1.00 24.88 377 ARG A CA 1
ATOM 1167 C C . ARG A 1 218 ? 31.491 29.574 59.849 1.00 25.95 377 ARG A C 1
ATOM 1168 O O . ARG A 1 218 ? 32.402 28.854 59.404 1.00 26.71 377 ARG A O 1
ATOM 1176 N N . ALA A 1 219 ? 31.722 30.790 60.333 1.00 25.69 378 ALA A N 1
ATOM 1177 C CA . ALA A 1 219 ? 33.026 31.433 60.236 1.00 26.97 378 ALA A CA 1
ATOM 1178 C C . ALA A 1 219 ? 34.068 30.560 60.919 1.00 28.16 378 ALA A C 1
ATOM 1179 O O . ALA A 1 219 ? 33.801 29.980 61.954 1.00 27.07 378 ALA A O 1
ATOM 1181 N N . ILE A 1 220 ? 35.248 30.453 60.327 1.00 27.85 379 ILE A N 1
ATOM 1182 C CA . ILE A 1 220 ? 36.349 29.722 60.963 1.00 28.38 379 ILE A CA 1
ATOM 1183 C C . ILE A 1 220 ? 36.845 30.580 62.149 1.00 27.87 379 ILE A C 1
ATOM 1184 O O . ILE A 1 220 ? 37.201 31.727 61.962 1.00 27.79 379 ILE A O 1
ATOM 1189 N N . PRO A 1 221 ? 36.809 30.031 63.386 1.00 29.19 380 PRO A N 1
ATOM 1190 C CA . PRO A 1 221 ? 37.261 30.779 64.553 1.00 28.72 380 PRO A CA 1
ATOM 1191 C C . PRO A 1 221 ? 38.731 31.147 64.419 1.00 28.98 380 PRO A C 1
ATOM 1192 O O . PRO A 1 221 ? 39.558 30.293 64.086 1.00 27.95 380 PRO A O 1
ATOM 1196 N N . LYS A 1 222 ? 39.036 32.424 64.624 1.00 29.77 381 LYS A N 1
ATOM 1197 C CA . LYS A 1 222 ? 40.399 32.887 64.573 1.00 30.58 381 LYS A CA 1
ATOM 1198 C C . LYS A 1 222 ? 41.134 32.418 65.800 1.00 31.08 381 LYS A C 1
ATOM 1199 O O . LYS A 1 222 ? 40.519 31.931 66.751 1.00 31.29 381 LYS A O 1
ATOM 1205 N N . LYS A 1 223 ? 42.453 32.603 65.797 1.00 30.52 382 LYS A N 1
ATOM 1206 C CA . LYS A 1 223 ? 43.275 32.207 66.937 1.00 30.91 382 LYS A CA 1
ATOM 1207 C C . LYS A 1 223 ? 42.908 32.963 68.214 1.00 31.70 382 LYS A C 1
ATOM 1208 O O . LYS A 1 223 ? 42.967 32.379 69.316 1.00 32.68 382 LYS A O 1
ATOM 1214 N N . ALA A 1 224 ? 42.489 34.233 68.078 1.00 31.77 383 ALA A N 1
ATOM 1215 C CA . ALA A 1 224 ? 42.089 35.026 69.264 1.00 32.13 383 ALA A CA 1
ATOM 1216 C C . ALA A 1 224 ? 40.775 34.561 69.888 1.00 31.54 383 ALA A C 1
ATOM 1217 O O . ALA A 1 224 ? 40.582 34.665 71.108 1.00 32.09 383 ALA A O 1
ATOM 1219 N N . PHE A 1 225 ? 39.878 34.045 69.055 1.00 30.26 384 PHE A N 1
ATOM 1220 C CA . PHE A 1 225 ? 38.652 33.423 69.535 1.00 28.61 384 PHE A CA 1
ATOM 1221 C C . PHE A 1 225 ? 38.958 32.098 70.275 1.00 28.06 384 PHE A C 1
ATOM 1222 O O . PHE A 1 225 ? 38.479 31.887 71.400 1.00 27.05 384 PHE A O 1
ATOM 1230 N N . LEU A 1 226 ? 39.760 31.226 69.661 1.00 26.93 385 LEU A N 1
ATOM 1231 C CA . LEU A 1 226 ? 40.278 30.012 70.338 1.00 27.17 385 LEU A CA 1
ATOM 1232 C C . LEU A 1 226 ? 40.935 30.344 71.694 1.00 27.89 385 LEU A C 1
ATOM 1233 O O . LEU A 1 226 ? 40.768 29.618 72.688 1.00 28.78 385 LEU A O 1
ATOM 1238 N N . ARG A 1 227 ? 41.723 31.416 71.711 1.00 28.00 386 ARG A N 1
ATOM 1239 C CA . ARG A 1 227 ? 42.392 31.887 72.933 1.00 28.16 386 ARG A CA 1
ATOM 1240 C C . ARG A 1 227 ? 41.398 32.179 74.063 1.00 28.82 386 ARG A C 1
ATOM 1241 O O . ARG A 1 227 ? 41.587 31.739 75.219 1.00 29.25 386 ARG A O 1
ATOM 1249 N N . ALA A 1 228 ? 40.342 32.923 73.717 1.00 29.17 387 ALA A N 1
ATOM 1250 C CA . ALA A 1 228 ? 39.250 33.225 74.624 1.00 30.33 387 ALA A CA 1
ATOM 1251 C C . ALA A 1 228 ? 38.531 31.965 75.127 1.00 30.24 387 ALA A C 1
ATOM 1252 O O . ALA A 1 228 ? 38.083 31.927 76.260 1.00 31.03 387 ALA A O 1
ATOM 1254 N N . LEU A 1 229 ? 38.435 30.933 74.292 1.00 30.11 388 LEU A N 1
ATOM 1255 C CA . LEU A 1 229 ? 37.698 29.707 74.633 1.00 30.14 388 LEU A CA 1
ATOM 1256 C C . LEU A 1 229 ? 38.462 28.817 75.616 1.00 30.10 388 LEU A C 1
ATOM 1257 O O . LEU A 1 229 ? 37.840 28.035 76.356 1.00 29.81 388 LEU A O 1
ATOM 1262 N N . VAL A 1 230 ? 39.795 28.927 75.596 1.00 29.79 389 VAL A N 1
ATOM 1263 C CA . VAL A 1 230 ? 40.681 28.295 76.602 1.00 30.75 389 VAL A CA 1
ATOM 1264 C C . VAL A 1 230 ? 40.134 28.537 78.016 1.00 31.44 389 VAL A C 1
ATOM 1265 O O . VAL A 1 230 ? 40.108 27.625 78.859 1.00 31.56 389 VAL A O 1
ATOM 1269 N N . ASP A 1 231 ? 39.676 29.753 78.280 1.00 31.95 390 ASP A N 1
ATOM 1270 C CA . ASP A 1 231 ? 39.306 30.110 79.652 1.00 32.82 390 ASP A CA 1
ATOM 1271 C C . ASP A 1 231 ? 37.950 29.553 80.082 1.00 32.62 390 ASP A C 1
ATOM 1272 O O . ASP A 1 231 ? 37.594 29.598 81.256 1.00 32.00 390 ASP A O 1
ATOM 1277 N N . TYR A 1 232 ? 37.217 28.989 79.133 1.00 32.08 391 TYR A N 1
ATOM 1278 C CA . TYR A 1 232 ? 35.906 28.397 79.402 1.00 31.81 391 TYR A CA 1
ATOM 1279 C C . TYR A 1 232 ? 35.916 26.890 79.217 1.00 31.49 391 TYR A C 1
ATOM 1280 O O . TYR A 1 232 ? 34.857 26.265 79.141 1.00 31.71 391 TYR A O 1
ATOM 1289 N N . THR A 1 233 ? 37.116 26.313 79.159 1.00 30.72 392 THR A N 1
ATOM 1290 C CA . THR A 1 233 ? 37.281 24.870 78.958 1.00 31.61 392 THR A CA 1
ATOM 1291 C C . THR A 1 233 ? 37.876 24.268 80.242 1.00 32.55 392 THR A C 1
ATOM 1292 O O . THR A 1 233 ? 38.967 24.657 80.678 1.00 32.39 392 THR A O 1
ATOM 1296 N N . SER A 1 234 ? 37.150 23.337 80.840 1.00 33.44 393 SER A N 1
ATOM 1297 C CA . SER A 1 234 ? 37.533 22.812 82.162 1.00 34.55 393 SER A CA 1
ATOM 1298 C C . SER A 1 234 ? 38.353 21.517 82.119 1.00 34.66 393 SER A C 1
ATOM 1299 O O . SER A 1 234 ? 39.093 21.204 83.071 1.00 35.10 393 SER A O 1
ATOM 1302 N N . ASP A 1 235 ? 38.226 20.747 81.042 1.00 34.44 394 ASP A N 1
ATOM 1303 C CA . ASP A 1 235 ? 39.003 19.522 80.934 1.00 34.31 394 ASP A CA 1
ATOM 1304 C C . ASP A 1 235 ? 40.428 19.880 80.575 1.00 34.36 394 ASP A C 1
ATOM 1305 O O . ASP A 1 235 ? 40.648 20.654 79.648 1.00 33.84 394 ASP A O 1
ATOM 1310 N N . SER A 1 236 ? 41.383 19.312 81.321 1.00 33.51 395 SER A N 1
ATOM 1311 C CA . SER A 1 236 ? 42.795 19.615 81.181 1.00 34.03 395 SER A CA 1
ATOM 1312 C C . SER A 1 236 ? 43.365 19.341 79.800 1.00 32.95 395 SER A C 1
ATOM 1313 O O . SER A 1 236 ? 44.105 20.162 79.261 1.00 32.82 395 SER A O 1
ATOM 1316 N N . ALA A 1 237 ? 43.063 18.171 79.240 1.00 33.02 396 ALA A N 1
ATOM 1317 C CA . ALA A 1 237 ? 43.561 17.831 77.901 1.00 32.79 396 ALA A CA 1
ATOM 1318 C C . ALA A 1 237 ? 42.926 18.727 76.826 1.00 31.98 396 ALA A C 1
ATOM 1319 O O . ALA A 1 237 ? 43.613 19.191 75.909 1.00 32.69 396 ALA A O 1
ATOM 1321 N N . GLU A 1 238 ? 41.622 18.970 76.938 1.00 30.84 397 GLU A N 1
ATOM 1322 C CA . GLU A 1 238 ? 40.911 19.836 75.974 1.00 29.54 397 GLU A CA 1
ATOM 1323 C C . GLU A 1 238 ? 41.395 21.290 76.048 1.00 28.77 397 GLU A C 1
ATOM 1324 O O . GLU A 1 238 ? 41.613 21.923 75.020 1.00 26.51 397 GLU A O 1
ATOM 1330 N N . LYS A 1 239 ? 41.572 21.802 77.261 1.00 27.74 398 LYS A N 1
ATOM 1331 C CA . LYS A 1 239 ? 42.098 23.162 77.446 1.00 29.11 398 LYS A CA 1
ATOM 1332 C C . LYS A 1 239 ? 43.494 23.247 76.821 1.00 29.36 398 LYS A C 1
ATOM 1333 O O . LYS A 1 239 ? 43.810 24.211 76.081 1.00 29.83 398 LYS A O 1
ATOM 1338 N N . ARG A 1 240 ? 44.310 22.214 77.064 1.00 29.33 399 ARG A N 1
ATOM 1339 C CA . ARG A 1 240 ? 45.670 22.169 76.530 1.00 30.04 399 ARG A CA 1
ATOM 1340 C C . ARG A 1 240 ? 45.659 22.181 75.014 1.00 29.47 399 ARG A C 1
ATOM 1341 O O . ARG A 1 240 ? 46.471 22.855 74.401 1.00 29.82 399 ARG A O 1
ATOM 1349 N N . ARG A 1 241 ? 44.738 21.428 74.414 1.00 29.45 400 ARG A N 1
ATOM 1350 C CA . ARG A 1 241 ? 44.696 21.321 72.941 1.00 28.26 400 ARG A CA 1
ATOM 1351 C C . ARG A 1 241 ? 44.320 22.674 72.331 1.00 27.86 400 ARG A C 1
ATOM 1352 O O . ARG A 1 241 ? 44.879 23.097 71.319 1.00 27.62 400 ARG A O 1
ATOM 1360 N N . LEU A 1 242 ? 43.373 23.361 72.954 1.00 28.07 401 LEU A N 1
ATOM 1361 C CA . LEU A 1 242 ? 43.004 24.704 72.504 1.00 28.32 401 LEU A CA 1
ATOM 1362 C C . LEU A 1 242 ? 44.140 25.685 72.632 1.00 28.35 401 LEU A C 1
ATOM 1363 O O . LEU A 1 242 ? 44.277 26.535 71.775 1.00 27.93 401 LEU A O 1
ATOM 1368 N N . GLN A 1 243 ? 44.925 25.590 73.716 1.00 28.18 402 GLN A N 1
ATOM 1369 C CA . GLN A 1 243 ? 46.162 26.382 73.840 1.00 28.04 402 GLN A CA 1
ATOM 1370 C C . GLN A 1 243 ? 47.129 26.109 72.695 1.00 28.16 402 GLN A C 1
ATOM 1371 O O . GLN A 1 243 ? 47.654 27.040 72.087 1.00 27.07 402 GLN A O 1
ATOM 1377 N N . GLU A 1 244 ? 47.353 24.829 72.396 1.00 28.25 403 GLU A N 1
ATOM 1378 C CA . GLU A 1 244 ? 48.156 24.459 71.249 1.00 28.86 403 GLU A CA 1
ATOM 1379 C C . GLU A 1 244 ? 47.609 25.094 69.983 1.00 29.14 403 GLU A C 1
ATOM 1380 O O . GLU A 1 244 ? 48.362 25.672 69.195 1.00 29.32 403 GLU A O 1
ATOM 1386 N N . LEU A 1 245 ? 46.296 25.003 69.783 1.00 28.97 404 LEU A N 1
ATOM 1387 C CA . LEU A 1 245 ? 45.722 25.448 68.504 1.00 28.96 404 LEU A CA 1
ATOM 1388 C C . LEU A 1 245 ? 45.845 26.971 68.260 1.00 29.28 404 LEU A C 1
ATOM 1389 O O . LEU A 1 245 ? 45.920 27.422 67.100 1.00 29.51 404 LEU A O 1
ATOM 1394 N N . CYS A 1 246 ? 45.910 27.756 69.333 1.00 29.69 405 CYS A N 1
ATOM 1395 C CA . CYS A 1 246 ? 46.093 29.199 69.166 1.00 30.62 405 CYS A CA 1
ATOM 1396 C C . CYS A 1 246 ? 47.530 29.700 69.328 1.00 31.97 405 CYS A C 1
ATOM 1397 O O . CYS A 1 246 ? 47.794 30.892 69.116 1.00 30.49 405 CYS A O 1
ATOM 1400 N N . SER A 1 247 ? 48.449 28.798 69.672 1.00 32.79 406 SER A N 1
ATOM 1401 C CA . SER A 1 247 ? 49.844 29.174 69.964 1.00 34.40 406 SER A CA 1
ATOM 1402 C C . SER A 1 247 ? 50.715 29.315 68.709 1.00 35.27 406 SER A C 1
ATOM 1403 O O . SER A 1 247 ? 50.386 28.807 67.629 1.00 36.01 406 SER A O 1
ATOM 1406 N N . LYS A 1 248 ? 51.843 30.001 68.870 1.00 35.40 407 LYS A N 1
ATOM 1407 C CA . LYS A 1 248 ? 52.909 30.009 67.870 1.00 35.48 407 LYS A CA 1
ATOM 1408 C C . LYS A 1 248 ? 53.253 28.588 67.370 1.00 34.75 407 LYS A C 1
ATOM 1409 O O . LYS A 1 248 ? 53.291 28.330 66.167 1.00 34.99 407 LYS A O 1
ATOM 1412 N N . GLN A 1 249 ? 53.481 27.674 68.307 1.00 33.95 408 GLN A N 1
ATOM 1413 C CA . GLN A 1 249 ? 53.949 26.330 68.010 1.00 33.13 408 GLN A CA 1
ATOM 1414 C C . GLN A 1 249 ? 52.906 25.484 67.288 1.00 33.18 408 GLN A C 1
ATOM 1415 O O . GLN A 1 249 ? 53.264 24.541 66.591 1.00 33.50 408 GLN A O 1
ATOM 1421 N N . GLY A 1 250 ? 51.631 25.828 67.487 1.00 31.84 409 GLY A N 1
ATOM 1422 C CA . GLY A 1 250 ? 50.494 25.101 66.893 1.00 31.97 409 GLY A CA 1
ATOM 1423 C C . GLY A 1 250 ? 50.007 25.597 65.545 1.00 31.78 409 GLY A C 1
ATOM 1424 O O . GLY A 1 250 ? 48.954 25.157 65.081 1.00 31.68 409 GLY A O 1
ATOM 1425 N N . ALA A 1 251 ? 50.778 26.484 64.904 1.00 31.71 410 ALA A N 1
ATOM 1426 C CA . ALA A 1 251 ? 50.434 27.064 63.597 1.00 31.71 410 ALA A CA 1
ATOM 1427 C C . ALA A 1 251 ? 50.077 26.008 62.535 1.00 31.44 410 ALA A C 1
ATOM 1428 O O . ALA A 1 251 ? 49.035 26.101 61.901 1.00 31.90 410 ALA A O 1
ATOM 1430 N N . ALA A 1 252 ? 50.935 25.016 62.340 1.00 30.59 411 ALA A N 1
ATOM 1431 C CA . ALA A 1 252 ? 50.644 23.922 61.398 1.00 30.67 411 ALA A CA 1
ATOM 1432 C C . ALA A 1 252 ? 49.324 23.181 61.713 1.00 29.89 411 ALA A C 1
ATOM 1433 O O . ALA A 1 252 ? 48.495 22.941 60.801 1.00 28.58 411 ALA A O 1
ATOM 1435 N N . ASP A 1 253 ? 49.141 22.820 62.985 1.00 28.52 412 ASP A N 1
ATOM 1436 C CA . ASP A 1 253 ? 47.922 22.125 63.426 1.00 27.91 412 ASP A CA 1
ATOM 1437 C C . ASP A 1 253 ? 46.679 22.989 63.208 1.00 28.13 412 ASP A C 1
ATOM 1438 O O . ASP A 1 253 ? 45.686 22.478 62.691 1.00 27.69 412 ASP A O 1
ATOM 1443 N N . TYR A 1 254 ? 46.757 24.290 63.531 1.00 26.17 413 TYR A N 1
ATOM 1444 C CA . TYR A 1 254 ? 45.650 25.195 63.219 1.00 27.98 413 TYR A CA 1
ATOM 1445 C C . TYR A 1 254 ? 45.357 25.212 61.706 1.00 27.61 413 TYR A C 1
ATOM 1446 O O . TYR A 1 254 ? 44.213 25.090 61.297 1.00 27.14 413 TYR A O 1
ATOM 1455 N N . SER A 1 255 ? 46.387 25.397 60.878 1.00 27.85 414 SER A N 1
ATOM 1456 C CA . SER A 1 255 ? 46.169 25.472 59.440 1.00 28.57 414 SER A CA 1
ATOM 1457 C C . SER A 1 255 ? 45.516 24.197 58.931 1.00 28.53 414 SER A C 1
ATOM 1458 O O . SER A 1 255 ? 44.571 24.246 58.151 1.00 29.83 414 SER A O 1
ATOM 1461 N N . ARG A 1 256 ? 46.027 23.062 59.376 1.00 28.62 415 ARG A N 1
ATOM 1462 C CA . ARG A 1 256 ? 45.530 21.734 58.947 1.00 28.72 415 ARG A CA 1
ATOM 1463 C C . ARG A 1 256 ? 44.120 21.414 59.487 1.00 28.57 415 ARG A C 1
ATOM 1464 O O . ARG A 1 256 ? 43.215 21.039 58.726 1.00 28.46 415 ARG A O 1
ATOM 1472 N N . PHE A 1 257 ? 43.949 21.517 60.798 1.00 28.21 416 PHE A N 1
ATOM 1473 C CA . PHE A 1 257 ? 42.786 20.947 61.460 1.00 28.93 416 PHE A CA 1
ATOM 1474 C C . PHE A 1 257 ? 41.640 21.938 61.659 1.00 28.55 416 PHE A C 1
ATOM 1475 O O . PHE A 1 257 ? 40.489 21.524 61.851 1.00 29.68 416 PHE A O 1
ATOM 1483 N N . VAL A 1 258 ? 41.962 23.221 61.611 1.00 28.47 417 VAL A N 1
ATOM 1484 C CA . VAL A 1 258 ? 40.932 24.254 61.741 1.00 29.30 417 VAL A CA 1
ATOM 1485 C C . VAL A 1 258 ? 40.661 24.984 60.428 1.00 30.46 417 VAL A C 1
ATOM 1486 O O . VAL A 1 258 ? 39.514 24.982 59.944 1.00 29.99 417 VAL A O 1
ATOM 1490 N N . ARG A 1 259 ? 41.702 25.600 59.854 1.00 30.84 418 ARG A N 1
ATOM 1491 C CA A ARG A 1 259 ? 41.536 26.394 58.623 0.50 32.12 418 ARG A CA 1
ATOM 1492 C CA B ARG A 1 259 ? 41.529 26.401 58.634 0.50 31.86 418 ARG A CA 1
ATOM 1493 C C . ARG A 1 259 ? 41.233 25.512 57.411 1.00 32.03 418 ARG A C 1
ATOM 1494 O O . ARG A 1 259 ? 40.216 25.686 56.769 1.00 33.22 418 ARG A O 1
ATOM 1509 N N . ASP A 1 260 ? 42.104 24.552 57.096 1.00 32.72 419 ASP A N 1
ATOM 1510 C CA . ASP A 1 260 ? 41.890 23.689 55.897 1.00 33.74 419 ASP A CA 1
ATOM 1511 C C . ASP A 1 260 ? 40.607 22.857 56.015 1.00 33.81 419 ASP A C 1
ATOM 1512 O O . ASP A 1 260 ? 39.924 22.550 55.014 1.00 33.90 419 ASP A O 1
ATOM 1517 N N . ALA A 1 261 ? 40.268 22.535 57.254 1.00 33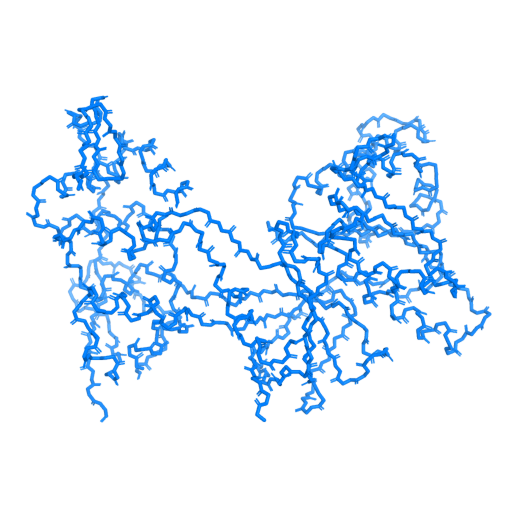.04 420 ALA A N 1
ATOM 1518 C CA . ALA A 1 261 ? 39.183 21.629 57.564 1.00 33.32 420 ALA A CA 1
ATOM 1519 C C . ALA A 1 261 ? 37.857 22.350 57.520 1.00 33.31 420 ALA A C 1
ATOM 1520 O O . ALA A 1 261 ? 36.798 21.726 57.672 1.00 34.52 420 ALA A O 1
ATOM 1529 N N . ALA A 1 263 ? 36.655 24.270 59.869 1.00 30.94 422 ALA A N 1
ATOM 1530 C CA . ALA A 1 263 ? 35.924 24.048 61.120 1.00 31.42 422 ALA A CA 1
ATOM 1531 C C . ALA A 1 263 ? 35.176 25.306 61.544 1.00 30.99 422 ALA A C 1
ATOM 1532 O O . ALA A 1 263 ? 35.723 26.412 61.479 1.00 33.03 422 ALA A O 1
ATOM 1534 N N . CYS A 1 264 ? 33.919 25.167 61.953 1.00 29.40 423 CYS A N 1
ATOM 1535 C CA . CYS A 1 264 ? 33.195 26.333 62.504 1.00 28.35 423 CYS A CA 1
ATOM 1536 C C . CYS A 1 264 ? 33.039 26.171 64.031 1.00 28.14 423 CYS A C 1
ATOM 1537 O O . CYS A 1 264 ? 33.438 25.148 64.589 1.00 26.77 423 CYS A O 1
ATOM 1540 N N . LEU A 1 265 ? 32.476 27.184 64.691 1.00 27.47 424 LEU A N 1
ATOM 1541 C CA . LEU A 1 265 ? 32.252 27.133 66.157 1.00 27.25 424 LEU A CA 1
ATOM 1542 C C . LEU A 1 265 ? 31.539 25.869 66.645 1.00 27.04 424 LEU A C 1
ATOM 1543 O O . LEU A 1 265 ? 31.987 25.224 67.601 1.00 26.80 424 LEU A O 1
ATOM 1548 N N . LEU A 1 266 ? 30.409 25.529 66.044 1.00 26.90 425 LEU A N 1
ATOM 1549 C CA . LEU A 1 266 ? 29.713 24.327 66.478 1.00 28.51 425 LEU A CA 1
ATOM 1550 C C . LEU A 1 266 ? 30.656 23.087 66.407 1.00 29.09 425 LEU A C 1
ATOM 1551 O O . LEU A 1 266 ? 30.693 22.298 67.310 1.00 27.91 425 LEU A O 1
ATOM 1556 N N . ASP A 1 267 ? 31.413 22.946 65.311 1.00 29.39 426 ASP A N 1
ATOM 1557 C CA . ASP A 1 267 ? 32.348 21.819 65.151 1.00 31.02 426 ASP A CA 1
ATOM 1558 C C . ASP A 1 267 ? 33.346 21.785 66.301 1.00 30.08 426 ASP A C 1
ATOM 1559 O O . ASP A 1 267 ? 33.600 20.725 66.881 1.00 29.57 426 ASP A O 1
ATOM 1564 N N . LEU A 1 268 ? 33.905 22.944 66.637 1.00 28.61 427 LEU A N 1
ATOM 1565 C CA . LEU A 1 268 ? 34.859 22.992 67.749 1.00 29.50 427 LEU A CA 1
ATOM 1566 C C . LEU A 1 268 ? 34.217 22.630 69.086 1.00 28.91 427 LEU A C 1
ATOM 1567 O O . LEU A 1 268 ? 34.809 21.900 69.873 1.00 29.30 427 LEU A O 1
ATOM 1572 N N . LEU A 1 269 ? 33.034 23.188 69.354 1.00 27.73 428 LEU A N 1
ATOM 1573 C CA . LEU A 1 269 ? 32.372 22.969 70.625 1.00 27.82 428 LEU A CA 1
ATOM 1574 C C . LEU A 1 269 ? 31.988 21.481 70.764 1.00 27.97 428 LEU A C 1
ATOM 1575 O O . LEU A 1 269 ? 32.017 20.916 71.869 1.00 28.04 428 LEU A O 1
ATOM 1580 N N . LEU A 1 270 ? 31.622 20.847 69.651 1.00 27.85 429 LEU A N 1
ATOM 1581 C CA . LEU A 1 270 ? 31.292 19.428 69.699 1.00 27.57 429 LEU A CA 1
ATOM 1582 C C . LEU A 1 270 ? 32.560 18.607 69.937 1.00 28.54 429 LEU A C 1
ATOM 1583 O O . LEU A 1 270 ? 32.524 17.556 70.621 1.00 30.72 429 LEU A O 1
ATOM 1588 N N . ALA A 1 271 ? 33.674 19.085 69.393 1.00 28.60 430 ALA A N 1
ATOM 1589 C CA . ALA A 1 271 ? 34.971 18.389 69.536 1.00 28.81 430 ALA A CA 1
ATOM 1590 C C . ALA A 1 271 ? 35.582 18.605 70.900 1.00 28.86 430 ALA A C 1
ATOM 1591 O O . ALA A 1 271 ? 36.359 17.752 71.363 1.00 28.25 430 ALA A O 1
ATOM 1593 N N . PHE A 1 272 ? 35.267 19.747 71.530 1.00 27.79 431 PHE A N 1
ATOM 1594 C CA . PHE A 1 272 ? 35.743 20.038 72.879 1.00 27.75 431 PHE A CA 1
ATOM 1595 C C . PHE A 1 272 ? 34.555 20.176 73.886 1.00 27.78 431 PHE A C 1
ATOM 1596 O O . PHE A 1 272 ? 34.163 21.289 74.247 1.00 27.62 431 PHE A O 1
ATOM 1604 N N . PRO A 1 273 ? 33.933 19.040 74.264 1.00 28.27 432 PRO A N 1
ATOM 1605 C CA . PRO A 1 273 ? 32.653 19.075 74.983 1.00 28.56 432 PRO A CA 1
ATOM 1606 C C . PRO A 1 273 ? 32.685 19.826 76.305 1.00 28.57 432 PRO A C 1
ATOM 1607 O O . PRO A 1 273 ? 31.632 20.286 76.764 1.00 29.14 432 PRO A O 1
ATOM 1611 N N . SER A 1 274 ? 33.871 19.982 76.895 1.00 28.60 433 SER A N 1
ATOM 1612 C CA . SER A 1 274 ? 33.999 20.728 78.156 1.00 29.42 433 SER A CA 1
ATOM 1613 C C . SER A 1 274 ? 34.125 22.245 77.997 1.00 29.67 433 SER A C 1
ATOM 1614 O O . SER A 1 274 ? 34.200 22.974 78.992 1.00 29.25 433 SER A O 1
ATOM 1617 N N . CYS A 1 275 ? 34.141 22.732 76.754 1.00 28.57 434 CYS A N 1
ATOM 1618 C CA . CYS A 1 275 ? 34.185 24.173 76.503 1.00 28.21 434 CYS A CA 1
ATOM 1619 C C . CYS A 1 275 ? 32.760 24.745 76.619 1.00 28.67 434 CYS A C 1
ATOM 1620 O O . CYS A 1 275 ? 31.846 24.355 75.875 1.00 28.97 434 CYS A O 1
ATOM 1623 N N . GLN A 1 276 ? 32.552 25.648 77.573 1.00 30.15 435 GLN A N 1
ATOM 1624 C CA . GLN A 1 276 ? 31.217 26.218 77.779 1.00 30.88 435 GLN A CA 1
ATOM 1625 C C . GLN A 1 276 ? 31.339 27.735 77.789 1.00 31.18 435 GLN A C 1
ATOM 1626 O O . GLN A 1 276 ? 31.404 28.358 78.872 1.00 30.24 435 GLN A O 1
ATOM 1632 N N . PRO A 1 277 ? 31.402 28.352 76.583 1.00 30.46 436 PRO A N 1
ATOM 1633 C CA . PRO A 1 277 ? 31.604 29.796 76.544 1.00 29.60 436 PRO A CA 1
ATOM 1634 C C . PRO A 1 277 ? 30.309 30.556 76.781 1.00 29.08 436 PRO A C 1
ATOM 1635 O O . PRO A 1 277 ? 29.211 30.032 76.494 1.00 29.65 436 PRO A O 1
ATOM 1639 N N . PRO A 1 278 ? 30.419 31.793 77.281 1.00 28.85 437 PRO A N 1
ATOM 1640 C CA . PRO A 1 278 ? 29.210 32.612 77.482 1.00 28.21 437 PRO A CA 1
ATOM 1641 C C . PRO A 1 278 ? 28.733 33.190 76.158 1.00 27.68 437 PRO A C 1
ATOM 1642 O O . PRO A 1 278 ? 29.556 33.433 75.271 1.00 28.06 437 PRO A O 1
ATOM 1646 N N . LEU A 1 279 ? 27.430 33.424 76.036 1.00 27.33 438 LEU A N 1
ATOM 1647 C CA . LEU A 1 279 ? 26.876 34.081 74.858 1.00 27.56 438 LEU A CA 1
ATOM 1648 C C . LEU A 1 279 ? 27.603 35.401 74.570 1.00 27.49 438 LEU A C 1
ATOM 1649 O O . LEU A 1 279 ? 27.904 35.686 73.405 1.00 28.12 438 LEU A O 1
ATOM 1654 N N . SER A 1 280 ? 27.911 36.191 75.605 1.00 27.36 439 SER A N 1
ATOM 1655 C CA . SER A 1 280 ? 28.599 37.491 75.345 1.00 28.00 439 SER A CA 1
ATOM 1656 C C . SER A 1 280 ? 29.880 37.310 74.514 1.00 28.28 439 SER A C 1
ATOM 1657 O O . SER A 1 280 ? 30.182 38.132 73.646 1.00 27.91 439 SER A O 1
ATOM 1660 N N . LEU A 1 281 ? 30.621 36.224 74.771 1.00 28.42 440 LEU A N 1
ATOM 1661 C CA . LEU A 1 281 ? 31.882 35.961 74.043 1.00 28.92 440 LEU A CA 1
ATOM 1662 C C . LEU A 1 281 ? 31.642 35.651 72.569 1.00 28.52 440 LEU A C 1
ATOM 1663 O O . LEU A 1 281 ? 32.342 36.140 71.685 1.00 28.39 440 LEU A O 1
ATOM 1668 N N . LEU A 1 282 ? 30.652 34.817 72.287 1.00 28.64 441 LEU A N 1
ATOM 1669 C CA . LEU A 1 282 ? 30.270 34.556 70.912 1.00 29.19 441 LEU A CA 1
ATOM 1670 C C . LEU A 1 282 ? 29.948 35.863 70.188 1.00 28.42 441 LEU A C 1
ATOM 1671 O O . LEU A 1 282 ? 30.366 36.059 69.046 1.00 26.91 441 LEU A O 1
ATOM 1676 N N . LEU A 1 283 ? 29.201 36.753 70.842 1.00 27.16 442 LEU A N 1
ATOM 1677 C CA . LEU A 1 283 ? 28.756 37.992 70.153 1.00 28.67 442 LEU A CA 1
ATOM 1678 C C . LEU A 1 283 ? 29.865 39.028 69.942 1.00 29.59 442 LEU A C 1
ATOM 1679 O O . LEU A 1 283 ? 29.714 39.970 69.140 1.00 29.45 442 LEU A O 1
ATOM 1684 N N . GLU A 1 284 ? 30.960 38.876 70.689 1.00 30.12 443 GLU A N 1
ATOM 1685 C CA . GLU A 1 284 ? 32.201 39.610 70.454 1.00 30.69 443 GLU A CA 1
ATOM 1686 C C . GLU A 1 284 ? 33.038 39.035 69.299 1.00 30.95 443 GLU A C 1
ATOM 1687 O O . GLU A 1 284 ? 33.878 39.724 68.737 1.00 32.06 443 GLU A O 1
ATOM 1693 N N . HIS A 1 285 ? 32.822 37.779 68.935 1.00 29.81 444 HIS A N 1
ATOM 1694 C CA . HIS A 1 285 ? 33.675 37.160 67.925 1.00 29.08 444 HIS A CA 1
ATOM 1695 C C . HIS A 1 285 ? 33.007 36.712 66.628 1.00 29.35 444 HIS A C 1
ATOM 1696 O O . HIS A 1 285 ? 33.677 36.643 65.599 1.00 29.42 444 HIS A O 1
ATOM 1703 N N . LEU A 1 286 ? 31.718 36.395 66.651 1.00 28.22 445 LEU A N 1
ATOM 1704 C CA . LEU A 1 286 ? 31.097 35.873 65.418 1.00 27.75 445 LEU A CA 1
ATOM 1705 C C . LEU A 1 286 ? 30.886 37.047 64.466 1.00 27.34 445 LEU A C 1
ATOM 1706 O O . LEU A 1 286 ? 30.342 38.052 64.870 1.00 26.53 445 LEU A O 1
ATOM 1711 N N . PRO A 1 287 ? 31.342 36.932 63.196 1.00 26.35 446 PRO A N 1
ATOM 1712 C CA . PRO A 1 287 ? 31.134 38.112 62.340 1.00 26.14 446 PRO A CA 1
ATOM 1713 C C . PRO A 1 287 ? 29.725 38.251 61.757 1.00 25.07 446 PRO A C 1
ATOM 1714 O O . PRO A 1 287 ? 28.905 37.371 61.952 1.00 24.62 446 PRO A O 1
ATOM 1718 N N . LYS A 1 288 ? 29.469 39.343 61.028 1.00 24.21 447 LYS A N 1
ATOM 1719 C CA . LYS A 1 288 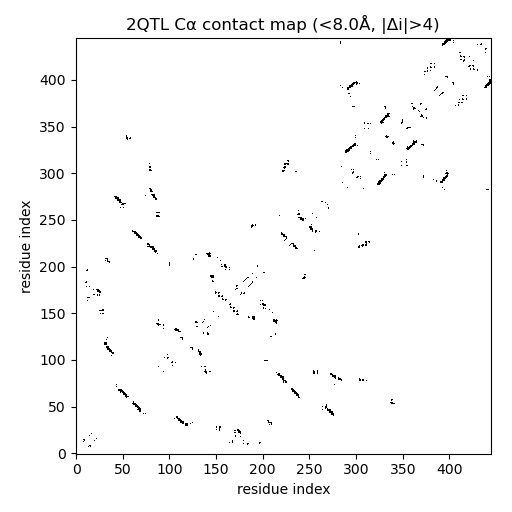? 28.184 39.537 60.362 1.00 24.43 447 LYS A CA 1
ATOM 1720 C C . LYS A 1 288 ? 27.916 38.437 59.326 1.00 23.57 447 LYS A C 1
ATOM 1721 O O . LYS A 1 288 ? 28.825 38.011 58.607 1.00 24.14 447 LYS A O 1
ATOM 1727 N N . LEU A 1 289 ? 26.685 37.943 59.263 1.00 23.03 448 LEU A N 1
ATOM 1728 C CA . LEU A 1 289 ? 26.251 37.062 58.167 1.00 23.59 448 LEU A CA 1
ATOM 1729 C C . LEU A 1 289 ? 26.056 37.912 56.908 1.00 23.17 448 LEU A C 1
ATOM 1730 O O . LEU A 1 289 ? 25.086 38.694 56.811 1.00 23.54 448 LEU A O 1
ATOM 1735 N N . GLN A 1 290 ? 26.963 37.786 55.948 1.00 23.36 449 GLN A N 1
ATOM 1736 C CA . GLN A 1 290 ? 26.934 38.714 54.766 1.00 23.61 449 GLN A CA 1
ATOM 1737 C C . GLN A 1 290 ? 25.956 38.240 53.716 1.00 23.47 449 GLN A C 1
ATOM 1738 O O . GLN A 1 290 ? 25.828 37.029 53.504 1.00 23.82 449 GLN A O 1
ATOM 1744 N N . PRO A 1 291 ? 25.264 39.180 53.042 1.00 22.91 450 PRO A N 1
ATOM 1745 C CA . PRO A 1 291 ? 24.498 38.742 51.865 1.00 22.60 450 PRO A CA 1
ATOM 1746 C C . PRO A 1 291 ? 25.434 38.226 50.759 1.00 20.93 450 PRO A C 1
ATOM 1747 O O . PRO A 1 291 ? 26.625 38.551 50.773 1.00 20.41 450 PRO A O 1
ATOM 1751 N N . ARG A 1 292 ? 24.947 37.299 49.925 1.00 19.09 451 ARG A N 1
ATOM 1752 C CA . ARG A 1 292 ? 25.750 36.741 48.817 1.00 18.68 451 ARG A CA 1
ATOM 1753 C C . ARG A 1 292 ? 25.283 37.392 47.505 1.00 18.12 451 ARG A C 1
ATOM 1754 O O . ARG A 1 292 ? 24.102 37.422 47.234 1.00 18.94 451 ARG A O 1
ATOM 1762 N N . PRO A 1 293 ? 26.218 37.945 46.718 1.00 19.26 452 PRO A N 1
ATOM 1763 C CA . PRO A 1 293 ? 25.895 38.491 45.397 1.00 20.52 452 PRO A CA 1
ATOM 1764 C C . PRO A 1 293 ? 25.785 37.428 44.331 1.00 20.30 452 PRO A C 1
ATOM 1765 O O . PRO A 1 293 ? 26.506 36.397 44.371 1.00 18.88 452 PRO A O 1
ATOM 1769 N N . TYR A 1 294 ? 24.848 37.665 43.428 1.00 19.39 453 TYR A N 1
ATOM 1770 C CA . TYR A 1 294 ? 24.685 36.858 42.206 1.00 19.16 453 TYR A CA 1
ATOM 1771 C C . TYR A 1 294 ? 24.631 37.766 40.992 1.00 20.15 453 TYR A C 1
ATOM 1772 O O . TYR A 1 294 ? 24.200 38.942 41.093 1.00 19.96 453 TYR A O 1
ATOM 1781 N N . SER A 1 295 ? 25.027 37.223 39.834 1.00 19.41 454 SER A N 1
ATOM 1782 C CA . SER A 1 295 ? 24.977 38.003 38.575 1.00 21.77 454 SER A CA 1
ATOM 1783 C C . SER A 1 295 ? 23.664 37.892 37.854 1.00 21.09 454 SER A C 1
ATOM 1784 O O . SER A 1 295 ? 23.055 36.814 37.835 1.00 20.47 454 SER A O 1
ATOM 1787 N N . CYS A 1 296 ? 23.191 39.004 37.274 1.00 20.20 455 CYS A N 1
ATOM 1788 C CA . CYS A 1 296 ? 22.004 38.945 36.450 1.00 20.68 455 CYS A CA 1
ATOM 1789 C C . CYS A 1 296 ? 22.289 38.097 35.194 1.00 21.36 455 CYS A C 1
ATOM 1790 O O . CYS A 1 296 ? 23.191 38.451 34.418 1.00 22.38 455 CYS A O 1
ATOM 1793 N N . ALA A 1 297 ? 21.539 37.011 35.002 1.00 20.00 456 ALA A N 1
ATOM 1794 C CA . ALA A 1 297 ? 21.750 36.047 33.898 1.00 21.52 456 ALA A CA 1
ATOM 1795 C C . ALA A 1 297 ? 20.606 36.188 32.872 1.00 20.58 456 ALA A C 1
ATOM 1796 O O . ALA A 1 297 ? 20.228 35.227 32.187 1.00 22.31 456 ALA A O 1
ATOM 1798 N N . SER A 1 298 ? 20.030 37.388 32.783 1.00 20.91 457 SER A N 1
ATOM 1799 C CA . SER A 1 298 ? 18.889 37.648 31.863 1.00 20.45 457 SER A CA 1
ATOM 1800 C C . SER A 1 298 ? 18.893 39.125 31.475 1.00 20.38 457 SER A C 1
ATOM 1801 O O . SER A 1 298 ? 19.664 39.913 32.028 1.00 20.76 457 SER A O 1
ATOM 1804 N N . SER A 1 299 ? 18.088 39.460 30.476 1.00 21.17 458 SER A N 1
ATOM 1805 C CA . SER A 1 299 ? 17.802 40.850 30.114 1.00 23.24 458 SER A CA 1
ATOM 1806 C C . SER A 1 299 ? 16.332 41.095 30.405 1.00 23.29 458 SER A C 1
ATOM 1807 O O . SER A 1 299 ? 15.495 40.273 30.031 1.00 24.60 458 SER A O 1
ATOM 1810 N N . SER A 1 300 ? 16.017 42.230 31.030 1.00 25.37 459 SER A N 1
ATOM 1811 C CA . SER A 1 300 ? 14.617 42.679 31.187 1.00 26.65 459 SER A CA 1
ATOM 1812 C C . SER A 1 300 ? 13.918 42.920 29.854 1.00 26.75 459 SER A C 1
ATOM 1813 O O . SER A 1 300 ? 12.692 42.967 29.801 1.00 26.59 459 SER A O 1
ATOM 1816 N N . LEU A 1 301 ? 14.664 43.089 28.773 1.00 27.64 460 LEU A N 1
ATOM 1817 C CA . LEU A 1 301 ? 14.002 43.156 27.439 1.00 28.58 460 LEU A CA 1
ATOM 1818 C C . LEU A 1 301 ? 13.388 41.812 27.034 1.00 29.40 460 LEU A C 1
ATOM 1819 O O . LEU A 1 301 ? 12.314 41.727 26.400 1.00 28.93 460 LEU A O 1
ATOM 1824 N N . PHE A 1 302 ? 14.069 40.745 27.418 1.00 28.70 461 PHE A N 1
ATOM 1825 C CA . PHE A 1 302 ? 13.734 39.400 26.996 1.00 30.19 461 PHE A CA 1
ATOM 1826 C C . PHE A 1 302 ? 12.731 38.687 27.924 1.00 30.73 461 PHE A C 1
ATOM 1827 O O . PHE A 1 302 ? 11.935 37.861 27.467 1.00 31.24 461 PHE A O 1
ATOM 1835 N N . HIS A 1 303 ? 12.796 38.980 29.225 1.00 30.70 462 HIS A N 1
ATOM 1836 C CA . HIS A 1 303 ? 11.922 38.407 30.255 1.00 30.84 462 HIS A CA 1
ATOM 1837 C C . HIS A 1 303 ? 11.441 39.587 31.107 1.00 30.29 462 HIS A C 1
ATOM 1838 O O . HIS A 1 303 ? 11.826 39.694 32.266 1.00 28.52 462 HIS A O 1
ATOM 1845 N N . PRO A 1 304 ? 10.614 40.500 30.540 1.00 29.59 463 PRO A N 1
ATOM 1846 C CA . PRO A 1 304 ? 10.245 41.660 31.352 1.00 28.64 463 PRO A CA 1
ATOM 1847 C C . PRO A 1 304 ? 9.539 41.267 32.660 1.00 27.63 463 PRO A C 1
ATOM 1848 O O . PRO A 1 304 ? 8.693 40.339 32.663 1.00 26.42 463 PRO A O 1
ATOM 1852 N N . GLY A 1 305 ? 9.909 41.949 33.755 1.00 25.06 464 GLY A N 1
ATOM 1853 C CA . GLY A 1 305 ? 9.313 41.650 35.047 1.00 24.05 464 GLY A CA 1
ATOM 1854 C C . GLY A 1 305 ? 9.942 40.450 35.753 1.00 23.67 464 GLY A C 1
ATOM 1855 O O . GLY A 1 305 ? 9.524 40.098 36.843 1.00 23.54 464 GLY A O 1
ATOM 1856 N N . LYS A 1 306 ? 10.946 39.830 35.123 1.00 22.90 465 LYS A N 1
ATOM 1857 C CA . LYS A 1 306 ? 11.696 38.719 35.735 1.00 22.99 465 LYS A CA 1
ATOM 1858 C C . LYS A 1 306 ? 13.188 39.045 35.847 1.00 22.71 465 LYS A C 1
ATOM 1859 O O . LYS A 1 306 ? 13.721 39.860 35.091 1.00 22.97 465 LYS A O 1
ATOM 1865 N N . LEU A 1 307 ? 13.864 38.315 36.727 1.00 21.38 466 LEU A N 1
ATOM 1866 C CA . LEU A 1 307 ? 15.298 38.411 36.870 1.00 21.39 466 LEU A CA 1
ATOM 1867 C C . LEU A 1 307 ? 15.793 36.981 37.057 1.00 20.18 466 LEU A C 1
ATOM 1868 O O . LEU A 1 307 ? 15.337 36.292 37.954 1.00 19.63 466 LEU A O 1
ATOM 1873 N N . HIS A 1 308 ? 16.733 36.558 36.244 1.00 18.42 467 HIS A N 1
ATOM 1874 C CA . HIS A 1 308 ? 17.311 35.197 36.420 1.00 18.68 467 HIS A CA 1
ATOM 1875 C C . HIS A 1 308 ? 18.686 35.273 37.003 1.00 17.81 467 HIS A C 1
ATOM 1876 O O . HIS A 1 308 ? 19.424 36.225 36.758 1.00 17.92 467 HIS A O 1
ATOM 1883 N N . PHE A 1 309 ? 19.055 34.211 37.724 1.00 17.78 468 PHE A N 1
ATOM 1884 C CA . PHE A 1 309 ? 20.426 34.000 38.091 1.00 17.31 468 PHE A CA 1
ATOM 1885 C C . PHE A 1 309 ? 20.704 32.533 38.123 1.00 17.15 468 PHE A C 1
ATOM 1886 O O . PHE A 1 309 ? 19.775 31.705 38.152 1.00 16.38 468 PHE A O 1
ATOM 1894 N N . VAL A 1 310 ? 21.993 32.218 38.063 1.00 17.85 469 VAL A N 1
ATOM 1895 C CA . VAL A 1 310 ? 22.471 30.834 37.897 1.00 18.61 469 VAL A CA 1
ATOM 1896 C C . VAL A 1 310 ? 23.533 30.591 38.945 1.00 18.61 469 VAL A C 1
ATOM 1897 O O . VAL A 1 310 ? 24.436 31.420 39.106 1.00 19.04 469 VAL A O 1
ATOM 1901 N N . PHE A 1 311 ? 23.483 29.442 39.617 1.00 17.88 470 PHE A N 1
ATOM 1902 C CA . PHE A 1 311 ? 24.502 29.161 40.640 1.00 18.34 470 PHE A CA 1
ATOM 1903 C C . PHE A 1 311 ? 24.749 27.672 40.787 1.00 19.59 470 PHE A C 1
ATOM 1904 O O . PHE A 1 311 ? 23.822 26.866 40.582 1.00 18.31 470 PHE A O 1
ATOM 1912 N N . ASN A 1 312 ? 26.006 27.309 41.072 1.00 19.32 471 ASN A N 1
ATOM 1913 C CA . ASN A 1 312 ? 26.273 25.931 41.473 1.00 20.25 471 ASN A CA 1
ATOM 1914 C C . ASN A 1 312 ? 26.003 25.838 42.964 1.00 20.69 471 ASN A C 1
ATOM 1915 O O . ASN A 1 312 ? 26.309 26.780 43.698 1.00 19.46 471 ASN A O 1
ATOM 1924 N N . ILE A 1 313 ? 25.406 24.729 43.395 1.00 20.55 472 ILE A N 1
ATOM 1925 C CA . ILE A 1 313 ? 25.235 24.495 44.848 1.00 22.70 472 ILE A CA 1
ATOM 1926 C C . ILE A 1 313 ? 26.632 24.152 45.377 1.00 23.12 472 ILE A C 1
ATOM 1927 O O . ILE A 1 313 ? 27.238 23.180 44.924 1.00 23.53 472 ILE A O 1
ATOM 1932 N N . VAL A 1 314 ? 27.157 24.949 46.300 1.00 22.69 473 VAL A N 1
ATOM 1933 C CA . VAL A 1 314 ? 28.501 24.688 46.828 1.00 23.02 473 VAL A CA 1
ATOM 1934 C C . VAL A 1 314 ? 28.425 23.540 47.842 1.00 23.91 473 VAL A C 1
ATOM 1935 O O . VAL A 1 314 ? 27.505 23.481 48.684 1.00 22.29 473 VAL A O 1
ATOM 1939 N N . GLU A 1 315 ? 29.381 22.622 47.732 1.00 23.98 474 GLU A N 1
ATOM 1940 C CA . GLU A 1 315 ? 29.493 21.510 48.663 1.00 25.57 474 GLU A CA 1
ATOM 1941 C C . GLU A 1 315 ? 30.953 21.351 48.977 1.00 25.73 474 GLU A C 1
ATOM 1942 O O . GLU A 1 315 ? 31.784 21.368 48.077 1.00 25.22 474 GLU A O 1
ATOM 1948 N N . PHE A 1 316 ? 31.283 21.173 50.245 1.00 24.92 475 PHE A N 1
ATOM 1949 C CA . PHE A 1 316 ? 32.685 21.085 50.624 1.00 26.26 475 PHE A CA 1
ATOM 1950 C C . PHE A 1 316 ? 32.826 20.098 51.805 1.00 27.47 475 PHE A C 1
ATOM 1951 O O . PHE A 1 316 ? 31.848 19.816 52.494 1.00 25.15 475 PHE A O 1
ATOM 1959 N N . LEU A 1 317 ? 34.035 19.538 51.956 1.00 29.21 476 LEU A N 1
ATOM 1960 C CA . LEU A 1 317 ? 34.440 18.689 53.080 1.00 33.75 476 LEU A CA 1
ATOM 1961 C C . LEU A 1 317 ? 34.759 19.548 54.301 1.00 36.10 476 LEU A C 1
ATOM 1962 O O . LEU A 1 317 ? 35.496 20.541 54.201 1.00 38.05 476 LEU A O 1
ATOM 1967 N N . SER A 1 318 ? 34.220 19.159 55.442 1.00 39.03 477 SER A N 1
ATOM 1968 C CA . SER A 1 318 ? 34.396 19.936 56.676 1.00 42.18 477 SER A CA 1
ATOM 1969 C C . SER A 1 318 ? 34.791 19.079 57.887 1.00 43.88 477 SER A C 1
ATOM 1970 O O . SER A 1 318 ? 35.059 17.882 57.737 1.00 43.67 477 SER A O 1
ATOM 1973 N N . THR A 1 319 ? 34.778 19.710 59.079 1.00 45.89 478 THR A N 1
ATOM 1974 C CA . THR A 1 319 ? 35.012 19.039 60.383 1.00 47.21 478 THR A CA 1
ATOM 1975 C C . THR A 1 319 ? 33.810 18.207 60.907 1.00 47.86 478 THR A C 1
ATOM 1976 O O . THR A 1 319 ? 33.974 17.408 61.826 1.00 48.02 478 THR A O 1
ATOM 1980 N N . ALA A 1 320 ? 32.626 18.372 60.302 1.00 49.31 479 ALA A N 1
ATOM 1981 C CA . ALA A 1 320 ? 31.419 17.604 60.680 1.00 49.51 479 ALA A CA 1
ATOM 1982 C C . ALA A 1 320 ? 31.715 16.116 60.815 1.00 49.76 479 ALA A C 1
ATOM 1983 O O . ALA A 1 320 ? 32.413 15.532 59.989 1.00 49.30 479 ALA A O 1
ATOM 1985 N N . THR A 1 321 ? 31.178 15.526 61.876 1.00 50.27 480 THR A N 1
ATOM 1986 C CA . THR A 1 321 ? 31.483 14.154 62.305 1.00 50.39 480 THR A CA 1
ATOM 1987 C C . THR A 1 321 ? 30.462 13.151 61.738 1.00 50.55 480 THR A C 1
ATOM 1988 O O . THR A 1 321 ? 30.792 11.980 61.479 1.00 50.94 480 THR A O 1
ATOM 1992 N N . THR A 1 322 ? 29.233 13.631 61.532 1.00 50.32 481 THR A N 1
ATOM 1993 C CA . THR A 1 322 ? 28.092 12.809 61.107 1.00 50.07 481 THR A CA 1
ATOM 1994 C C . THR A 1 322 ? 27.593 13.151 59.686 1.00 49.19 481 THR A C 1
ATOM 1995 O O . THR A 1 322 ? 26.618 12.566 59.205 1.00 49.25 481 THR A O 1
ATOM 1999 N N . GLU A 1 323 ? 28.251 14.112 59.037 1.00 47.88 482 GLU A N 1
ATOM 2000 C CA . GLU A 1 323 ? 27.949 14.511 57.663 1.00 46.69 482 GLU A CA 1
ATOM 2001 C C . GLU A 1 323 ? 29.270 14.715 56.931 1.00 45.54 482 GLU A C 1
ATOM 2002 O O . GLU A 1 323 ? 30.228 15.253 57.497 1.00 46.23 482 G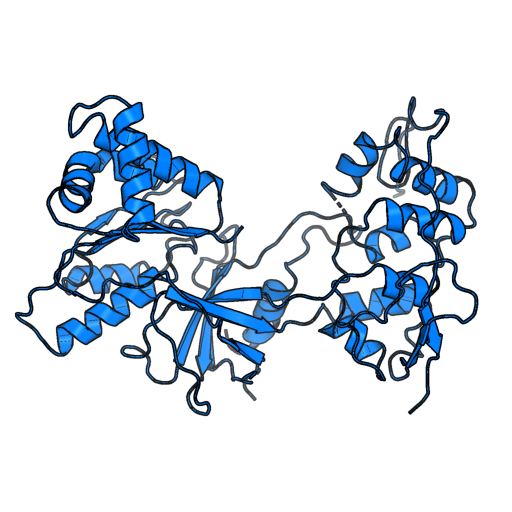LU A O 1
ATOM 2004 N N . VAL A 1 324 ? 29.336 14.280 55.682 1.00 42.90 483 VAL A N 1
ATOM 2005 C CA . VAL A 1 324 ? 30.595 14.372 54.973 1.00 40.91 483 VAL A CA 1
ATOM 2006 C C . VAL A 1 324 ? 30.689 15.649 54.145 1.00 39.21 483 VAL A C 1
ATOM 2007 O O . VAL A 1 324 ? 31.702 16.332 54.188 1.00 39.33 483 VAL A O 1
ATOM 2011 N N . LEU A 1 325 ? 29.653 15.964 53.375 1.00 36.47 484 LEU A N 1
ATOM 2012 C CA . LEU A 1 325 ? 29.672 17.189 52.634 1.00 34.64 484 LEU A CA 1
ATOM 2013 C C . LEU A 1 325 ? 28.721 18.133 53.337 1.00 33.51 484 LEU A C 1
ATOM 2014 O O . LEU A 1 325 ? 27.689 17.710 53.840 1.00 35.12 484 LEU A O 1
ATOM 2019 N N . ARG A 1 326 ? 29.121 19.390 53.430 1.00 29.92 485 ARG A N 1
ATOM 2020 C CA . ARG A 1 326 ? 28.294 20.466 53.965 1.00 28.43 485 ARG A CA 1
ATOM 2021 C C . ARG A 1 326 ? 27.974 21.338 52.737 1.00 25.89 485 ARG A C 1
ATOM 2022 O O . ARG A 1 326 ? 28.800 21.429 51.850 1.00 24.66 485 ARG A O 1
ATOM 2030 N N . LYS A 1 327 ? 26.792 21.947 52.672 1.00 24.32 486 LYS A N 1
ATOM 2031 C CA . LYS A 1 327 ? 26.445 22.835 51.565 1.00 24.08 486 LYS A CA 1
ATOM 2032 C C . LYS A 1 327 ? 26.746 24.284 51.956 1.00 23.60 486 LYS A C 1
ATOM 2033 O O . LYS A 1 327 ? 26.802 24.628 53.166 1.00 23.02 486 LYS A O 1
ATOM 2039 N N . GLY A 1 328 ? 26.969 25.124 50.952 1.00 22.66 487 GLY A N 1
ATOM 2040 C CA . GLY A 1 328 ? 27.167 26.538 51.185 1.00 21.21 487 GLY A CA 1
ATOM 2041 C C . GLY A 1 328 ? 25.948 27.086 51.907 1.00 19.84 487 GLY A C 1
ATOM 2042 O O . GLY A 1 328 ? 24.857 26.520 51.801 1.00 19.92 487 GLY A O 1
ATOM 2043 N N . VAL A 1 329 ? 26.103 28.209 52.615 1.00 19.28 488 VAL A N 1
ATOM 2044 C CA . VAL A 1 329 ? 24.968 28.776 53.357 1.00 17.73 488 VAL A CA 1
ATOM 2045 C C . VAL A 1 329 ? 23.867 29.238 52.375 1.00 18.17 488 VAL A C 1
ATOM 2046 O O . VAL A 1 329 ? 22.688 28.908 52.546 1.00 18.43 488 VAL A O 1
ATOM 2050 N N . CYS A 1 330 ? 24.236 30.038 51.373 1.00 18.17 489 CYS A N 1
ATOM 2051 C CA . CYS A 1 330 ? 23.202 30.686 50.568 1.00 17.87 489 CYS A CA 1
ATOM 2052 C C . CYS A 1 330 ? 22.713 29.675 49.552 1.00 18.08 489 CYS A C 1
ATOM 2053 O O . CYS A 1 330 ? 21.531 29.531 49.358 1.00 18.09 489 CYS A O 1
ATOM 2056 N N . THR A 1 331 ? 23.633 28.974 48.880 1.00 18.71 490 THR A N 1
ATOM 2057 C CA . THR A 1 331 ? 23.187 28.027 47.844 1.00 18.06 490 THR A CA 1
ATOM 2058 C C . THR A 1 331 ? 22.463 26.796 48.416 1.00 17.75 490 THR A C 1
ATOM 2059 O O . THR A 1 331 ? 21.564 26.277 47.768 1.00 17.78 490 THR A O 1
ATOM 2063 N N . GLY A 1 332 ? 22.876 26.327 49.591 1.00 18.31 491 GLY A N 1
ATOM 2064 C CA . GLY A 1 332 ? 22.125 25.272 50.360 1.00 18.56 491 GLY A CA 1
ATOM 2065 C C . GLY A 1 332 ? 20.678 25.683 50.647 1.00 19.19 491 GLY A C 1
ATOM 2066 O O . GLY A 1 332 ? 19.732 24.919 50.408 1.00 19.06 491 GLY A O 1
ATOM 2067 N N . TRP A 1 333 ? 20.507 26.922 51.084 1.00 18.21 492 TRP A N 1
ATOM 2068 C CA . TRP A 1 333 ? 19.181 27.502 51.364 1.00 19.85 492 TRP A CA 1
ATOM 2069 C C . TRP A 1 333 ? 18.335 27.655 50.114 1.00 18.83 492 TRP A C 1
ATOM 2070 O O . TRP A 1 333 ? 17.171 27.251 50.105 1.00 20.22 492 TRP A O 1
ATOM 2081 N N . LEU A 1 334 ? 18.913 28.248 49.067 1.00 19.04 493 LEU A N 1
ATOM 2082 C CA . LEU A 1 334 ? 18.214 28.397 47.797 1.00 19.61 493 LEU A CA 1
ATOM 2083 C C . LEU A 1 334 ? 17.737 27.047 47.255 1.00 20.05 493 LEU A C 1
ATOM 2084 O O . LEU A 1 334 ? 16.599 26.906 46.754 1.00 20.74 493 LEU A O 1
ATOM 2089 N N . ALA A 1 335 ? 18.595 26.038 47.359 1.00 21.22 494 ALA A N 1
ATOM 2090 C CA . ALA A 1 335 ? 18.244 24.709 46.836 1.00 22.11 494 ALA A CA 1
ATOM 2091 C C . ALA A 1 335 ? 17.059 24.119 47.598 1.00 23.56 494 ALA A C 1
ATOM 2092 O O . ALA A 1 335 ? 16.163 23.481 47.000 1.00 23.58 494 ALA A O 1
ATOM 2094 N N . LEU A 1 336 ? 17.065 24.313 48.916 1.00 23.31 495 LEU A N 1
ATOM 2095 C CA . LEU A 1 336 ? 15.940 23.904 49.748 1.00 25.28 495 LEU A CA 1
ATOM 2096 C C . LEU A 1 336 ? 14.685 24.679 49.361 1.00 25.74 495 LEU A C 1
ATOM 2097 O O . LEU A 1 336 ? 13.625 24.090 49.188 1.00 25.94 495 LEU A O 1
ATOM 2102 N N . LEU A 1 337 ? 14.805 25.990 49.173 1.00 26.51 496 LEU A N 1
ATOM 2103 C CA . LEU A 1 337 ? 13.626 26.818 48.835 1.00 28.49 496 LEU A CA 1
ATOM 2104 C C . LEU A 1 337 ? 12.915 26.402 47.566 1.00 30.27 496 LEU A C 1
ATOM 2105 O O . LEU A 1 337 ? 11.667 26.398 47.490 1.00 31.95 496 LEU A O 1
ATOM 2110 N N . VAL A 1 338 ? 13.699 26.066 46.548 1.00 29.89 497 VAL A N 1
ATOM 2111 C CA . VAL A 1 338 ? 13.144 25.775 45.242 1.00 30.58 497 VAL A CA 1
ATOM 2112 C C . VAL A 1 338 ? 12.765 24.313 45.017 1.00 32.23 497 VAL A C 1
ATOM 2113 O O . VAL A 1 338 ? 12.304 23.966 43.937 1.00 32.12 497 VAL A O 1
ATOM 2117 N N . ALA A 1 339 ? 12.953 23.468 46.032 1.00 34.17 498 ALA A N 1
ATOM 2118 C CA . ALA A 1 339 ? 12.661 22.030 45.902 1.00 37.29 498 ALA A CA 1
ATOM 2119 C C . ALA A 1 339 ? 11.240 21.809 45.388 1.00 39.45 498 ALA A C 1
ATOM 2120 O O . ALA A 1 339 ? 11.023 21.017 44.477 1.00 40.28 498 ALA A O 1
ATOM 2122 N N . SER A 1 340 ? 10.292 22.544 45.946 1.00 42.25 499 SER A N 1
ATOM 2123 C CA . SER A 1 340 ? 8.884 22.359 45.591 1.00 45.10 499 SER A CA 1
ATOM 2124 C C . SER A 1 340 ? 8.484 23.071 44.296 1.00 46.32 499 SER A C 1
ATOM 2125 O O . SER A 1 340 ? 7.403 22.773 43.748 1.00 47.83 499 SER A O 1
ATOM 2128 N N . VAL A 1 341 ? 9.321 24.001 43.815 1.00 46.86 500 VAL A N 1
ATOM 2129 C CA . VAL A 1 341 ? 9.068 24.676 42.527 1.00 47.42 500 VAL A CA 1
ATOM 2130 C C . VAL A 1 341 ? 9.857 24.054 41.343 1.00 47.62 500 VAL A C 1
ATOM 2131 O O . VAL A 1 341 ? 9.582 24.361 40.178 1.00 48.35 500 VAL A O 1
ATOM 2135 N N . LEU A 1 342 ? 10.825 23.195 41.648 1.00 47.29 501 LEU A N 1
ATOM 2136 C CA . LEU A 1 342 ? 11.727 22.618 40.656 1.00 47.69 501 LEU A CA 1
ATOM 2137 C C . LEU A 1 342 ? 11.028 21.579 39.774 1.00 49.19 501 LEU A C 1
ATOM 2138 O O . LEU A 1 342 ? 11.404 21.388 38.609 1.00 50.62 501 LEU A O 1
ATOM 2143 N N . LEU A 1 357 ? 1.683 30.693 47.076 1.00 43.21 516 LEU A N 1
ATOM 2144 C CA . LEU A 1 357 ? 2.598 30.175 48.082 1.00 42.30 516 LEU A CA 1
ATOM 2145 C C . LEU A 1 357 ? 4.028 30.015 47.529 1.00 41.74 516 LEU A C 1
ATOM 2146 O O . LEU A 1 357 ? 4.754 29.096 47.941 1.00 41.74 516 LEU A O 1
ATOM 2148 N N . ALA A 1 358 ? 4.430 30.879 46.589 1.00 40.07 517 ALA A N 1
ATOM 2149 C CA . ALA A 1 358 ? 5.815 30.849 46.099 1.00 38.48 517 ALA A CA 1
ATOM 2150 C C . ALA A 1 358 ? 6.751 31.256 47.247 1.00 36.65 517 ALA A C 1
ATOM 2151 O O . ALA A 1 358 ? 6.394 32.119 48.063 1.00 36.52 517 ALA A O 1
ATOM 2153 N N . PRO A 1 359 ? 7.935 30.614 47.337 1.00 34.37 518 PRO A N 1
ATOM 2154 C CA . PRO A 1 359 ? 8.842 31.094 48.364 1.00 33.08 518 PRO A CA 1
ATOM 2155 C C . PRO A 1 359 ? 9.319 32.485 47.968 1.00 31.45 518 PRO A C 1
ATOM 2156 O O . PRO A 1 359 ? 9.402 32.781 46.768 1.00 31.35 518 PRO A O 1
ATOM 2160 N N . LYS A 1 360 ? 9.592 33.333 48.955 1.00 30.04 519 LYS A N 1
ATOM 2161 C CA . LYS A 1 360 ? 10.110 34.683 48.703 1.00 28.67 519 LYS A CA 1
ATOM 2162 C C . LYS A 1 360 ? 11.523 34.844 49.271 1.00 27.46 519 LYS A C 1
ATOM 2163 O O . LYS A 1 360 ? 11.865 34.179 50.251 1.00 28.38 519 LYS A O 1
ATOM 2166 N N . ILE A 1 361 ? 12.328 35.706 48.650 1.00 25.54 520 ILE A N 1
ATOM 2167 C CA . ILE A 1 361 ? 13.654 36.057 49.139 1.00 24.33 520 ILE A CA 1
ATOM 2168 C C . ILE A 1 361 ? 13.817 37.575 49.084 1.00 23.62 520 ILE A C 1
ATOM 2169 O O . ILE A 1 361 ? 13.161 38.258 48.286 1.00 24.31 520 ILE A O 1
ATOM 2174 N N . SER A 1 362 ? 14.664 38.099 49.958 1.00 23.04 521 SER A N 1
ATOM 2175 C CA . SER A 1 362 ? 14.985 39.520 50.007 1.00 23.04 521 SER A CA 1
ATOM 2176 C C . SER A 1 362 ? 16.286 39.790 49.270 1.00 22.88 521 SER A C 1
ATOM 2177 O O . SER A 1 362 ? 17.310 39.143 49.520 1.00 21.66 521 SER A O 1
ATOM 2180 N N . ILE A 1 363 ? 16.236 40.765 48.388 1.00 21.91 522 ILE A N 1
ATOM 2181 C CA . ILE A 1 363 ? 17.371 41.146 47.566 1.00 23.06 522 ILE A CA 1
ATOM 2182 C C . ILE A 1 363 ? 17.539 42.645 47.605 1.00 24.42 522 ILE A C 1
ATOM 2183 O O . ILE A 1 363 ? 16.592 43.373 47.982 1.00 24.62 522 ILE A O 1
ATOM 2188 N N . PHE A 1 364 ? 18.745 43.094 47.254 1.00 25.50 523 PHE A N 1
ATOM 2189 C CA . PHE A 1 364 ? 18.995 44.500 47.031 1.00 26.74 523 PHE A CA 1
ATOM 2190 C C . PHE A 1 364 ? 20.049 44.729 45.958 1.00 27.60 523 PHE A C 1
ATOM 2191 O O . PHE A 1 364 ? 20.981 43.909 45.800 1.00 25.58 523 PHE A O 1
ATOM 2199 N N . PRO A 1 365 ? 19.907 45.845 45.197 1.00 29.30 524 PRO A N 1
ATOM 2200 C CA . PRO A 1 365 ? 20.860 46.093 44.125 1.00 31.14 524 PRO A CA 1
ATOM 2201 C C . PRO A 1 365 ? 22.233 46.498 44.643 1.00 33.42 524 PRO A C 1
ATOM 2202 O O . PRO A 1 365 ? 22.389 46.935 45.803 1.00 32.82 524 PRO A O 1
ATOM 2206 N N . ARG A 1 366 ? 23.224 46.288 43.798 1.00 35.91 525 ARG A N 1
ATOM 2207 C CA . ARG A 1 366 ? 24.540 46.816 44.015 1.00 39.37 525 ARG A CA 1
ATOM 2208 C C . ARG A 1 366 ? 24.530 48.172 43.305 1.00 40.94 525 ARG A C 1
ATOM 2209 O O . ARG A 1 366 ? 24.058 48.284 42.158 1.00 41.61 525 ARG A O 1
ATOM 2217 N N . THR A 1 367 ? 25.007 49.214 43.991 1.00 42.88 526 THR A N 1
ATOM 2218 C CA . THR A 1 367 ? 24.862 50.578 43.468 1.00 44.13 526 THR A CA 1
ATOM 2219 C C . THR A 1 367 ? 25.799 50.793 42.277 1.00 43.82 526 THR A C 1
ATOM 2220 O O . THR A 1 367 ? 25.432 51.452 41.293 1.00 44.31 526 THR A O 1
ATOM 2224 N N . THR A 1 368 ? 26.980 50.181 42.334 1.00 42.71 527 THR A N 1
ATOM 2225 C CA . THR A 1 368 ? 27.916 50.257 41.217 1.00 41.96 527 THR A CA 1
ATOM 2226 C C . THR A 1 368 ? 27.975 48.936 40.457 1.00 40.17 527 THR A C 1
ATOM 2227 O O . THR A 1 368 ? 28.160 47.882 41.046 1.00 40.52 527 THR A O 1
ATOM 2231 N N . ASN A 1 369 ? 27.780 49.005 39.150 1.00 38.31 528 ASN A N 1
ATOM 2232 C CA . ASN A 1 369 ? 27.937 47.835 38.280 1.00 36.48 528 ASN A CA 1
ATOM 2233 C C . ASN A 1 369 ? 28.670 48.303 37.024 1.00 35.59 528 ASN A C 1
ATOM 2234 O O . ASN A 1 369 ? 28.289 49.313 36.439 1.00 36.35 528 ASN A O 1
ATOM 2239 N N . SER A 1 370 ? 29.698 47.575 36.605 1.00 34.69 529 SER A N 1
ATOM 2240 C CA . SER A 1 370 ? 30.496 47.978 35.431 1.00 34.31 529 SER A CA 1
ATOM 2241 C C . SER A 1 370 ? 30.611 46.888 34.357 1.00 32.90 529 SER A C 1
ATOM 2242 O O . SER A 1 370 ? 31.075 47.122 33.248 1.00 33.92 529 SER A O 1
ATOM 2245 N N . PHE A 1 371 ? 30.157 45.695 34.672 1.00 31.06 530 PHE A N 1
ATOM 2246 C CA . PHE A 1 371 ? 30.309 44.584 33.733 1.00 29.32 530 PHE A CA 1
ATOM 2247 C C . PHE A 1 371 ? 29.184 44.583 32.700 1.00 28.16 530 PHE A C 1
ATOM 2248 O O . PHE A 1 371 ? 28.313 43.714 32.699 1.00 29.07 530 PHE A O 1
ATOM 2256 N N . HIS A 1 372 ? 29.225 45.562 31.812 1.00 27.98 531 HIS A N 1
ATOM 2257 C CA . HIS A 1 372 ? 28.114 45.876 30.907 1.00 27.54 531 HIS A CA 1
ATOM 2258 C C . HIS A 1 372 ? 28.514 45.808 29.446 1.00 27.15 531 HIS A C 1
ATOM 2259 O O . HIS A 1 372 ? 29.667 46.089 29.101 1.00 26.23 531 HIS A O 1
ATOM 2266 N N . LEU A 1 373 ? 27.546 45.455 28.598 1.00 26.04 532 LEU A N 1
ATOM 2267 C CA . LEU A 1 373 ? 27.680 45.607 27.149 1.00 25.98 532 LEU A CA 1
ATOM 2268 C C . LEU A 1 373 ? 28.125 47.053 26.806 1.00 26.87 532 LEU A C 1
ATOM 2269 O O . LEU A 1 373 ? 27.784 47.991 27.533 1.00 26.92 532 LEU A O 1
ATOM 2274 N N . PRO A 1 374 ? 28.879 47.228 25.696 1.00 27.03 533 PRO A N 1
ATOM 2275 C CA . PRO A 1 374 ? 29.257 48.592 25.277 1.00 27.59 533 PRO A CA 1
ATOM 2276 C C . PRO A 1 374 ? 27.995 49.389 24.964 1.00 28.71 533 PRO A C 1
ATOM 2277 O O . PRO A 1 374 ? 27.020 48.824 24.443 1.00 27.66 533 PRO A O 1
ATOM 2281 N N . ASP A 1 375 ? 27.979 50.686 25.269 1.00 31.10 534 ASP A N 1
ATOM 2282 C CA . ASP A 1 375 ? 26.822 51.525 24.846 1.00 32.84 534 ASP A CA 1
ATOM 2283 C C . ASP A 1 375 ? 26.633 51.510 23.317 1.00 32.76 534 ASP A C 1
ATOM 2284 O O . ASP A 1 375 ? 25.509 51.534 22.825 1.00 33.79 534 ASP A O 1
ATOM 2289 N N . ASP A 1 376 ? 27.735 51.434 22.581 1.00 31.75 535 ASP A N 1
ATOM 2290 C CA . ASP A 1 376 ? 27.689 51.380 21.116 1.00 30.62 535 ASP A CA 1
ATOM 2291 C C . ASP A 1 376 ? 27.569 49.919 20.658 1.00 29.47 535 ASP A C 1
ATOM 2292 O O . ASP A 1 376 ? 28.532 49.154 20.759 1.00 27.80 535 ASP A O 1
ATOM 2297 N N . PRO A 1 377 ? 26.394 49.536 20.135 1.00 30.14 536 PRO A N 1
ATOM 2298 C CA . PRO A 1 377 ? 26.127 48.157 19.734 1.00 29.30 536 PRO A CA 1
ATOM 2299 C C . PRO A 1 377 ? 26.927 47.707 18.499 1.00 28.28 536 PRO A C 1
ATOM 2300 O O . PRO A 1 377 ? 26.910 46.530 18.173 1.00 27.36 536 PRO A O 1
ATOM 2304 N N . SER A 1 378 ? 27.617 48.631 17.817 1.00 27.14 537 SER A N 1
ATOM 2305 C CA . SER A 1 378 ? 28.416 48.232 16.641 1.00 27.17 537 SER A CA 1
ATOM 2306 C C . SER A 1 378 ? 29.758 47.591 17.051 1.00 26.25 537 SER A C 1
ATOM 2307 O O . SER A 1 378 ? 30.434 46.948 16.251 1.00 27.33 537 SER A O 1
ATOM 2310 N N . ILE A 1 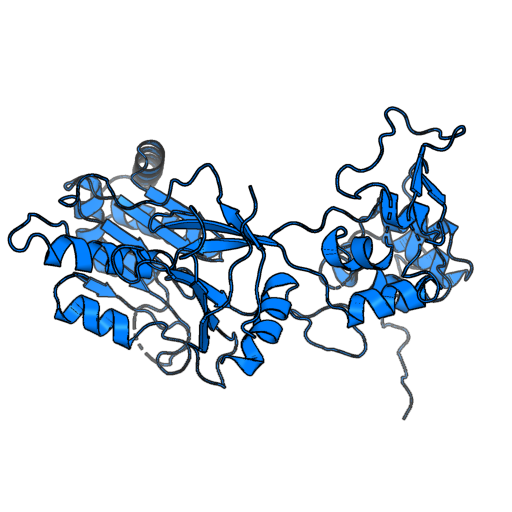379 ? 30.121 47.751 18.313 1.00 26.10 538 ILE A N 1
ATOM 2311 C CA . ILE A 1 379 ? 31.434 47.360 18.799 1.00 25.57 538 ILE A CA 1
ATOM 2312 C C . ILE A 1 379 ? 31.466 45.847 19.032 1.00 25.74 538 ILE A C 1
ATOM 2313 O O . ILE A 1 379 ? 30.593 45.322 19.727 1.00 25.18 538 ILE A O 1
ATOM 2318 N N . PRO A 1 380 ? 32.482 45.151 18.468 1.00 24.21 539 PRO A N 1
ATOM 2319 C CA . PRO A 1 380 ? 32.550 43.715 18.656 1.00 24.02 539 PRO A CA 1
ATOM 2320 C C . PRO A 1 380 ? 32.975 43.322 20.091 1.00 22.98 539 PRO A C 1
ATOM 2321 O O . PRO A 1 380 ? 33.738 44.041 20.738 1.00 22.68 539 PRO A O 1
ATOM 2325 N N . ILE A 1 381 ? 32.485 42.198 20.576 1.00 21.21 540 ILE A N 1
ATOM 2326 C CA . ILE A 1 381 ? 32.886 41.739 21.897 1.00 22.76 540 ILE A CA 1
ATOM 2327 C C . ILE A 1 381 ? 33.274 40.271 21.984 1.00 21.88 540 ILE A C 1
ATOM 2328 O O . ILE A 1 381 ? 32.826 39.442 21.188 1.00 20.96 540 ILE A O 1
ATOM 2333 N N . ILE A 1 382 ? 34.103 39.961 22.988 1.00 21.38 541 ILE A N 1
ATOM 2334 C CA . ILE A 1 382 ? 34.536 38.616 23.248 1.00 21.24 541 ILE A CA 1
ATOM 2335 C C . ILE A 1 382 ? 34.133 38.296 24.687 1.00 21.79 541 ILE A C 1
ATOM 2336 O O . ILE A 1 382 ? 34.409 39.068 25.593 1.00 21.26 541 ILE A O 1
ATOM 2341 N N . MET A 1 383 ? 33.438 37.173 24.868 1.00 20.47 542 MET A N 1
ATOM 2342 C CA . MET A 1 383 ? 32.955 36.785 26.215 1.00 20.36 542 MET A CA 1
ATOM 2343 C C . MET A 1 383 ? 33.646 35.484 26.590 1.00 19.17 542 MET A C 1
ATOM 2344 O O . MET A 1 383 ? 33.709 34.547 25.774 1.00 18.79 542 MET A O 1
ATOM 2349 N N . VAL A 1 384 ? 34.183 35.418 27.803 1.00 19.78 543 VAL A N 1
ATOM 2350 C CA . VAL A 1 384 ? 34.907 34.221 28.250 1.00 18.46 543 VAL A CA 1
ATOM 2351 C C . VAL A 1 384 ? 34.303 33.771 29.581 1.00 20.38 543 VAL A C 1
ATOM 2352 O O . VAL A 1 384 ? 34.447 34.454 30.617 1.00 19.73 543 VAL A O 1
ATOM 2356 N N . GLY A 1 385 ? 33.580 32.651 29.554 1.00 20.73 544 GLY A N 1
ATOM 2357 C CA . GLY A 1 385 ? 32.759 32.322 30.717 1.00 23.39 544 GLY A CA 1
ATOM 2358 C C . GLY A 1 385 ? 32.639 30.833 30.920 1.00 24.89 544 GLY A C 1
ATOM 2359 O O . GLY A 1 385 ? 31.610 30.269 30.545 1.00 26.18 544 GLY A O 1
ATOM 2360 N N . PRO A 1 386 ? 33.683 30.188 31.489 1.00 26.01 545 PRO A N 1
ATOM 2361 C CA . PRO A 1 386 ? 33.600 28.760 31.749 1.00 26.02 545 PRO A CA 1
ATOM 2362 C C . PRO A 1 386 ? 32.611 28.439 32.882 1.00 25.01 545 PRO A C 1
ATOM 2363 O O . PRO A 1 386 ? 32.412 29.234 33.801 1.00 23.69 545 PRO A O 1
ATOM 2367 N N . GLY A 1 387 ? 31.955 27.286 32.783 1.00 24.61 546 GLY A N 1
ATOM 2368 C CA . GLY A 1 387 ? 30.972 26.908 33.831 1.00 22.54 546 GLY A CA 1
ATOM 2369 C C . GLY A 1 387 ? 29.898 27.951 34.070 1.00 22.29 546 GLY A C 1
ATOM 2370 O O . GLY A 1 387 ? 29.363 28.556 33.138 1.00 21.58 546 GLY A O 1
ATOM 2371 N N . THR A 1 388 ? 29.587 28.190 35.322 1.00 21.62 547 THR A N 1
ATOM 2372 C CA . THR A 1 388 ? 28.535 29.164 35.631 1.00 23.54 547 THR A CA 1
ATOM 2373 C C . THR A 1 388 ? 28.932 30.612 35.301 1.00 22.70 547 THR A C 1
ATOM 2374 O O . THR A 1 388 ? 28.057 31.489 35.276 1.00 21.60 547 THR A O 1
ATOM 2378 N N . GLY A 1 389 ? 30.234 30.845 35.046 1.00 21.78 548 GLY A N 1
ATOM 2379 C CA . GLY A 1 389 ? 30.692 32.128 34.507 1.00 20.42 548 GLY A CA 1
ATOM 2380 C C . GLY A 1 389 ? 29.978 32.523 33.212 1.00 20.26 548 GLY A C 1
ATOM 2381 O O . GLY A 1 389 ? 30.019 33.661 32.852 1.00 21.01 548 GLY A O 1
ATOM 2382 N N . ILE A 1 390 ? 29.248 31.603 32.567 1.00 20.19 549 ILE A N 1
ATOM 2383 C CA . ILE A 1 390 ? 28.477 31.927 31.372 1.00 20.18 549 ILE A CA 1
ATOM 2384 C C . ILE A 1 390 ? 27.303 32.863 31.697 1.00 20.92 549 ILE A C 1
ATOM 2385 O O . ILE A 1 390 ? 26.842 33.566 30.817 1.00 20.30 549 ILE A O 1
ATOM 2390 N N . ALA A 1 391 ? 26.898 32.892 32.968 1.00 19.80 550 ALA A N 1
ATOM 2391 C CA A ALA A 1 391 ? 25.663 33.551 33.432 0.50 21.18 550 ALA A CA 1
ATOM 2392 C CA B ALA A 1 391 ? 25.658 33.545 33.420 0.50 21.17 550 ALA A CA 1
ATOM 2393 C C . ALA A 1 391 ? 25.407 34.975 32.903 1.00 20.40 550 ALA A C 1
ATOM 2394 O O . ALA A 1 391 ? 24.374 35.211 32.271 1.00 20.68 550 ALA A O 1
ATOM 2397 N N . PRO A 1 392 ? 26.344 35.928 33.138 1.00 19.90 551 PRO A N 1
ATOM 2398 C CA . PRO A 1 392 ? 25.969 37.242 32.597 1.00 20.40 551 PRO A CA 1
ATOM 2399 C C . PRO A 1 392 ? 25.863 37.279 31.069 1.00 20.20 551 PRO A C 1
ATOM 2400 O O . PRO A 1 392 ? 25.149 38.132 30.544 1.00 19.24 551 PRO A O 1
ATOM 2404 N N . PHE A 1 393 ? 26.570 36.374 30.390 1.00 19.73 552 PHE A N 1
ATOM 2405 C CA . PHE A 1 393 ? 26.609 36.360 28.910 1.00 20.02 552 PHE A CA 1
ATOM 2406 C C . PHE A 1 393 ? 25.312 35.865 28.293 1.00 19.67 552 PHE A C 1
ATOM 2407 O O . PHE A 1 393 ? 24.949 36.222 27.157 1.00 19.67 552 PHE A O 1
ATOM 2415 N N . ILE A 1 394 ? 24.591 35.042 29.044 1.00 20.41 553 ILE A N 1
ATOM 2416 C CA . ILE A 1 394 ? 23.224 34.685 28.646 1.00 19.56 553 ILE A CA 1
ATOM 2417 C C . ILE A 1 394 ? 22.365 35.944 28.618 1.00 20.48 553 ILE A C 1
ATOM 2418 O O . ILE A 1 394 ? 21.605 36.138 27.675 1.00 19.98 553 ILE A O 1
ATOM 2423 N N . GLY A 1 395 ? 22.495 36.791 29.651 1.00 20.87 554 GLY A N 1
ATOM 2424 C CA . GLY A 1 395 ? 21.821 38.093 29.699 1.00 19.94 554 GLY A CA 1
ATOM 2425 C C . GLY A 1 395 ? 22.299 38.999 28.563 1.00 20.65 554 GLY A C 1
ATOM 2426 O O . GLY A 1 395 ? 21.455 39.631 27.905 1.00 19.96 554 GLY A O 1
ATOM 2427 N N . PHE A 1 396 ? 23.613 39.093 28.324 1.00 19.64 555 PHE A N 1
ATOM 2428 C CA . PHE A 1 396 ? 24.114 39.919 27.164 1.00 20.54 555 PHE A CA 1
ATOM 2429 C C . PHE A 1 396 ? 23.448 39.465 25.853 1.00 20.28 555 PHE A C 1
ATOM 2430 O O . PHE A 1 396 ? 23.016 40.303 25.030 1.00 20.51 555 PHE A O 1
ATOM 2438 N N . LEU A 1 397 ? 23.396 38.148 25.623 1.00 20.46 556 LEU A N 1
ATOM 2439 C CA . LEU A 1 397 ? 22.838 37.598 24.360 1.00 21.27 556 LEU A CA 1
ATOM 2440 C C . LEU A 1 397 ? 21.315 37.807 24.219 1.00 21.89 556 LEU A C 1
ATOM 2441 O O . LEU A 1 397 ? 20.819 38.100 23.132 1.00 22.64 556 LEU A O 1
ATOM 2446 N N . GLN A 1 398 ? 20.582 37.664 25.322 1.00 21.32 557 GLN A N 1
ATOM 2447 C CA . GLN A 1 398 ? 19.167 37.977 25.366 1.00 21.88 557 GLN A CA 1
ATOM 2448 C C . GLN A 1 398 ? 18.936 39.444 25.026 1.00 22.56 557 GLN A C 1
ATOM 2449 O O . GLN A 1 398 ? 18.075 39.765 24.206 1.00 22.37 557 GLN A O 1
ATOM 2455 N N . HIS A 1 399 ? 19.733 40.317 25.627 1.00 22.45 558 HIS A N 1
ATOM 2456 C CA . HIS A 1 399 ? 19.601 41.748 25.373 1.00 23.60 558 HIS A CA 1
ATOM 2457 C C . HIS A 1 399 ? 19.801 42.080 23.880 1.00 24.08 558 HIS A C 1
ATOM 2458 O O . HIS A 1 399 ? 18.989 42.757 23.230 1.00 24.03 558 HIS A O 1
ATOM 2465 N N . ARG A 1 400 ? 20.891 41.606 23.338 1.00 23.31 559 ARG A N 1
ATOM 2466 C CA . ARG A 1 400 ? 21.153 41.816 21.920 1.00 24.58 559 ARG A CA 1
ATOM 2467 C C . ARG A 1 400 ? 20.092 41.200 20.977 1.00 25.50 559 ARG A C 1
ATOM 2468 O O . ARG A 1 400 ? 19.770 41.802 19.915 1.00 25.85 559 ARG A O 1
ATOM 2476 N N . GLU A 1 401 ? 19.539 40.039 21.341 1.00 23.47 560 GLU A N 1
ATOM 2477 C CA . GLU A 1 401 ? 18.411 39.443 20.560 1.00 25.38 560 GLU A CA 1
ATOM 2478 C C . GLU A 1 401 ? 17.233 40.405 20.424 1.00 26.23 560 GLU A C 1
ATOM 2479 O O . GLU A 1 401 ? 16.712 40.641 19.303 1.00 26.65 560 GLU A O 1
ATOM 2485 N N . LYS A 1 402 ? 16.839 40.985 21.556 1.00 25.89 561 LYS A N 1
ATOM 2486 C CA . LYS A 1 402 ? 15.768 41.952 21.606 1.00 27.11 561 LYS A CA 1
ATOM 2487 C C . LYS A 1 402 ? 16.110 43.236 20.867 1.00 29.08 561 LYS A C 1
ATOM 2488 O O . LYS A 1 402 ? 15.270 43.696 20.071 1.00 29.39 561 LYS A O 1
ATOM 2494 N N . LEU A 1 403 ? 17.323 43.754 21.065 1.00 30.37 562 LEU A N 1
ATOM 2495 C CA . LEU A 1 403 ? 17.797 44.963 20.351 1.00 33.23 562 LEU A CA 1
ATOM 2496 C C . LEU A 1 403 ? 17.771 44.763 18.846 1.00 34.99 562 LEU A C 1
ATOM 2497 O O . LEU A 1 403 ? 17.286 45.644 18.113 1.00 35.46 562 LEU A O 1
ATOM 2502 N N . GLN A 1 404 ? 18.258 43.601 18.398 1.00 36.84 563 GLN A N 1
ATOM 2503 C CA . GLN A 1 404 ? 18.240 43.222 16.973 1.00 40.05 563 GLN A CA 1
ATOM 2504 C C . GLN A 1 404 ? 16.818 43.070 16.412 1.00 41.92 563 GLN A C 1
ATOM 2505 O O . GLN A 1 404 ? 16.572 43.437 15.258 1.00 41.68 563 GLN A O 1
ATOM 2511 N N . GLU A 1 405 ? 15.906 42.504 17.207 1.00 43.73 564 GLU A N 1
ATOM 2512 C CA . GLU A 1 405 ? 14.505 42.366 16.806 1.00 46.12 564 GLU A CA 1
ATOM 2513 C C . GLU A 1 405 ? 13.875 43.718 16.514 1.00 47.81 564 GLU A C 1
ATOM 2514 O O . GLU A 1 405 ? 13.138 43.867 15.523 1.00 48.55 564 GLU A O 1
ATOM 2520 N N . GLN A 1 406 ? 14.160 44.686 17.382 1.00 48.90 565 GLN A N 1
ATOM 2521 C CA . GLN A 1 406 ? 13.718 46.064 17.208 1.00 50.72 565 GLN A CA 1
ATOM 2522 C C . GLN A 1 406 ? 14.296 46.683 15.908 1.00 51.43 565 GLN A C 1
ATOM 2523 O O . GLN A 1 406 ? 13.564 47.329 15.147 1.00 51.79 565 GLN A O 1
ATOM 2529 N N . HIS A 1 407 ? 15.591 46.461 15.649 1.00 51.95 566 HIS A N 1
ATOM 2530 C CA . HIS A 1 407 ? 16.273 47.049 14.480 1.00 52.69 566 HIS A CA 1
ATOM 2531 C C . HIS A 1 407 ? 17.025 46.052 13.611 1.00 52.68 566 HIS A C 1
ATOM 2532 O O . HIS A 1 407 ? 18.255 46.037 13.624 1.00 52.76 566 HIS A O 1
ATOM 2539 N N . PRO A 1 408 ? 16.309 45.244 12.812 1.00 53.02 567 PRO A N 1
ATOM 2540 C CA . PRO A 1 408 ? 17.102 44.503 11.812 1.00 53.25 567 PRO A CA 1
ATOM 2541 C C . PRO A 1 408 ? 17.867 45.514 10.933 1.00 53.42 567 PRO A C 1
ATOM 2542 O O . PRO A 1 408 ? 17.534 46.714 10.928 1.00 53.70 567 PRO A O 1
ATOM 2546 N N . ASP A 1 409 ? 18.906 45.055 10.239 1.00 53.29 568 ASP A N 1
ATOM 2547 C CA . ASP A 1 409 ? 19.724 45.929 9.371 1.00 52.87 568 ASP A CA 1
ATOM 2548 C C . ASP A 1 409 ? 20.667 46.868 10.140 1.00 51.82 568 ASP A C 1
ATOM 2549 O O . ASP A 1 409 ? 21.535 47.517 9.534 1.00 52.34 568 ASP A O 1
ATOM 2554 N N . GLY A 1 410 ? 20.514 46.917 11.469 1.00 49.93 569 GLY A N 1
ATOM 2555 C CA . GLY A 1 410 ? 21.406 47.689 12.328 1.00 46.79 569 GLY A CA 1
ATOM 2556 C C . GLY A 1 410 ? 22.826 47.186 12.199 1.00 45.22 569 GLY A C 1
ATOM 2557 O O . GLY A 1 410 ? 23.052 46.037 11.794 1.00 44.52 569 GLY A O 1
ATOM 2558 N N . ASN A 1 411 ? 23.785 48.049 12.520 1.00 43.19 570 ASN A N 1
ATOM 2559 C CA . ASN A 1 411 ? 25.181 47.648 12.566 1.00 41.59 570 ASN A CA 1
ATOM 2560 C C . ASN A 1 411 ? 25.430 47.098 13.963 1.00 39.37 570 ASN A C 1
ATOM 2561 O O . ASN A 1 411 ? 25.635 47.862 14.905 1.00 39.24 570 ASN A O 1
ATOM 2566 N N . PHE A 1 412 ? 25.340 45.779 14.098 1.00 36.70 571 PHE A N 1
ATOM 2567 C CA . PHE A 1 412 ? 25.613 45.155 15.388 1.00 34.44 571 PHE A CA 1
ATOM 2568 C C . PHE A 1 412 ? 26.953 44.454 15.327 1.00 32.83 571 PHE A C 1
ATOM 2569 O O . PHE A 1 412 ? 27.230 43.729 14.380 1.00 32.23 571 PHE A O 1
ATOM 2577 N N . GLY A 1 413 ? 27.785 44.683 16.328 1.00 30.20 572 GLY A N 1
ATOM 2578 C CA . GLY A 1 413 ? 29.130 44.105 16.324 1.00 28.61 572 GLY A CA 1
ATOM 2579 C C . GLY A 1 413 ? 29.083 42.605 16.513 1.00 26.82 572 GLY A C 1
ATOM 2580 O O . GLY A 1 413 ? 28.078 42.066 16.975 1.00 26.55 572 GLY A O 1
ATOM 2581 N N . ALA A 1 414 ? 30.176 41.928 16.190 1.00 24.71 573 ALA A N 1
ATOM 2582 C CA . ALA A 1 414 ? 30.262 40.493 16.420 1.00 24.29 573 ALA A CA 1
ATOM 2583 C C . ALA A 1 414 ? 30.164 40.214 17.926 1.00 23.59 573 ALA A C 1
ATOM 2584 O O . ALA A 1 414 ? 30.574 41.047 18.751 1.00 23.74 573 ALA A O 1
ATOM 2586 N N . MET A 1 415 ? 29.673 39.026 18.255 1.00 22.88 574 MET A N 1
ATOM 2587 C CA . MET A 1 415 ? 29.681 38.523 19.636 1.00 22.97 574 MET A CA 1
ATOM 2588 C C . MET A 1 415 ? 30.303 37.109 19.605 1.00 21.43 574 MET A C 1
ATOM 2589 O O . MET A 1 415 ? 29.786 36.189 18.948 1.00 22.80 574 MET A O 1
ATOM 2594 N N . TRP A 1 416 ? 31.435 36.960 20.278 1.00 22.09 575 TRP A N 1
ATOM 2595 C CA . TRP A 1 416 ? 32.121 35.683 20.451 1.00 22.12 575 TRP A CA 1
ATOM 2596 C C . TRP A 1 416 ? 31.914 35.205 21.886 1.00 22.58 575 TRP A C 1
ATOM 2597 O O . TRP A 1 416 ? 32.079 35.996 22.831 1.00 21.26 575 TRP A O 1
ATOM 2608 N N . LEU A 1 417 ? 31.620 33.914 22.043 1.00 21.42 576 LEU A N 1
ATOM 2609 C CA . LEU A 1 417 ? 31.611 33.264 23.387 1.00 21.75 576 LEU A CA 1
ATOM 2610 C C . LEU A 1 417 ? 32.552 32.080 23.444 1.00 22.16 576 LEU A C 1
ATOM 2611 O O . LEU A 1 417 ? 32.430 31.120 22.654 1.00 22.77 576 LEU A O 1
ATOM 2616 N N . PHE A 1 418 ? 33.447 32.114 24.429 1.00 20.76 577 PHE A N 1
ATOM 2617 C CA . PHE A 1 418 ? 34.270 30.976 24.783 1.00 20.32 577 PHE A CA 1
ATOM 2618 C C . PHE A 1 418 ? 33.683 30.432 26.065 1.00 20.88 577 PHE A C 1
ATOM 2619 O O . PHE A 1 418 ? 33.742 31.083 27.127 1.00 20.97 577 PHE A O 1
ATOM 2627 N N . PHE A 1 419 ? 33.127 29.218 25.939 1.00 20.37 578 PHE A N 1
ATOM 2628 C CA . PHE A 1 419 ? 32.487 28.503 27.038 1.00 21.77 578 PHE A CA 1
ATOM 2629 C C . PHE A 1 419 ? 33.299 27.234 27.309 1.00 21.54 578 PHE A C 1
ATOM 2630 O O . PHE A 1 419 ? 33.873 26.675 26.411 1.00 22.69 578 PHE A O 1
ATOM 2638 N N . GLY A 1 420 ? 33.372 26.819 28.555 1.00 22.24 579 GLY A N 1
ATOM 2639 C CA . GLY A 1 420 ? 34.023 25.569 28.906 1.00 23.66 579 GLY A CA 1
ATOM 2640 C C . GLY A 1 420 ? 33.218 24.876 29.995 1.00 24.56 579 GLY A C 1
ATOM 2641 O O . GLY A 1 420 ? 32.589 25.528 30.834 1.00 23.47 579 GLY A O 1
ATOM 2642 N N . CYS A 1 421 ? 33.214 23.547 29.953 1.00 25.50 580 CYS A N 1
ATOM 2643 C CA . CYS A 1 421 ? 32.617 22.750 31.025 1.00 26.10 580 CYS A CA 1
ATOM 2644 C C . CYS A 1 421 ? 33.376 21.418 31.067 1.00 26.70 580 CYS A C 1
ATOM 2645 O O . CYS A 1 421 ? 34.296 21.222 30.264 1.00 27.28 580 CYS A O 1
ATOM 2648 N N . ARG A 1 422 ? 33.023 20.532 32.000 1.00 26.73 581 ARG A N 1
ATOM 2649 C CA . ARG A 1 422 ? 33.717 19.215 32.110 1.00 27.97 581 ARG A CA 1
ATOM 2650 C C . ARG A 1 422 ? 33.345 18.200 31.045 1.00 27.70 581 ARG A C 1
ATOM 2651 O O . ARG A 1 422 ? 34.237 17.584 30.411 1.00 29.00 581 ARG A O 1
ATOM 2656 N N . HIS A 1 423 ? 32.034 18.024 30.849 1.00 27.17 582 HIS A N 1
ATOM 2657 C CA . HIS A 1 423 ? 31.479 16.942 30.017 1.00 27.10 582 HIS A CA 1
ATOM 2658 C C . HIS A 1 423 ? 30.351 17.445 29.167 1.00 26.71 582 HIS A C 1
ATOM 2659 O O . HIS A 1 423 ? 29.357 17.933 29.693 1.00 26.07 582 HIS A O 1
ATOM 2666 N N . LYS A 1 424 ? 30.486 17.262 27.863 1.00 26.99 583 LYS A N 1
ATOM 2667 C CA . LYS A 1 424 ? 29.427 17.584 26.915 1.00 27.68 583 LYS A CA 1
ATOM 2668 C C . LYS A 1 424 ? 28.060 17.035 27.348 1.00 26.60 583 LYS A C 1
ATOM 2669 O O . LYS A 1 424 ? 27.044 17.720 27.237 1.00 27.21 583 LYS A O 1
ATOM 2673 N N . ASP A 1 425 ? 28.051 15.843 27.914 1.00 25.85 584 ASP A N 1
ATOM 2674 C CA A ASP A 1 425 ? 26.803 15.158 28.301 0.50 25.92 584 ASP A CA 1
ATOM 2675 C CA B ASP A 1 425 ? 26.768 15.232 28.280 0.50 25.82 584 ASP A CA 1
ATOM 2676 C C . ASP A 1 425 ? 26.379 15.356 29.768 1.00 24.98 584 ASP A C 1
ATOM 2677 O O . ASP A 1 425 ? 25.472 14.686 30.244 1.00 24.41 584 ASP A O 1
ATOM 2686 N N . ARG A 1 426 ? 27.024 16.274 30.514 1.00 24.05 585 ARG A N 1
ATOM 2687 C CA A ARG A 1 426 ? 26.616 16.508 31.917 0.50 23.39 585 ARG A CA 1
ATOM 2688 C CA B ARG A 1 426 ? 26.605 16.484 31.903 0.50 23.88 585 ARG A CA 1
ATOM 2689 C C . ARG A 1 426 ? 26.360 17.955 32.298 1.00 23.67 585 ARG A C 1
ATOM 2690 O O . ARG A 1 426 ? 25.373 18.273 32.964 1.00 22.29 585 ARG A O 1
ATOM 2705 N N . ASP A 1 427 ? 27.274 18.833 31.927 1.00 23.90 586 ASP A N 1
ATOM 2706 C CA . ASP A 1 427 ? 27.207 20.217 32.436 1.00 24.96 586 ASP A CA 1
ATOM 2707 C C . ASP A 1 427 ? 27.388 21.271 31.327 1.00 25.53 586 ASP A C 1
ATOM 2708 O O . ASP A 1 427 ? 27.914 22.365 31.584 1.00 24.34 586 ASP A O 1
ATOM 2713 N N . TYR A 1 428 ? 26.934 20.933 30.117 1.00 24.85 587 TYR A N 1
ATOM 2714 C CA . TYR A 1 428 ? 26.957 21.870 29.008 1.00 24.47 587 TYR A CA 1
ATOM 2715 C C . TYR A 1 428 ? 25.756 22.816 29.175 1.00 23.90 587 TYR A C 1
ATOM 2716 O O . TYR A 1 428 ? 24.696 22.664 28.576 1.00 23.15 587 TYR A O 1
ATOM 2725 N N . LEU A 1 429 ? 25.959 23.811 30.037 1.00 21.41 588 LEU A N 1
ATOM 2726 C CA . LEU A 1 429 ? 24.896 24.745 30.400 1.00 22.27 588 LEU A CA 1
ATOM 2727 C C . LEU A 1 429 ? 24.365 25.487 29.176 1.00 21.96 588 LEU A C 1
ATOM 2728 O O . LEU A 1 429 ? 25.141 25.891 28.284 1.00 22.26 588 LEU A O 1
ATOM 2733 N N . PHE A 1 430 ? 23.053 25.677 29.135 1.00 21.35 589 PHE A N 1
ATOM 2734 C CA . PHE A 1 430 ? 22.400 26.485 28.081 1.00 22.52 589 PHE A CA 1
ATOM 2735 C C . PHE A 1 430 ? 22.642 26.022 26.628 1.00 22.78 589 PHE A C 1
ATOM 2736 O O . PHE A 1 430 ? 22.549 26.807 25.689 1.00 22.15 589 PHE A O 1
ATOM 2744 N N . ARG A 1 431 ? 22.935 24.746 26.452 1.00 22.94 590 ARG A N 1
ATOM 2745 C CA . ARG A 1 431 ? 23.317 24.250 25.128 1.00 23.72 590 ARG A CA 1
ATOM 2746 C C . ARG A 1 431 ? 22.264 24.630 24.066 1.00 23.50 590 ARG A C 1
ATOM 2747 O O . ARG A 1 431 ? 22.584 25.122 22.974 1.00 22.36 590 ARG A O 1
ATOM 2755 N N . LYS A 1 432 ? 20.990 24.408 24.403 1.00 23.80 591 LYS A N 1
ATOM 2756 C CA . LYS A 1 432 ? 19.926 24.679 23.459 1.00 24.35 591 LYS A CA 1
ATOM 2757 C C . LYS A 1 432 ? 19.741 26.176 23.209 1.00 23.35 591 LYS A C 1
ATOM 2758 O O . LYS A 1 432 ? 19.515 26.609 22.076 1.00 22.13 591 LYS A O 1
ATOM 2761 N N . GLU A 1 433 ? 19.834 26.979 24.273 1.00 22.38 592 GLU A N 1
ATOM 2762 C CA . GLU A 1 433 ? 19.704 28.414 24.108 1.00 23.06 592 GLU A CA 1
ATOM 2763 C C . GLU A 1 433 ? 20.838 29.000 23.272 1.00 23.12 592 GLU A C 1
ATOM 2764 O O . GLU A 1 433 ? 20.624 29.895 22.455 1.00 23.32 592 GLU A O 1
ATOM 2770 N N . LEU A 1 434 ? 22.048 28.524 23.499 1.00 23.76 593 LEU A N 1
ATOM 2771 C CA . LEU A 1 434 ? 23.181 28.960 22.690 1.00 24.25 593 LEU A CA 1
ATOM 2772 C C . LEU A 1 434 ? 22.972 28.595 21.215 1.00 24.58 593 LEU A C 1
ATOM 2773 O O . LEU A 1 434 ? 23.317 29.380 20.325 1.00 23.17 593 LEU A O 1
ATOM 2778 N N . ARG A 1 435 ? 22.432 27.401 20.961 1.00 25.53 594 ARG A N 1
ATOM 2779 C CA . ARG A 1 435 ? 22.153 26.973 19.586 1.00 27.84 594 ARG A CA 1
ATOM 2780 C C . ARG A 1 435 ? 21.190 27.981 18.950 1.00 26.31 594 ARG A C 1
ATOM 2781 O O . ARG A 1 435 ? 21.348 28.375 17.780 1.00 26.72 594 ARG A O 1
ATOM 2789 N N . HIS A 1 436 ? 20.176 28.371 19.715 1.00 25.96 595 HIS A N 1
ATOM 2790 C CA . HIS A 1 436 ? 19.189 29.369 19.296 1.00 25.13 595 HIS A CA 1
ATOM 2791 C C . HIS A 1 436 ? 19.890 30.701 18.930 1.00 24.49 595 HIS A C 1
ATOM 2792 O O . HIS A 1 436 ? 19.672 31.279 17.844 1.00 22.93 595 HIS A O 1
ATOM 2799 N N . PHE A 1 437 ? 20.742 31.187 19.826 1.00 23.36 596 PHE A N 1
ATOM 2800 C CA . PHE A 1 437 ? 21.456 32.431 19.561 1.00 23.10 596 PHE A CA 1
ATOM 2801 C C . PHE A 1 437 ? 22.308 32.382 18.272 1.00 23.44 596 PHE A C 1
ATOM 2802 O O . PHE A 1 437 ? 22.388 33.364 17.545 1.00 23.44 596 PHE A O 1
ATOM 2810 N N . LEU A 1 438 ? 22.985 31.266 18.046 1.00 23.20 597 LEU A N 1
ATOM 2811 C CA . LEU A 1 438 ? 23.762 31.094 16.818 1.00 26.77 597 LEU A CA 1
ATOM 2812 C C . LEU A 1 438 ? 22.860 31.085 15.565 1.00 28.15 597 LEU A C 1
ATOM 2813 O O . LEU A 1 438 ? 23.136 31.786 14.575 1.00 29.08 597 LEU A O 1
ATOM 2818 N N . LYS A 1 439 ? 21.777 30.313 15.632 1.00 30.18 598 LYS A N 1
ATOM 2819 C CA . LYS A 1 439 ? 20.858 30.117 14.498 1.00 31.06 598 LYS A CA 1
ATOM 2820 C C . LYS A 1 439 ? 20.364 31.470 14.035 1.00 31.83 598 LYS A C 1
ATOM 2821 O O . LYS A 1 439 ? 20.334 31.746 12.827 1.00 32.76 598 LYS A O 1
ATOM 2827 N N . HIS A 1 440 ? 20.023 32.334 14.990 1.00 31.44 599 HIS A N 1
ATOM 2828 C CA . HIS A 1 440 ? 19.502 33.681 14.691 1.00 31.71 599 HIS A CA 1
ATOM 2829 C C . HIS A 1 440 ? 20.527 34.802 14.516 1.00 30.85 599 HIS A C 1
ATOM 2830 O O . HIS A 1 440 ? 20.145 35.971 14.487 1.00 31.90 599 HIS A O 1
ATOM 2837 N N . GLY A 1 441 ? 21.810 34.459 14.408 1.00 29.14 600 GLY A N 1
ATOM 2838 C CA . GLY A 1 441 ? 22.840 35.445 14.114 1.00 29.04 600 GLY A CA 1
ATOM 2839 C C . GLY A 1 441 ? 23.093 36.433 15.253 1.00 28.39 600 GLY A C 1
ATOM 2840 O O . GLY A 1 441 ? 23.581 37.549 15.038 1.00 29.02 600 GLY A O 1
ATOM 2841 N N . ILE A 1 442 ? 22.735 36.046 16.476 1.00 26.76 601 ILE A N 1
ATOM 2842 C CA . ILE A 1 442 ? 22.929 36.940 17.603 1.00 24.84 601 ILE A CA 1
ATOM 2843 C C . ILE A 1 442 ? 24.325 36.655 18.164 1.00 24.29 601 ILE A C 1
ATOM 2844 O O . ILE A 1 442 ? 25.183 37.549 18.324 1.00 22.67 601 ILE A O 1
ATOM 2849 N N . LEU A 1 443 ? 24.558 35.378 18.429 1.00 23.48 602 LEU A N 1
ATOM 2850 C CA . LEU A 1 443 ? 25.883 34.936 18.794 1.00 23.82 602 LEU A CA 1
ATOM 2851 C C . LEU A 1 443 ? 26.593 34.664 17.479 1.00 24.17 602 LEU A C 1
ATOM 2852 O O . LEU A 1 443 ? 26.082 33.874 16.642 1.00 23.90 602 LEU A O 1
ATOM 2857 N N . THR A 1 444 ? 27.753 35.298 17.287 1.00 23.68 603 THR A N 1
ATOM 2858 C CA . THR A 1 444 ? 28.505 35.154 16.022 1.00 23.85 603 THR A CA 1
ATOM 2859 C C . THR A 1 444 ? 29.329 33.866 15.967 1.00 24.01 603 THR A C 1
ATOM 2860 O O . THR A 1 444 ? 29.281 33.141 14.953 1.00 24.07 603 THR A O 1
ATOM 2864 N N . HIS A 1 445 ? 30.063 33.589 17.048 1.00 21.75 604 HIS A N 1
ATOM 2865 C CA . HIS A 1 445 ? 30.916 32.408 17.183 1.00 23.42 604 HIS A CA 1
ATOM 2866 C C . HIS A 1 445 ? 30.788 31.836 18.565 1.00 23.58 604 HIS A C 1
ATOM 2867 O O . HIS A 1 445 ? 30.773 32.575 19.539 1.00 23.31 604 HIS A O 1
ATOM 2874 N N . LEU A 1 446 ? 30.697 30.510 18.635 1.00 24.10 605 LEU A N 1
ATOM 2875 C CA . LEU A 1 446 ? 30.697 29.777 19.900 1.00 24.65 605 LEU A CA 1
ATOM 2876 C C . LEU A 1 446 ? 31.831 28.772 19.875 1.00 24.41 605 LEU A C 1
ATOM 2877 O O . LEU A 1 446 ? 31.932 27.988 18.930 1.00 24.45 605 LEU A O 1
ATOM 2882 N N . LYS A 1 447 ? 32.711 28.819 20.881 1.00 24.36 606 LYS A N 1
ATOM 2883 C CA . LYS A 1 447 ? 33.849 27.883 20.992 1.00 24.84 606 LYS A CA 1
ATOM 2884 C C . LYS A 1 447 ? 33.781 27.207 22.348 1.00 24.89 606 LYS A C 1
ATOM 2885 O O . LYS A 1 447 ? 33.993 27.848 23.374 1.00 24.06 606 LYS A O 1
ATOM 2891 N N . VAL A 1 448 ? 33.483 25.918 22.364 1.00 23.94 607 VAL A N 1
ATOM 2892 C CA . VAL A 1 448 ? 33.252 25.238 23.633 1.00 24.62 607 VAL A CA 1
ATOM 2893 C C . VAL A 1 448 ? 34.338 24.214 23.871 1.00 24.96 607 VAL A C 1
ATOM 2894 O O . VAL A 1 448 ? 34.691 23.449 22.976 1.00 27.07 607 VAL A O 1
ATOM 2898 N N . SER A 1 449 ? 34.851 24.185 25.078 1.00 25.48 608 SER A N 1
ATOM 2899 C CA A SER A 1 449 ? 35.894 23.235 25.432 0.50 25.55 608 SER A CA 1
ATOM 2900 C CA B SER A 1 449 ? 35.905 23.248 25.457 0.50 26.09 608 SER A CA 1
ATOM 2901 C C . SER A 1 449 ? 35.315 22.306 26.482 1.00 26.44 608 SER A C 1
ATOM 2902 O O . SER A 1 449 ? 34.446 22.718 27.261 1.00 26.66 608 SER A O 1
ATOM 2907 N N . PHE A 1 450 ? 35.765 21.045 26.477 1.00 26.89 609 PHE A N 1
ATOM 2908 C CA . PHE A 1 450 ? 35.297 20.045 27.447 1.00 28.44 609 PHE A CA 1
ATOM 2909 C C . PHE A 1 450 ? 36.509 19.505 28.157 1.00 29.65 609 PHE A C 1
ATOM 2910 O O . PHE A 1 450 ? 37.347 18.868 27.539 1.00 29.57 609 PHE A O 1
ATOM 2918 N N . SER A 1 451 ? 36.608 19.764 29.448 1.00 30.63 610 SER A N 1
ATOM 2919 C CA . SER A 1 451 ? 37.881 19.517 30.123 1.00 32.69 610 SER A CA 1
ATOM 2920 C C . SER A 1 451 ? 38.092 18.057 30.522 1.00 34.57 610 SER A C 1
ATOM 2921 O O . SER A 1 451 ? 39.228 17.656 30.828 1.00 35.09 610 SER A O 1
ATOM 2924 N N . ARG A 1 452 ? 37.022 17.263 30.513 1.00 35.45 611 ARG A N 1
ATOM 2925 C CA . ARG A 1 452 ? 37.106 15.886 31.006 1.00 36.77 611 ARG A CA 1
ATOM 2926 C C . ARG A 1 452 ? 36.559 14.847 30.059 1.00 37.51 611 ARG A C 1
ATOM 2927 O O . ARG A 1 452 ? 36.429 13.683 30.428 1.00 38.10 611 ARG A O 1
ATOM 2935 N N . ASP A 1 453 ? 36.225 15.253 28.849 1.00 38.29 612 ASP A N 1
ATOM 2936 C CA . ASP A 1 453 ? 35.838 14.296 27.847 1.00 39.92 612 ASP A CA 1
ATOM 2937 C C . ASP A 1 453 ? 37.087 13.740 27.173 1.00 42.37 612 ASP A C 1
ATOM 2938 O O . ASP A 1 453 ? 38.057 14.476 26.934 1.00 42.54 612 ASP A O 1
ATOM 2943 N N . ALA A 1 454 ? 37.052 12.436 26.893 1.00 45.14 613 ALA A N 1
ATOM 2944 C CA . ALA A 1 454 ? 38.152 11.715 26.236 1.00 47.16 613 ALA A CA 1
ATOM 2945 C C . ALA A 1 454 ? 38.263 12.154 24.777 1.00 49.26 613 ALA A C 1
ATOM 2946 O O . ALA A 1 454 ? 37.235 12.282 24.088 1.00 49.98 613 ALA A O 1
ATOM 2948 N N . PRO A 1 455 ? 39.502 12.423 24.300 1.00 50.92 614 PRO A N 1
ATOM 2949 C CA . PRO A 1 455 ? 39.672 12.924 22.931 1.00 51.78 614 PRO A CA 1
ATOM 2950 C C . PRO A 1 455 ? 39.535 11.815 21.895 1.00 52.46 614 PRO A C 1
ATOM 2951 O O . PRO A 1 455 ? 39.121 12.089 20.765 1.00 53.63 614 PRO A O 1
ATOM 2955 N N . PRO A 1 462 ? 42.663 18.555 20.802 1.00 48.34 621 PRO A N 1
ATOM 2956 C CA . PRO A 1 462 ? 41.422 19.306 21.105 1.00 47.93 621 PRO A CA 1
ATOM 2957 C C . PRO A 1 462 ? 41.510 20.149 22.397 1.00 47.26 621 PRO A C 1
ATOM 2958 O O . PRO A 1 462 ? 41.853 19.627 23.482 1.00 47.29 621 PRO A O 1
ATOM 2962 N N . ALA A 1 463 ? 41.220 21.450 22.256 1.00 45.45 622 ALA A N 1
ATOM 2963 C CA . ALA A 1 463 ? 41.185 22.410 23.368 1.00 43.05 622 ALA A CA 1
ATOM 2964 C C . ALA A 1 463 ? 40.425 21.876 24.592 1.00 40.72 622 ALA A C 1
ATOM 2965 O O . ALA A 1 463 ? 39.261 21.503 24.492 1.00 40.62 622 ALA A O 1
ATOM 2967 N N . LYS A 1 464 ? 41.094 21.864 25.734 1.00 38.19 623 LYS A N 1
ATOM 2968 C CA . LYS A 1 464 ? 40.536 21.386 27.006 1.00 36.47 623 LYS A CA 1
ATOM 2969 C C . LYS A 1 464 ? 39.924 22.512 27.878 1.00 35.04 623 LYS A C 1
ATOM 2970 O O . LYS A 1 464 ? 38.988 22.278 28.658 1.00 34.16 623 LYS A O 1
ATOM 2974 N N . TYR A 1 465 ? 40.466 23.725 27.761 1.00 32.88 624 TYR A N 1
ATOM 2975 C CA . TYR A 1 465 ? 39.973 24.873 28.558 1.00 31.74 624 TYR A CA 1
ATOM 2976 C C . TYR A 1 465 ? 39.750 26.108 27.702 1.00 30.18 624 TYR A C 1
ATOM 2977 O O . TYR A 1 465 ? 40.241 26.168 26.575 1.00 30.07 624 TYR A O 1
ATOM 2986 N N . VAL A 1 466 ? 39.034 27.104 28.233 1.00 27.90 625 VAL A N 1
ATOM 2987 C CA . VAL A 1 466 ? 38.739 28.302 27.423 1.00 28.12 625 VAL A CA 1
ATOM 2988 C C . VAL A 1 466 ? 40.027 28.965 26.898 1.00 28.03 625 VAL A C 1
ATOM 2989 O O . VAL A 1 466 ? 40.089 29.415 25.750 1.00 29.21 625 VAL A O 1
ATOM 2993 N N . GLN A 1 467 ? 41.061 28.963 27.714 1.00 30.05 626 GLN A N 1
ATOM 2994 C CA . GLN A 1 467 ? 42.354 29.588 27.310 1.00 32.48 626 GLN A CA 1
ATOM 2995 C C . GLN A 1 467 ? 42.993 28.942 26.061 1.00 33.96 626 GLN A C 1
ATOM 2996 O O . GLN A 1 467 ? 43.626 29.640 25.246 1.00 35.15 626 GLN A O 1
ATOM 3002 N N . ASP A 1 468 ? 42.825 27.629 25.903 1.00 34.39 627 ASP A N 1
ATOM 3003 C CA . ASP A 1 468 ? 43.324 26.928 24.708 1.00 35.15 627 ASP A CA 1
ATOM 3004 C C . ASP A 1 468 ? 42.549 27.325 23.466 1.00 35.15 627 ASP A C 1
ATOM 3005 O O . ASP A 1 468 ? 43.125 27.503 22.390 1.00 35.54 627 ASP A O 1
ATOM 3010 N N . ASN A 1 469 ? 41.242 27.465 23.599 1.00 32.58 628 ASN A N 1
ATOM 3011 C CA . ASN A 1 469 ? 40.471 27.902 22.474 1.00 32.89 628 ASN A CA 1
ATOM 3012 C C . ASN A 1 469 ? 40.726 29.353 22.099 1.00 31.79 628 ASN A C 1
ATOM 3013 O O . ASN A 1 469 ? 40.671 29.715 20.923 1.00 31.87 628 ASN A O 1
ATOM 3018 N N . ILE A 1 470 ? 40.971 30.192 23.102 1.00 31.32 629 ILE A N 1
ATOM 3019 C CA . ILE A 1 470 ? 41.265 31.591 22.821 1.00 31.50 629 ILE A CA 1
ATOM 3020 C C . ILE A 1 470 ? 42.568 31.682 21.984 1.00 31.29 629 ILE A C 1
ATOM 3021 O O . ILE A 1 470 ? 42.622 32.389 20.976 1.00 31.04 629 ILE A O 1
ATOM 3026 N N . GLN A 1 471 ? 43.575 30.916 22.398 1.00 30.01 630 GLN A N 1
ATOM 3027 C CA . GLN A 1 471 ? 44.854 30.808 21.669 1.00 31.59 630 GLN A CA 1
ATOM 3028 C C . GLN A 1 471 ? 44.725 30.324 20.241 1.00 31.21 630 GLN A C 1
ATOM 3029 O O . GLN A 1 471 ? 45.449 30.802 19.352 1.00 31.51 630 GLN A O 1
ATOM 3035 N N . LEU A 1 472 ? 43.795 29.403 20.013 1.00 30.03 631 LEU A N 1
ATOM 3036 C CA . LEU A 1 472 ? 43.548 28.884 18.677 1.00 30.64 631 LEU A CA 1
ATOM 3037 C C . LEU A 1 472 ? 42.921 29.941 17.772 1.00 30.32 631 LEU A C 1
ATOM 3038 O O . LEU A 1 472 ? 42.987 29.838 16.549 1.00 30.77 631 LEU A O 1
ATOM 3043 N N . HIS A 1 473 ? 42.317 30.962 18.374 1.00 28.74 632 HIS A N 1
ATOM 3044 C CA . HIS A 1 473 ? 41.682 32.006 17.583 1.00 27.58 632 HIS A CA 1
ATOM 3045 C C . HIS A 1 473 ? 42.315 33.350 17.866 1.00 27.24 632 HIS A C 1
ATOM 3046 O O . HIS A 1 473 ? 41.651 34.372 17.822 1.00 25.81 632 HIS A O 1
ATOM 3053 N N . GLY A 1 474 ? 43.617 33.318 18.132 1.00 26.58 633 GLY A N 1
ATOM 3054 C CA . GLY A 1 474 ? 44.383 34.497 18.513 1.00 27.40 633 GLY A CA 1
ATOM 3055 C C . GLY A 1 474 ? 44.308 35.617 17.496 1.00 27.26 633 GLY A C 1
ATOM 3056 O O . GLY A 1 474 ? 44.267 36.792 17.864 1.00 26.77 633 GLY A O 1
ATOM 3057 N N . GLN A 1 475 ? 44.319 35.259 16.216 1.00 26.88 634 GLN A N 1
ATOM 3058 C CA . GLN A 1 475 ? 44.349 36.287 15.172 1.00 27.48 634 GLN A CA 1
ATOM 3059 C C . GLN A 1 475 ? 43.082 37.132 15.224 1.00 26.99 634 GLN A C 1
ATOM 3060 O O . GLN A 1 475 ? 43.148 38.355 15.168 1.00 25.33 634 GLN A O 1
ATOM 3066 N N . GLN A 1 476 ? 41.935 36.459 15.337 1.00 27.13 635 GLN A N 1
ATOM 3067 C CA . GLN A 1 476 ? 40.639 37.158 15.398 1.00 28.39 635 GLN A CA 1
ATOM 3068 C C . GLN A 1 476 ? 40.528 37.955 16.721 1.00 26.89 635 GLN A C 1
ATOM 3069 O O . GLN A 1 476 ? 40.052 39.079 16.722 1.00 27.57 635 GLN A O 1
ATOM 3075 N N . VAL A 1 477 ? 40.997 37.377 17.818 1.00 25.15 636 VAL A N 1
ATOM 3076 C CA . VAL A 1 477 ? 40.924 38.003 19.126 1.00 25.88 636 VAL A CA 1
ATOM 3077 C C . VAL A 1 477 ? 41.766 39.284 19.113 1.00 25.84 636 VAL A C 1
ATOM 3078 O O . VAL A 1 477 ? 41.276 40.336 19.528 1.00 24.67 636 VAL A O 1
ATOM 3082 N N . ALA A 1 478 ? 43.009 39.187 18.619 1.00 25.61 637 ALA A N 1
ATOM 3083 C CA . ALA A 1 478 ? 43.894 40.379 18.505 1.00 24.68 637 ALA A CA 1
ATOM 3084 C C . ALA A 1 478 ? 43.278 41.477 17.648 1.00 24.08 637 ALA A C 1
ATOM 3085 O O . ALA A 1 478 ? 43.280 42.649 18.048 1.00 24.58 637 ALA A O 1
ATOM 3087 N N . ARG A 1 479 ? 42.773 41.115 16.479 1.00 23.48 638 ARG A N 1
ATOM 3088 C CA . ARG A 1 479 ? 42.164 42.083 15.558 1.00 24.41 638 ARG A CA 1
ATOM 3089 C C . ARG A 1 479 ? 40.936 42.791 16.159 1.00 23.75 638 ARG A C 1
ATOM 3090 O O . ARG A 1 479 ? 40.821 44.006 16.075 1.00 22.76 638 ARG A O 1
ATOM 3098 N N . ILE A 1 480 ? 40.029 42.021 16.769 1.00 23.06 639 ILE A N 1
ATOM 3099 C CA . ILE A 1 480 ? 38.911 42.599 17.507 1.00 22.52 639 ILE A CA 1
ATOM 3100 C C . ILE A 1 480 ? 39.371 43.645 18.535 1.00 21.74 639 ILE A C 1
ATOM 3101 O O . ILE A 1 480 ? 38.857 44.758 18.569 1.00 20.66 639 ILE A O 1
ATOM 3106 N N . LEU A 1 481 ? 40.317 43.275 19.389 1.00 21.36 640 LEU A N 1
ATOM 3107 C CA . LEU A 1 481 ? 40.726 44.169 20.468 1.00 22.45 640 LEU A CA 1
ATOM 3108 C C . LEU A 1 481 ? 41.589 45.362 19.985 1.00 23.65 640 LEU A C 1
ATOM 3109 O O . LEU A 1 481 ? 41.538 46.485 20.551 1.00 23.35 640 LEU A O 1
ATOM 3114 N N . LEU A 1 482 ? 42.433 45.107 18.993 1.00 23.47 641 LEU A N 1
ATOM 3115 C CA . LEU A 1 482 ? 43.451 46.088 18.636 1.00 24.38 641 LEU A CA 1
ATOM 3116 C C . LEU A 1 482 ? 43.174 46.868 17.366 1.00 24.78 641 LEU A C 1
ATOM 3117 O O . LEU A 1 482 ? 43.744 47.958 17.208 1.00 24.81 641 LEU A O 1
ATOM 3122 N N . GLN A 1 483 ? 42.339 46.337 16.462 1.00 23.47 642 GLN A N 1
ATOM 3123 C CA . GLN A 1 483 ? 41.959 47.099 15.272 1.00 24.14 642 GLN A CA 1
ATOM 3124 C C . GLN A 1 483 ? 40.496 47.528 15.233 1.00 23.39 642 GLN A C 1
ATOM 3125 O O . GLN A 1 483 ? 40.129 48.400 14.447 1.00 23.12 642 GLN A O 1
ATOM 3136 N N . GLU A 1 484 ? 39.657 46.872 16.050 1.00 23.21 643 GLU A N 1
ATOM 3137 C CA . GLU A 1 484 ? 38.211 47.055 15.957 1.00 23.03 643 GLU A CA 1
ATOM 3138 C C . GLU A 1 484 ? 37.547 47.609 17.216 1.00 23.10 643 GLU A C 1
ATOM 3139 O O . GLU A 1 484 ? 36.315 47.625 17.284 1.00 22.90 643 GLU A O 1
ATOM 3145 N N . ASN A 1 485 ? 38.360 48.110 18.140 1.00 22.37 644 ASN A N 1
ATOM 3146 C CA . ASN A 1 485 ? 37.890 48.814 19.363 1.00 24.15 644 ASN A CA 1
ATOM 3147 C C . ASN A 1 485 ? 37.058 47.872 20.279 1.00 23.42 644 ASN A C 1
ATOM 3148 O O . ASN A 1 485 ? 36.181 48.357 21.010 1.00 23.03 644 ASN A O 1
ATOM 3153 N N . GLY A 1 486 ? 37.329 46.573 20.229 1.00 23.32 645 GLY A N 1
ATOM 3154 C CA . GLY A 1 486 ? 36.439 45.596 20.845 1.00 22.47 645 GLY A CA 1
ATOM 3155 C C . GLY A 1 486 ? 36.661 45.520 22.347 1.00 23.39 645 GLY A C 1
ATOM 3156 O O . GLY A 1 486 ? 37.650 46.073 22.892 1.00 23.02 645 GLY A O 1
ATOM 3157 N N . HIS A 1 487 ? 35.751 44.824 23.011 1.00 21.78 646 HIS A N 1
ATOM 3158 C CA . HIS A 1 487 ? 35.860 44.588 24.452 1.00 23.38 646 HIS A CA 1
ATOM 3159 C C . HIS A 1 487 ? 35.911 43.127 24.712 1.00 22.67 646 HIS A C 1
ATOM 3160 O O . HIS A 1 487 ? 35.211 42.351 24.060 1.00 23.92 646 HIS A O 1
ATOM 3167 N N . ILE A 1 488 ? 36.618 42.758 25.758 1.00 21.91 647 ILE A N 1
ATOM 3168 C CA . ILE A 1 488 ? 36.656 41.402 26.207 1.00 21.63 647 ILE A CA 1
ATOM 3169 C C . ILE A 1 488 ? 36.218 41.339 27.687 1.00 21.35 647 ILE A C 1
ATOM 3170 O O . ILE A 1 488 ? 36.550 42.204 28.474 1.00 22.49 647 ILE A O 1
ATOM 3175 N N . TYR A 1 489 ? 35.445 40.307 28.016 1.00 20.52 648 TYR A N 1
ATOM 3176 C CA . TYR A 1 489 ? 34.830 40.098 29.348 1.00 20.64 648 TYR A CA 1
ATOM 3177 C C . TYR A 1 489 ? 35.150 38.687 29.792 1.00 20.43 648 TYR A C 1
ATOM 3178 O O . TYR A 1 489 ? 35.003 37.741 29.014 1.00 20.30 648 TYR A O 1
ATOM 3187 N N . VAL A 1 490 ? 35.558 38.548 31.061 1.00 20.30 649 VAL A N 1
ATOM 3188 C CA . VAL A 1 490 ? 35.956 37.285 31.658 1.00 20.78 649 VAL A CA 1
ATOM 3189 C C . VAL A 1 490 ? 35.172 37.169 32.968 1.00 22.97 649 VAL A C 1
ATOM 3190 O O . VAL A 1 490 ? 35.259 38.046 33.843 1.00 22.51 649 VAL A O 1
ATOM 3194 N N . CYS A 1 491 ? 34.420 36.074 33.099 1.00 22.60 650 CYS A N 1
ATOM 3195 C CA . CYS A 1 491 ? 33.590 35.868 34.259 1.00 23.14 650 CYS A CA 1
ATOM 3196 C C . CYS A 1 491 ? 33.739 34.425 34.747 1.00 24.91 650 CYS A C 1
ATOM 3197 O O . CYS A 1 491 ? 33.779 33.499 33.957 1.00 22.85 650 CYS A O 1
ATOM 3200 N N . GLY A 1 492 ? 33.769 34.238 36.054 1.00 25.58 651 GLY A N 1
ATOM 3201 C CA . GLY A 1 492 ? 33.601 32.905 36.593 1.00 28.77 651 GLY A CA 1
ATOM 3202 C C . GLY A 1 492 ? 34.212 32.788 37.961 1.00 32.86 651 GLY A C 1
ATOM 3203 O O . GLY A 1 492 ? 34.776 33.764 38.502 1.00 30.43 651 GLY A O 1
ATOM 3204 N N . ASP A 1 493 ? 34.118 31.603 38.546 1.00 35.89 652 ASP A N 1
ATOM 3205 C CA A ASP A 1 493 ? 34.470 31.506 39.954 0.50 39.23 652 ASP A CA 1
ATOM 3206 C CA B ASP A 1 493 ? 34.475 31.491 39.954 0.50 39.05 652 ASP A CA 1
ATOM 3207 C C . ASP A 1 493 ? 35.977 31.485 40.197 1.00 40.94 652 ASP A C 1
ATOM 3208 O O . ASP A 1 493 ? 36.454 32.099 41.172 1.00 43.42 652 ASP A O 1
ATOM 3217 N N . ALA A 1 494 ? 36.737 30.842 39.306 1.00 43.18 653 ALA A N 1
ATOM 3218 C CA . ALA A 1 494 ? 38.189 30.729 39.536 1.00 44.94 653 ALA A CA 1
ATOM 3219 C C . ALA A 1 494 ? 39.012 32.014 39.242 1.00 46.19 653 ALA A C 1
ATOM 3220 O O . ALA A 1 494 ? 38.846 32.645 38.179 1.00 46.98 653 ALA A O 1
ATOM 3222 N N . LYS A 1 495 ? 39.865 32.404 40.203 1.00 46.38 654 LYS A N 1
ATOM 3223 C CA . LYS A 1 495 ? 40.890 33.446 40.002 1.00 46.92 654 LYS A CA 1
ATOM 3224 C C . LYS A 1 495 ? 42.053 32.919 39.137 1.00 46.84 654 LYS A C 1
ATOM 3225 O O . LYS A 1 495 ? 42.770 33.701 38.469 1.00 47.59 654 LYS A O 1
ATOM 3227 N N . ASN A 1 496 ? 42.236 31.593 39.181 1.00 45.70 655 ASN A N 1
ATOM 3228 C CA . ASN A 1 496 ? 43.191 30.882 38.346 1.00 44.23 655 ASN A CA 1
ATOM 3229 C C . ASN A 1 496 ? 42.767 30.950 36.892 1.00 43.25 655 ASN A C 1
ATOM 3230 O O . ASN A 1 496 ? 43.607 31.037 36.000 1.00 43.16 655 ASN A O 1
ATOM 3232 N N . MET A 1 497 ? 41.457 30.860 36.663 1.00 41.80 656 MET A N 1
ATOM 3233 C CA . MET A 1 497 ? 40.924 30.915 35.326 1.00 40.90 656 MET A CA 1
ATOM 3234 C C . MET A 1 497 ? 41.243 32.292 34.750 1.00 39.99 656 MET A C 1
ATOM 3235 O O . MET A 1 497 ? 41.738 32.395 33.632 1.00 40.36 656 MET A O 1
ATOM 3240 N N . ALA A 1 498 ? 40.991 33.328 35.545 1.00 38.52 657 ALA A N 1
ATOM 3241 C CA . ALA A 1 498 ? 41.242 34.705 35.171 1.00 38.61 657 ALA A CA 1
ATOM 3242 C C . ALA A 1 498 ? 42.708 34.963 34.794 1.00 37.77 657 ALA A C 1
ATOM 3243 O O . ALA A 1 498 ? 42.996 35.552 33.745 1.00 38.49 657 ALA A O 1
ATOM 3245 N N . LYS A 1 499 ? 43.622 34.461 35.614 1.00 36.58 658 LYS A N 1
ATOM 3246 C CA . LYS A 1 499 ? 45.059 34.509 35.338 1.00 35.50 658 LYS A CA 1
ATOM 3247 C C . LYS A 1 499 ? 45.442 33.725 34.080 1.00 34.18 658 LYS A C 1
ATOM 3248 O O . LYS A 1 499 ? 46.274 34.182 33.280 1.00 34.21 658 LYS A O 1
ATOM 3251 N N . ASP A 1 500 ? 44.816 32.562 33.884 1.00 33.12 659 ASP A N 1
ATOM 3252 C CA . ASP A 1 500 ? 45.088 31.724 32.717 1.00 32.06 659 ASP A CA 1
ATOM 3253 C C . ASP A 1 500 ? 44.642 32.394 31.425 1.00 31.56 659 ASP A C 1
ATOM 3254 O O . ASP A 1 500 ? 45.326 32.340 30.417 1.00 29.96 659 ASP A O 1
ATOM 3259 N N . VAL A 1 501 ? 43.474 33.029 31.474 1.00 30.11 660 VAL A N 1
ATOM 3260 C CA . VAL A 1 501 ? 42.958 33.765 30.326 1.00 29.38 660 VAL A CA 1
ATOM 3261 C C . VAL A 1 501 ? 43.899 34.953 30.024 1.00 29.43 660 VAL A C 1
ATOM 3262 O O . VAL A 1 501 ? 44.266 35.198 28.884 1.00 29.07 660 VAL A O 1
ATOM 3266 N N . HIS A 1 502 ? 44.225 35.686 31.057 1.00 30.72 661 HIS A N 1
ATOM 3267 C CA . HIS A 1 502 ? 45.164 36.814 30.949 1.00 32.78 661 HIS A CA 1
ATOM 3268 C C . HIS A 1 502 ? 46.471 36.425 30.254 1.00 33.16 661 HIS A C 1
ATOM 3269 O O . HIS A 1 502 ? 46.902 37.089 29.304 1.00 34.16 661 HIS A O 1
ATOM 3276 N N . ASP A 1 503 ? 47.099 35.338 30.714 1.00 34.32 662 ASP A N 1
ATOM 3277 C CA . ASP A 1 503 ? 48.381 34.872 30.158 1.00 34.59 662 ASP A CA 1
ATOM 3278 C C . ASP A 1 503 ? 48.270 34.413 28.700 1.00 33.99 662 ASP A C 1
ATOM 3279 O O . ASP A 1 503 ? 49.176 34.637 27.891 1.00 33.32 662 ASP A O 1
ATOM 3284 N N . ALA A 1 504 ? 47.131 33.803 28.366 1.00 31.59 663 ALA A N 1
ATOM 3285 C CA . ALA A 1 504 ? 46.813 33.448 26.994 1.00 30.55 663 ALA A CA 1
ATOM 3286 C C . ALA A 1 504 ? 46.783 34.663 26.074 1.00 29.29 663 ALA A C 1
ATOM 3287 O O . ALA A 1 504 ? 47.302 34.613 24.963 1.00 29.84 663 ALA A O 1
ATOM 3289 N N . LEU A 1 505 ? 46.139 35.730 26.541 1.00 28.46 664 LEU A N 1
ATOM 3290 C CA . LEU A 1 505 ? 45.993 36.977 25.782 1.00 27.97 664 LEU A CA 1
ATOM 3291 C C . LEU A 1 505 ? 47.367 37.643 25.641 1.00 28.62 664 LEU A C 1
ATOM 3292 O O . LEU A 1 505 ? 47.703 38.209 24.596 1.00 27.89 664 LEU A O 1
ATOM 3297 N N . VAL A 1 506 ? 48.177 37.508 26.688 1.00 28.70 665 VAL A N 1
ATOM 3298 C CA . VAL A 1 506 ? 49.548 38.038 26.607 1.00 30.57 665 VAL A CA 1
ATOM 3299 C C . VAL A 1 506 ? 50.283 37.342 25.459 1.00 31.45 665 VAL A C 1
ATOM 3300 O O . VAL A 1 506 ? 50.873 38.011 24.606 1.00 32.44 665 VAL A O 1
ATOM 3304 N N . GLN A 1 507 ? 50.215 36.003 25.411 1.00 31.86 666 GLN A N 1
ATOM 3305 C CA . GLN A 1 507 ? 50.834 35.246 24.336 1.00 32.32 666 GLN A CA 1
ATOM 3306 C C . GLN A 1 507 ? 50.245 35.628 22.984 1.00 32.64 666 GLN A C 1
ATOM 3307 O O . GLN A 1 507 ? 50.946 35.707 22.000 1.00 33.01 666 GLN A O 1
ATOM 3310 N N . ILE A 1 508 ? 48.940 35.853 22.936 1.00 32.04 667 ILE A N 1
ATOM 3311 C CA . ILE A 1 508 ? 48.292 36.097 21.649 1.00 31.43 667 ILE A CA 1
ATOM 3312 C C . ILE A 1 508 ? 48.809 37.409 21.044 1.00 30.40 667 ILE A C 1
ATOM 3313 O O . ILE A 1 508 ? 49.162 37.467 19.866 1.00 30.84 667 ILE A O 1
ATOM 3318 N N . ILE A 1 509 ? 48.828 38.452 21.855 1.00 30.65 668 ILE A N 1
ATOM 3319 C CA . ILE A 1 509 ? 49.277 39.776 21.383 1.00 30.20 668 ILE A CA 1
ATOM 3320 C C . ILE A 1 509 ? 50.761 39.769 20.964 1.00 31.38 668 ILE A C 1
ATOM 3321 O O . ILE A 1 509 ? 51.124 40.358 19.944 1.00 30.20 668 ILE A O 1
ATOM 3326 N N . SER A 1 510 ? 51.610 39.086 21.736 1.00 31.62 669 SER A N 1
ATOM 3327 C CA . SER A 1 510 ? 53.031 38.927 21.355 1.00 33.74 669 SER A CA 1
ATOM 3328 C C . SER A 1 510 ? 53.195 38.286 19.971 1.00 34.32 669 SER A C 1
ATOM 3329 O O . SER A 1 510 ? 53.913 38.818 19.119 1.00 34.71 669 SER A O 1
ATOM 3332 N N . LYS A 1 511 ? 52.527 37.149 19.759 1.00 35.20 670 LYS A N 1
ATOM 3333 C CA A LYS A 1 511 ? 52.604 36.420 18.493 0.50 35.75 670 LYS A CA 1
ATOM 3334 C CA B LYS A 1 511 ? 52.598 36.416 18.493 0.50 35.89 670 LYS A CA 1
ATOM 3335 C C . LYS A 1 511 ? 51.909 37.170 17.350 1.00 36.39 670 LYS A C 1
ATOM 3336 O O . LYS A 1 511 ? 52.453 37.260 16.247 1.00 36.50 670 LYS A O 1
ATOM 3347 N N . GLU A 1 512 ? 50.708 37.706 17.599 1.00 36.40 671 GLU A N 1
ATOM 3348 C CA . GLU A 1 512 ? 49.981 38.393 16.512 1.00 37.60 671 GLU A CA 1
ATOM 3349 C C . GLU A 1 512 ? 50.594 39.708 16.007 1.00 38.44 671 GLU A C 1
ATOM 3350 O O . GLU A 1 512 ? 50.617 39.971 14.798 1.00 38.64 671 GLU A O 1
ATOM 3356 N N . VAL A 1 513 ? 51.038 40.548 16.936 1.00 38.19 672 VAL A N 1
ATOM 3357 C CA . VAL A 1 513 ? 51.591 41.815 16.568 1.00 38.73 672 VAL A CA 1
ATOM 3358 C C . VAL A 1 513 ? 53.114 41.662 16.448 1.00 39.47 672 VAL A C 1
ATOM 3359 O O . VAL A 1 513 ? 53.778 42.456 15.774 1.00 39.06 672 VAL A O 1
ATOM 3363 N N . GLY A 1 514 ? 53.655 40.631 17.094 1.00 39.86 673 GLY A N 1
ATOM 3364 C CA . GLY A 1 514 ? 55.088 40.361 17.030 1.00 40.87 673 GLY A CA 1
ATOM 3365 C C . GLY A 1 514 ? 55.809 41.392 17.866 1.00 41.07 673 GLY A C 1
ATOM 3366 O O . GLY A 1 514 ? 56.744 42.041 17.387 1.00 41.39 673 GLY A O 1
ATOM 3367 N N . VAL A 1 515 ? 55.322 41.577 19.092 1.00 41.27 674 VAL A N 1
ATOM 3368 C CA . VAL A 1 515 ? 55.975 42.402 20.103 1.00 42.20 674 VAL A CA 1
ATOM 3369 C C . VAL A 1 515 ? 56.449 41.510 21.248 1.00 42.71 674 VAL A C 1
ATOM 3370 O O . VAL A 1 515 ? 56.108 40.331 21.306 1.00 42.20 674 VAL A O 1
ATOM 3374 N N . GLU A 1 516 ? 57.216 42.094 22.166 1.00 43.67 675 GLU A N 1
ATOM 3375 C CA . GLU A 1 516 ? 57.771 41.365 23.306 1.00 44.32 675 GLU A CA 1
ATOM 3376 C C . GLU A 1 516 ? 56.678 41.132 24.312 1.00 43.98 675 GLU A C 1
ATOM 3377 O O . GLU A 1 516 ? 55.742 41.943 24.417 1.00 44.66 675 GLU A O 1
ATOM 3383 N N . LYS A 1 517 ? 56.800 40.026 25.046 1.00 42.93 676 LYS A N 1
ATOM 3384 C CA . LYS A 1 517 ? 55.914 39.693 26.178 1.00 42.05 676 LYS A CA 1
ATOM 3385 C C . LYS A 1 517 ? 55.609 40.887 27.098 1.00 40.83 676 LYS A C 1
ATOM 3386 O O . LYS A 1 517 ? 54.512 41.012 27.627 1.00 40.51 676 LYS A O 1
ATOM 3389 N N . LEU A 1 518 ? 56.588 41.760 27.296 1.00 39.57 677 LEU A N 1
ATOM 3390 C CA . LEU A 1 518 ? 56.420 42.927 28.179 1.00 38.68 677 LEU A CA 1
ATOM 3391 C C . LEU A 1 518 ? 55.471 44.028 27.621 1.00 37.68 677 LEU A C 1
ATOM 3392 O O . LEU A 1 518 ? 54.651 44.589 28.350 1.00 37.10 677 LEU A O 1
ATOM 3397 N N . GLU A 1 519 ? 55.614 44.336 26.341 1.00 36.96 678 GLU A N 1
ATOM 3398 C CA . GLU A 1 519 ? 54.724 45.291 25.665 1.00 37.25 678 GLU A CA 1
ATOM 3399 C C . GLU A 1 519 ? 53.293 44.697 25.621 1.00 35.79 678 GLU A C 1
ATOM 3400 O O . GLU A 1 519 ? 52.318 45.400 25.912 1.00 35.25 678 GLU A O 1
ATOM 3406 N N . ALA A 1 520 ? 53.191 43.401 25.285 1.00 34.41 679 ALA A N 1
ATOM 3407 C CA . ALA A 1 520 ? 51.895 42.671 25.337 1.00 33.23 679 ALA A CA 1
ATOM 3408 C C . ALA A 1 520 ? 51.223 42.799 26.684 1.00 32.38 679 ALA A C 1
ATOM 3409 O O . ALA A 1 520 ? 50.041 43.127 26.759 1.00 30.64 679 ALA A O 1
ATOM 3411 N N . MET A 1 521 ? 51.967 42.570 27.773 1.00 32.16 680 MET A N 1
ATOM 3412 C CA . MET A 1 521 ? 51.395 42.742 29.115 1.00 32.65 680 MET A CA 1
ATOM 3413 C C . MET A 1 521 ? 50.889 44.155 29.377 1.00 31.70 680 MET A C 1
ATOM 3414 O O . MET A 1 521 ? 49.875 44.355 30.041 1.00 32.10 680 MET A O 1
ATOM 3419 N N . LYS A 1 522 ? 51.624 45.163 28.905 1.00 31.82 681 LYS A N 1
ATOM 3420 C CA . LYS A 1 522 ? 51.213 46.546 29.153 1.00 31.28 681 LYS A CA 1
ATOM 3421 C C . LYS A 1 522 ? 50.006 46.928 28.288 1.00 30.64 681 LYS A C 1
ATOM 3422 O O . LYS A 1 522 ? 49.230 47.802 28.655 1.00 29.91 681 LYS A O 1
ATOM 3428 N N . THR A 1 523 ? 49.907 46.317 27.120 1.00 30.35 682 THR A N 1
ATOM 3429 C CA . THR A 1 523 ? 48.710 46.514 26.274 1.00 29.90 682 THR A CA 1
ATOM 3430 C C . THR A 1 523 ? 47.450 46.080 27.021 1.00 29.92 682 THR A C 1
ATOM 3431 O O . THR A 1 523 ? 46.471 46.809 27.072 1.00 28.87 682 THR A O 1
ATOM 3435 N N . LEU A 1 524 ? 47.475 44.892 27.636 1.00 30.41 683 LEU A N 1
ATOM 3436 C CA . LEU A 1 524 ? 46.302 44.420 28.381 1.00 29.70 683 LEU A CA 1
ATOM 3437 C C . LEU A 1 524 ? 46.008 45.334 29.532 1.00 29.92 683 LEU A C 1
ATOM 3438 O O . LEU A 1 524 ? 44.864 45.600 29.804 1.00 27.90 683 LEU A O 1
ATOM 3443 N N . ALA A 1 525 ? 47.057 45.876 30.181 1.00 29.50 684 ALA A N 1
ATOM 3444 C CA . ALA A 1 525 ? 46.826 46.741 31.317 1.00 28.99 684 ALA A CA 1
ATOM 3445 C C . ALA A 1 525 ? 46.144 48.009 30.859 1.00 29.13 684 ALA A C 1
ATOM 3446 O O . ALA A 1 525 ? 45.272 48.516 31.542 1.00 29.54 684 ALA A O 1
ATOM 3448 N N . THR A 1 526 ? 46.554 48.530 29.701 1.00 30.31 685 THR A N 1
ATOM 3449 C CA . THR A 1 526 ? 45.942 49.729 29.112 1.00 29.94 685 THR A CA 1
ATOM 3450 C C . THR A 1 526 ? 44.502 49.409 28.611 1.00 29.42 685 THR A C 1
ATOM 3451 O O . THR A 1 526 ? 43.592 50.215 28.778 1.00 28.49 685 THR A O 1
ATOM 3455 N N . LEU A 1 527 ? 44.305 48.225 28.022 1.00 28.97 686 LEU A N 1
ATOM 3456 C CA . LEU A 1 527 ? 42.914 47.745 27.783 1.00 28.78 686 LEU A CA 1
ATOM 3457 C C . LEU A 1 527 ? 42.027 47.774 29.049 1.00 29.29 686 LEU A C 1
ATOM 3458 O O . LEU A 1 527 ? 40.934 48.322 29.010 1.00 27.97 686 LEU A O 1
ATOM 3463 N N . LYS A 1 528 ? 42.511 47.231 30.178 1.00 29.58 687 LYS A N 1
ATOM 3464 C CA . LYS A 1 528 ? 41.764 47.314 31.441 1.00 31.32 687 LYS A CA 1
ATOM 3465 C C . LYS A 1 528 ? 41.505 48.737 31.863 1.00 32.15 687 LYS A C 1
ATOM 3466 O O . LYS A 1 528 ? 40.388 49.087 32.235 1.00 32.43 687 LYS A O 1
ATOM 3472 N N . GLU A 1 529 ? 42.549 49.574 31.800 1.00 32.96 688 GLU A N 1
ATOM 3473 C CA . GLU A 1 529 ? 42.415 50.986 32.197 1.00 34.25 688 GLU A CA 1
ATOM 3474 C C . GLU A 1 529 ? 41.333 51.685 31.371 1.00 33.79 688 GLU A C 1
ATOM 3475 O O . GLU A 1 529 ? 40.520 52.436 31.914 1.00 33.43 688 GLU A O 1
ATOM 3481 N N . GLU A 1 530 ? 41.285 51.386 30.071 1.00 33.23 689 GLU A N 1
ATOM 3482 C CA . GLU A 1 530 ? 40.221 51.926 29.218 1.00 33.79 689 GLU A CA 1
ATOM 3483 C C . GLU A 1 530 ? 38.818 51.256 29.336 1.00 33.17 689 GLU A C 1
ATOM 3484 O O . GLU A 1 530 ? 37.886 51.631 28.613 1.00 31.88 689 GLU A O 1
ATOM 3495 N N . LYS A 1 531 ? 38.657 50.320 30.273 1.00 31.92 690 LYS A N 1
ATOM 3496 C CA . LYS A 1 531 ? 37.386 49.594 30.464 1.00 31.99 690 LYS A CA 1
ATOM 3497 C C . LYS A 1 531 ? 36.961 48.771 29.225 1.00 30.30 690 LYS A C 1
ATOM 3498 O O . LYS A 1 531 ? 35.758 48.616 28.974 1.00 31.48 690 LYS A O 1
ATOM 3502 N N . ARG A 1 532 ? 37.942 48.260 28.473 1.00 29.33 691 ARG A N 1
ATOM 3503 C CA . ARG A 1 532 ? 37.687 47.332 27.343 1.00 28.80 691 ARG A CA 1
ATOM 3504 C C . ARG A 1 532 ? 38.119 45.887 27.657 1.00 27.32 691 ARG A C 1
ATOM 3505 O O . ARG A 1 532 ? 37.939 44.988 26.846 1.00 25.34 691 ARG A O 1
ATOM 3513 N N . TYR A 1 533 ? 38.709 45.679 28.832 1.00 26.51 692 TYR A N 1
ATOM 3514 C CA . TYR A 1 533 ? 39.005 44.344 29.334 1.00 26.17 692 TYR A CA 1
ATOM 3515 C C . TYR A 1 533 ? 38.436 44.296 30.746 1.00 27.02 692 TYR A C 1
ATOM 3516 O O . TYR A 1 533 ? 38.952 44.949 31.662 1.00 24.84 692 TYR A O 1
ATOM 3525 N N . LEU A 1 534 ? 37.296 43.606 30.889 1.00 25.64 693 LEU A N 1
ATOM 3526 C CA . LEU A 1 534 ? 36.549 43.595 32.124 1.00 27.92 693 LEU A CA 1
ATOM 3527 C C . LEU A 1 534 ? 36.513 42.193 32.750 1.00 27.68 693 LEU A C 1
ATOM 3528 O O . LEU A 1 534 ? 36.548 41.185 32.041 1.00 26.39 693 LEU A O 1
ATOM 3533 N N . GLN A 1 535 ? 36.515 42.153 34.079 1.00 27.96 694 GLN A N 1
ATOM 3534 C CA . GLN A 1 535 ? 36.481 40.897 34.819 1.00 30.08 694 GLN A CA 1
ATOM 3535 C C . GLN A 1 535 ? 35.350 40.909 35.869 1.00 29.92 694 GLN A C 1
ATOM 3536 O O . GLN A 1 535 ? 35.071 41.956 36.490 1.00 30.94 694 GLN A O 1
ATOM 3542 N N . ASP A 1 536 ? 34.657 39.777 36.010 1.00 28.95 695 ASP A N 1
ATOM 3543 C CA . ASP A 1 536 ? 33.704 39.561 37.076 1.00 29.21 695 ASP A CA 1
ATOM 3544 C C . ASP A 1 536 ? 34.054 38.192 37.662 1.00 29.11 695 ASP A C 1
ATOM 3545 O O . ASP A 1 536 ? 33.560 37.166 37.237 1.00 26.91 695 ASP A O 1
ATOM 3550 N N . ILE A 1 537 ? 34.958 38.202 38.626 1.00 29.59 696 ILE A N 1
ATOM 3551 C CA . ILE A 1 537 ? 35.509 36.988 39.219 1.00 31.25 696 ILE A CA 1
ATOM 3552 C C . ILE A 1 537 ? 34.815 36.762 40.561 1.00 31.51 696 ILE A C 1
ATOM 3553 O O . ILE A 1 537 ? 34.602 37.715 41.331 1.00 32.04 696 ILE A O 1
ATOM 3558 N N . TRP A 1 538 ? 34.467 35.513 40.846 1.00 31.95 697 TRP A N 1
ATOM 3559 C CA . TRP A 1 538 ? 33.472 35.228 41.896 1.00 32.98 697 TRP A CA 1
ATOM 3560 C C . TRP A 1 538 ? 34.052 34.670 43.154 1.00 35.67 697 TRP A C 1
ATOM 3561 O O . TRP A 1 538 ? 33.328 34.549 44.149 1.00 36.89 697 TRP A O 1
ATOM 3572 N N . SER A 1 539 ? 35.323 34.274 43.115 1.00 36.55 698 SER A N 1
ATOM 3573 C CA . SER A 1 539 ? 36.012 33.873 44.348 1.00 38.05 698 SER A CA 1
ATOM 3574 C C . SER A 1 539 ? 37.280 34.706 44.596 1.00 39.13 698 SER A C 1
#

Solvent-accessible surface area: 22044 Å² total

B-factor: mean 31.5, std 9.38, range [14.34, 104.24]

InterPro domains:
  IPR001094 Flavodoxin-like [PR00369] (5-18)
  IPR001094 Flavodoxin-like [PR00369] (54-65)
  IPR001094 Flavodoxin-like [PR00369] (88-98)
  IPR001094 Flavodoxin-like [PR00369] (112-131)
  IPR001433 Oxidoreductase FAD/NAD(P)-binding [PF00175] (542-661)
  IPR001709 Flavoprotein pyridine nucleotide cytochrome reductase [PR00371] (307-317)
  IPR001709 Flavoprotein pyridine nucleotide cytochrome reductase [PR00371] (451-458)
  IPR001709 Flavoprotein pyridine nucleotide cytochrome reductase [PR00371] (487-496)
  IPR001709 Flavoprotein pyridine nucleotide cytochrome reductase [PR00371] (541-560)
  IPR001709 Flavoprotein pyridine nucleotide cytochrome reductase [PR00371] (572-581)
  IPR001709 Flavoprotein pyridine nucleotide cytochrome reductase [PR00371] (585-596)
  IPR001709 Flavoprotein pyridine nucleotide cytochrome reductase [PR00371] (646-654)
  IPR003097 Sulfite reductase [NADPH] flavoprotein alpha-component-like, FAD-binding [PF00667] (271-492)
  IPR008254 Flavodoxin/nitric oxide synthase [PF00258] (6-142)
  IPR008254 Flavodoxin/nitric oxide synthase [PS50902] (4-147)
  IPR017927 FAD-binding domain, ferredoxin reductase-type [PS51384] (271-533)
  IPR017938 Riboflavin synthase-like beta-barrel [SSF63380] (246-494)
  IPR023173 NADPH-cytochrome p450 reductase, FAD-binding, alpha-helical domain superfamily [G3DSA:1.20.990.10] (270-449)
  IPR029039 Flavoprotein-like superfamily [G3DSA:3.40.50.360] (1-164)
  IPR029039 Flavoprotein-like superfamily [SSF52218] (1-155)

GO terms:
  GO:0005829 cytosol (C, IDA)
  GO:0030586 [methionine synthase] reductase (NADPH) activity (F, IDA)
  GO:0050660 flavin adenine dinucleotide binding (F, IDA)
  GO:0016723 oxidoreductase activity, acting on metal ions, NAD or NADP as acceptor (F, IDA)
  GO:0030586 [methionine synthase] reductase (NADPH) activity (F, EXP)
  GO:0030586 [methionine synthase] reductase (NADPH) activity (F, TAS)
  GO:0005515 protein binding (F, IPI)
  GO:0140104 molecular carrier activity (F, EXP)
  GO:0005829 cytosol (C, TAS)
  GO:0009235 cobalamin metabolic process (P, TAS)
  GO:0070402 NADPH binding (F, IDA)
  GO:0071949 FAD binding (F, IDA)
  GO:0003958 NADPH-hemoprotein reductase activity (F, IDA)
  GO:0043418 L-homocysteine catabolic process (P, IDA)
  GO:0010181 FMN binding (F, IDA)
  GO:0046655 folic acid metabolic process (P, IDA)
  GO:0071265 L-methionine biosynthetic process (P, IDA)

Secondary structure (P-SEA, 3-state):
cccccccccccccccccccccccccccccccccbbbbbbcccbbbbbbccccccccccccbbbbbbbbbcccccccccccbbbbbbbbccaaaaaaaaaaaccccccccccccccccccccccccccccccccaaaaaaccccccccccaaaaaaaccccccaaaaaaaaaaacccaaaaaaccccccccaaaaaaacccccccaaaaaaccccbbbbbbcccccccccccbbbbbbcbbbbbcccccccccccaaaaaaaaaaccccccbbbbbbbcccccccccccccccbbbbbccccaaaaaaaaaaaaaaaaacccccccbbbbbcccccccccccaaaaaaaaaaaccccbbbbbbcccccccccaaaaaaaaaaaaaaaacccbbbbbbbcccaaaaaaaaaaaaaaaaaaccccaaaaaaaaaaaaaaccccccccc